Protein AF-A0A356M8L1-F1 (afdb_monomer)

Secondary structure (DSSP, 8-state):
--HHHHHHHHHHT--TTTTHHHHHHHHHHHHHTTT---HHHHHHHHHHHHHHHSPP---TT-SS-----SS-PPPHHHHHHHHHHHHHHHHH--SS-TTS--SSS----HHHHHHHHHHHHHHHHHHHHHT--TTSTTHHHHHHHHHHHHHHHHHHHHHHHHHHHHHHHHHHH---HHHHHHHHHHHHHHTTTTTS--SSHHHHHHHHHHHHHHHHHTT-----B-HHHHSHHHHHHHHHTTS--HHHHHHHHHHHHHHHHHHHTTS--EEEEESB-TTS-B---HHHHHHHHHHHHH--S-SEEEEEE-TTS-HHHHHHHHHHHHTT----EEEEHHHHHHHHHHTT--HHHHTSEEE-SSS-EEETTS-----S-S---TTHHHHHHHTTT---SSPPPP-S------GGG--SHHHHHHHHHHHHHHHHHHHHHHHHHHHHS--

Foldseek 3Di:
DDLLVVLLVVLVVDAPCQQLVLLLLLLVLCVVCVVPPDLLQSLLSSLLSCLQDADFDDDLSALAGFFGDRDDDDDPVSVVSSVVSVVVCVVVDPSDAPQPFPLFLAAAPLLVLQVFALQRVLVVLVVVLVPQDPVDPCSVVSNSNSNSSNSNSVSLLSNLVVLLVVLQVCLVVDPDPVSSVSSVVSSVLSVAPSRGHDQALSSSLNNLLSVCSSSLSSPRNHASFECLPSSVVRHVVCVVVVVDDLVVVLVSLSSVFSRQCRRCVQFAGDYEYWAAALVRDTRHDSVSQSNLVSCVVSVDRPHQYEYEDDPPDDPVSVVSQVVSVVVVRPDDHYDDQVVQLVVVVVVVDDSSQSNRWICRGDRDIDRHPPDRHRPCPPPDDLCQLVCLQVPVHDHDDDDDQDFPDRGGHPVVVCPDPVSVVVSSVVSSVRSVVRRVVVVCCSNPVSD

Mean predicted aligned error: 5.84 Å

Nearest PDB structures (foldseek):
  8iof-assembly1_B  TM=8.768E-01  e=5.893E-21  Clostridium sp. FS41
  2f3o-assembly1_A  TM=8.525E-01  e=5.374E-21  Archaeoglobus fulgidus
  8id1-assembly1_A  TM=8.855E-01  e=2.244E-19  Intestinibacter bartlettii
  5a0z-assembly1_B  TM=7.886E-01  e=7.098E-19  Klebsiella pneumoniae
  6xs4-assembly1_B  TM=7.836E-01  e=4.693E-18  Enterobacter cloacae subsp. cloacae ATCC 13047

pLDDT: mean 90.85, std 10.79, range [35.41, 98.88]

Solvent-accessible surface area (backbone atoms only — not comparable to full-atom values): 24332 Å² total; per-residue (Å²): 130,56,59,68,58,51,45,46,51,64,48,70,68,61,67,94,66,54,56,57,65,57,52,38,46,40,30,50,33,48,62,74,42,59,83,51,86,51,66,59,45,36,50,17,49,25,46,18,49,34,36,71,65,56,72,82,50,79,64,97,70,58,91,63,67,71,54,66,55,80,85,77,81,70,50,77,67,51,48,49,49,37,53,56,30,52,54,48,38,66,72,76,46,71,86,76,52,83,71,73,44,51,52,34,51,41,28,70,57,51,59,58,40,49,70,41,4,49,54,42,51,48,50,53,42,53,53,52,56,74,64,62,56,82,88,47,86,67,42,66,60,53,49,44,54,48,52,16,51,50,42,35,54,49,14,55,47,48,35,33,46,52,50,21,52,52,27,44,56,49,25,75,72,42,84,52,66,68,60,19,50,51,28,44,50,52,20,58,37,31,73,41,25,48,42,35,48,49,88,35,35,68,34,40,52,46,29,49,49,38,52,46,46,53,35,43,71,73,62,27,52,52,32,70,37,47,49,45,61,72,44,36,69,29,43,53,50,27,44,78,70,65,78,42,49,75,68,58,53,36,54,54,52,40,46,51,27,39,50,41,32,66,76,45,51,87,53,54,37,16,31,36,24,43,31,44,39,60,89,64,46,86,43,70,52,76,51,31,53,41,63,58,51,35,48,75,76,63,72,57,78,21,46,40,40,29,35,35,34,57,95,82,55,58,67,68,59,52,49,50,38,51,52,42,34,74,73,72,43,94,39,55,41,80,43,58,39,62,64,48,29,54,49,34,38,73,73,68,41,55,67,49,48,28,44,35,59,34,46,32,43,84,77,51,78,30,42,47,65,75,60,79,59,70,75,88,72,81,83,78,68,67,68,51,27,51,35,23,47,76,46,57,44,34,84,83,75,84,83,82,78,58,51,88,75,65,72,65,50,68,68,84,75,42,83,40,72,67,55,42,52,50,53,39,50,54,44,36,50,37,33,52,51,41,46,50,51,50,49,50,44,62,64,65,66,77,115

Structure (mmCIF, N/CA/C/O backbone):
data_AF-A0A356M8L1-F1
#
_entry.id   AF-A0A356M8L1-F1
#
loop_
_atom_site.group_PDB
_atom_site.id
_atom_site.type_symbol
_atom_site.label_atom_id
_atom_site.label_alt_id
_atom_site.label_comp_id
_atom_site.label_asym_id
_atom_site.label_entity_id
_atom_site.label_seq_id
_atom_site.pdbx_PDB_ins_code
_atom_site.Cartn_x
_atom_site.Cartn_y
_atom_site.Cartn_z
_atom_site.occupancy
_atom_site.B_iso_or_equiv
_atom_site.auth_seq_id
_atom_site.auth_comp_id
_atom_site.auth_asym_id
_atom_site.auth_atom_id
_atom_site.pdbx_PDB_model_num
ATOM 1 N N . MET A 1 1 ? -19.262 21.698 8.267 1.00 76.25 1 MET A N 1
ATOM 2 C CA . MET A 1 1 ? -18.165 20.946 7.629 1.00 76.25 1 MET A CA 1
ATOM 3 C C . MET A 1 1 ? -18.303 19.494 8.040 1.00 76.25 1 MET A C 1
ATOM 5 O O . MET A 1 1 ? -18.424 19.253 9.238 1.00 76.25 1 MET A O 1
ATOM 9 N N . THR A 1 2 ? -18.384 18.571 7.083 1.00 87.31 2 THR A N 1
ATOM 10 C CA . THR A 1 2 ? -18.491 17.127 7.364 1.00 87.31 2 THR A CA 1
ATOM 11 C C . THR A 1 2 ? -17.200 16.601 8.002 1.00 87.31 2 THR A C 1
ATOM 13 O O . THR A 1 2 ? -16.168 17.279 7.953 1.00 87.31 2 THR A O 1
ATOM 16 N N . ARG A 1 3 ? -17.237 15.402 8.602 1.00 90.88 3 ARG A N 1
ATOM 17 C CA . ARG A 1 3 ? -16.040 14.728 9.138 1.00 90.88 3 ARG A CA 1
ATOM 18 C C . ARG A 1 3 ? -14.956 14.602 8.068 1.00 90.88 3 ARG A C 1
ATOM 20 O O . ARG A 1 3 ? -13.837 15.058 8.289 1.00 90.88 3 ARG A O 1
ATOM 27 N N . THR A 1 4 ? -15.308 14.076 6.894 1.00 88.00 4 THR A N 1
ATOM 28 C CA . THR A 1 4 ? -14.385 13.938 5.761 1.00 88.00 4 THR A CA 1
ATOM 29 C C . THR A 1 4 ? -13.737 15.272 5.388 1.00 88.00 4 THR A C 1
ATOM 31 O O . THR A 1 4 ? -12.524 15.340 5.224 1.00 88.00 4 THR A O 1
ATOM 34 N N . GLN A 1 5 ? -14.504 16.367 5.323 1.00 90.25 5 GLN A N 1
ATOM 35 C CA . GLN A 1 5 ? -13.955 17.688 4.989 1.00 90.25 5 GLN A CA 1
ATOM 36 C C . GLN A 1 5 ? -12.929 18.188 6.018 1.00 90.25 5 GLN A C 1
ATOM 38 O O . GLN A 1 5 ? -11.934 18.793 5.625 1.00 90.25 5 GLN A O 1
ATOM 43 N N . LYS A 1 6 ? -13.140 17.917 7.315 1.00 91.88 6 LYS A N 1
ATOM 44 C CA . LYS A 1 6 ? -12.145 18.211 8.362 1.00 91.88 6 LYS A CA 1
ATOM 45 C C . LYS A 1 6 ? -10.863 17.416 8.138 1.00 91.88 6 LYS A C 1
ATOM 47 O O . LYS A 1 6 ? -9.788 18.004 8.105 1.00 91.88 6 LYS A O 1
ATOM 52 N N . LEU A 1 7 ? -10.980 16.113 7.890 1.00 89.25 7 LEU A N 1
ATOM 53 C CA .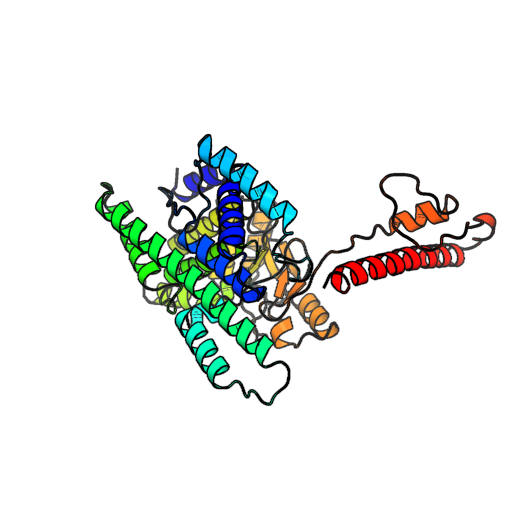 LEU A 1 7 ? -9.814 15.256 7.685 1.00 89.25 7 LEU A CA 1
ATOM 54 C C . LEU A 1 7 ? -9.034 15.611 6.407 1.00 89.25 7 LEU A C 1
ATOM 56 O O . LEU A 1 7 ? -7.805 15.560 6.403 1.00 89.25 7 LEU A O 1
ATOM 60 N N . ILE A 1 8 ? -9.720 16.019 5.335 1.00 90.19 8 ILE A N 1
ATOM 61 C CA . ILE A 1 8 ? -9.077 16.523 4.111 1.00 90.19 8 ILE A CA 1
ATOM 62 C C . ILE A 1 8 ? -8.257 17.780 4.417 1.00 90.19 8 ILE A C 1
ATOM 64 O O . ILE A 1 8 ? -7.115 17.878 3.974 1.00 90.19 8 ILE A O 1
ATOM 68 N N . GLN A 1 9 ? -8.802 18.725 5.191 1.00 87.69 9 GLN A N 1
ATOM 69 C CA . GLN A 1 9 ? -8.071 19.935 5.585 1.00 87.69 9 GLN A CA 1
ATOM 70 C C . GLN A 1 9 ? -6.849 19.612 6.451 1.00 87.69 9 GLN A C 1
ATOM 72 O O . GLN A 1 9 ? -5.768 20.127 6.179 1.00 87.69 9 GLN A O 1
ATOM 77 N N . GLU A 1 10 ? -6.996 18.719 7.434 1.00 85.69 10 GLU A N 1
ATOM 78 C CA . GLU A 1 10 ? -5.881 18.224 8.257 1.00 85.69 10 GLU A CA 1
ATOM 79 C C . GLU A 1 10 ? -4.794 17.560 7.392 1.00 85.69 10 GLU A C 1
ATOM 81 O O . GLU A 1 10 ? -3.597 17.765 7.591 1.00 85.69 10 GLU A O 1
ATOM 86 N N . THR A 1 11 ? -5.206 16.788 6.387 1.00 83.38 11 THR A N 1
ATOM 87 C CA . THR A 1 11 ? -4.298 16.098 5.465 1.00 83.38 11 THR A CA 1
ATOM 88 C C . THR A 1 11 ? -3.556 17.086 4.561 1.00 83.38 11 THR A C 1
ATOM 90 O O . THR A 1 11 ? -2.342 16.961 4.391 1.00 83.38 11 THR A O 1
ATOM 93 N N . ALA A 1 12 ? -4.263 18.085 4.025 1.00 79.31 12 ALA A N 1
ATOM 94 C CA . ALA A 1 12 ? -3.716 19.108 3.136 1.00 79.31 12 ALA A CA 1
ATOM 95 C C . ALA A 1 12 ? -2.782 20.100 3.845 1.00 79.31 12 ALA A C 1
ATOM 97 O O . ALA A 1 12 ? -1.897 20.657 3.199 1.00 79.31 12 ALA A O 1
ATOM 98 N N . ALA A 1 13 ? -2.952 20.307 5.156 1.00 72.25 13 ALA A N 1
ATOM 99 C CA . ALA A 1 13 ? -2.112 21.212 5.939 1.00 72.25 13 ALA A CA 1
ATOM 100 C C . ALA A 1 13 ? -0.631 20.790 5.981 1.00 72.25 13 ALA A C 1
ATOM 102 O O . ALA A 1 13 ? 0.208 21.662 6.158 1.00 72.25 13 ALA A O 1
ATOM 103 N N . GLY A 1 14 ? -0.331 19.502 5.736 1.00 62.19 14 GLY A N 1
ATOM 104 C CA . GLY A 1 14 ? 1.004 18.961 5.456 1.00 62.19 14 GLY A CA 1
ATOM 105 C C . GLY A 1 14 ? 2.043 19.168 6.564 1.00 62.19 14 GLY A C 1
ATOM 106 O O . GLY A 1 14 ? 2.489 20.281 6.799 1.00 62.19 14 GLY A O 1
ATOM 107 N N . ASN A 1 15 ? 2.546 18.089 7.179 1.00 55.22 15 ASN A N 1
ATOM 108 C CA . ASN A 1 15 ? 3.589 18.213 8.209 1.00 55.22 15 ASN A CA 1
ATOM 109 C C . ASN A 1 15 ? 4.899 17.553 7.762 1.00 55.22 15 ASN A C 1
ATOM 111 O O . ASN A 1 15 ? 4.950 16.354 7.495 1.00 55.22 15 ASN A O 1
ATOM 115 N N . SER A 1 16 ? 5.972 18.346 7.718 1.00 51.34 16 SER A N 1
ATOM 116 C CA . SER A 1 16 ? 7.333 17.937 7.338 1.00 51.34 16 SER A CA 1
ATOM 117 C C . SER A 1 16 ? 8.058 17.090 8.394 1.00 51.34 16 SER A C 1
ATOM 119 O O . SER A 1 16 ? 9.147 16.590 8.133 1.00 51.34 16 SER A O 1
ATOM 121 N N . TRP A 1 17 ? 7.480 16.929 9.587 1.00 53.12 17 TRP A N 1
ATOM 122 C CA . TRP A 1 17 ? 8.110 16.275 10.745 1.00 53.12 17 TRP A CA 1
ATOM 123 C C . TRP A 1 17 ? 7.887 14.758 10.818 1.00 53.12 17 TRP A C 1
ATOM 125 O O . TRP A 1 17 ? 8.519 14.075 11.620 1.00 53.12 17 TRP A O 1
ATOM 135 N N . ARG A 1 18 ? 7.024 14.220 9.949 1.00 62.22 18 ARG A N 1
ATOM 136 C CA . ARG A 1 18 ? 6.371 12.909 10.091 1.00 62.22 18 ARG A CA 1
ATOM 137 C C . ARG A 1 18 ? 7.285 11.670 10.071 1.00 62.22 18 ARG A C 1
ATOM 139 O O . ARG A 1 18 ? 6.789 10.582 10.326 1.00 62.22 18 ARG A O 1
ATOM 146 N N . GLN A 1 19 ? 8.581 11.793 9.765 1.00 69.81 19 GLN A N 1
ATOM 147 C CA . GLN A 1 19 ? 9.493 10.639 9.618 1.00 69.81 19 GLN A CA 1
ATOM 148 C C . GLN A 1 19 ? 10.692 10.626 10.583 1.00 69.81 19 GLN A C 1
ATOM 150 O O . GLN A 1 19 ? 11.425 9.637 10.622 1.00 69.81 19 GLN A O 1
ATOM 155 N N . ARG A 1 20 ? 10.903 11.683 11.382 1.00 81.94 20 ARG A N 1
ATOM 156 C CA . ARG A 1 20 ? 12.104 11.786 12.235 1.00 81.94 20 ARG A CA 1
ATOM 157 C C . ARG A 1 20 ? 12.111 10.771 13.375 1.00 81.94 20 ARG A C 1
ATOM 159 O O . ARG A 1 20 ? 13.150 10.183 13.651 1.00 81.94 20 ARG A O 1
ATOM 166 N N . GLU A 1 21 ? 10.966 10.547 14.019 1.00 86.31 21 GLU A N 1
ATOM 167 C CA . GLU A 1 21 ? 10.839 9.568 15.108 1.00 86.31 21 GLU A CA 1
ATOM 168 C C . GLU A 1 21 ? 11.122 8.146 14.615 1.00 86.31 21 GLU A C 1
ATOM 170 O O . GLU A 1 21 ? 11.878 7.406 15.238 1.00 86.31 21 GLU A O 1
ATOM 175 N N . THR A 1 22 ? 10.589 7.780 13.447 1.00 86.31 22 THR A N 1
ATOM 176 C CA . THR A 1 22 ? 10.859 6.482 12.823 1.00 86.31 22 THR A CA 1
ATOM 177 C C . THR A 1 22 ? 12.352 6.269 12.577 1.00 86.31 22 THR A C 1
ATOM 179 O O . THR A 1 22 ? 12.872 5.188 12.847 1.00 86.31 22 THR A O 1
ATOM 182 N N . GLU A 1 23 ? 13.056 7.293 12.091 1.00 85.06 23 GLU A N 1
ATOM 183 C CA . GLU A 1 23 ? 14.506 7.239 11.892 1.00 85.06 23 GLU A CA 1
ATOM 184 C C . GLU A 1 23 ? 15.271 7.160 13.223 1.00 85.06 23 GLU A C 1
ATOM 186 O O . GLU A 1 23 ? 16.171 6.328 13.353 1.00 85.06 23 GLU A O 1
ATOM 191 N N . LEU A 1 24 ? 14.882 7.952 14.228 1.00 87.81 24 LEU A N 1
ATOM 192 C CA . LEU A 1 24 ? 15.461 7.900 15.573 1.00 87.81 24 LEU A CA 1
ATOM 193 C C . LEU A 1 24 ? 15.357 6.490 16.170 1.00 87.81 24 LEU A C 1
ATOM 195 O O . LEU A 1 24 ? 16.374 5.899 16.532 1.00 87.81 24 LEU A O 1
ATOM 199 N N . LEU A 1 25 ? 14.142 5.939 16.231 1.00 90.50 25 LEU A N 1
ATOM 200 C CA . LEU A 1 25 ? 13.871 4.623 16.812 1.00 90.50 25 LEU A CA 1
ATOM 201 C C . LEU A 1 25 ? 14.598 3.511 16.054 1.00 90.50 25 LEU A C 1
ATOM 203 O O . LEU A 1 25 ? 15.165 2.612 16.673 1.00 90.50 25 LEU A O 1
ATOM 207 N N . ARG A 1 26 ? 14.646 3.589 14.719 1.00 88.81 26 ARG A N 1
ATOM 208 C CA . ARG A 1 26 ? 15.387 2.628 13.893 1.00 88.81 26 ARG A CA 1
ATOM 209 C C . ARG A 1 26 ? 16.881 2.646 14.212 1.00 88.81 26 ARG A C 1
ATOM 211 O O . ARG A 1 26 ? 17.486 1.583 14.341 1.00 88.81 26 ARG A O 1
ATOM 218 N N . ASN A 1 27 ? 17.475 3.829 14.355 1.00 88.38 27 ASN A N 1
ATOM 219 C CA . ASN A 1 27 ? 18.901 3.956 14.643 1.00 88.38 27 ASN A CA 1
ATOM 220 C C . ASN A 1 27 ? 19.235 3.516 16.083 1.00 88.38 27 ASN A C 1
ATOM 222 O O . ASN A 1 27 ? 20.224 2.811 16.289 1.00 88.38 27 ASN A O 1
ATOM 226 N N . GLN A 1 28 ? 18.375 3.830 17.060 1.00 91.44 28 GLN A N 1
ATOM 227 C CA . GLN A 1 28 ? 18.491 3.312 18.429 1.00 91.44 28 GLN A CA 1
ATOM 228 C C . GLN A 1 28 ? 18.438 1.780 18.461 1.00 91.44 28 GLN A C 1
ATOM 230 O O . GLN A 1 28 ? 19.297 1.138 19.067 1.00 91.44 28 GLN A O 1
ATOM 235 N N . ALA A 1 29 ? 17.469 1.183 17.764 1.00 92.06 29 ALA A N 1
ATOM 236 C CA . ALA A 1 29 ? 17.330 -0.265 17.679 1.00 92.06 29 ALA A CA 1
ATOM 237 C C . ALA A 1 29 ? 18.537 -0.917 16.989 1.00 92.06 29 ALA A C 1
ATOM 239 O O . ALA A 1 29 ? 19.024 -1.953 17.436 1.00 92.06 29 ALA A O 1
ATOM 240 N N . LEU A 1 30 ? 19.071 -0.299 15.931 1.00 89.25 30 LEU A N 1
ATOM 241 C CA . LEU A 1 30 ? 20.276 -0.782 15.255 1.00 89.25 30 LEU A CA 1
ATOM 242 C C . LEU A 1 30 ? 21.462 -0.888 16.218 1.00 89.25 30 LEU A C 1
ATOM 244 O O . LEU A 1 30 ? 22.200 -1.873 16.188 1.00 89.25 30 LEU A O 1
ATOM 248 N N . ARG A 1 31 ? 21.626 0.105 17.098 1.00 89.69 31 ARG A N 1
ATOM 249 C CA . ARG A 1 31 ? 22.643 0.071 18.151 1.00 89.69 31 ARG A CA 1
ATOM 250 C C . ARG A 1 31 ? 22.330 -0.991 19.205 1.00 89.69 31 ARG A C 1
ATOM 252 O O . ARG A 1 31 ? 23.229 -1.734 19.595 1.00 89.69 31 ARG A O 1
ATOM 259 N N . LEU A 1 32 ? 21.073 -1.086 19.641 1.00 94.00 32 LEU A N 1
ATOM 260 C CA . LEU A 1 32 ? 20.614 -2.064 20.633 1.00 94.00 32 LEU A CA 1
ATOM 261 C C . LEU A 1 32 ? 20.902 -3.507 20.192 1.00 94.00 32 LEU A C 1
ATOM 263 O O . LEU A 1 32 ? 21.412 -4.307 20.973 1.00 94.00 32 LEU A O 1
ATOM 267 N N . TYR A 1 33 ? 20.636 -3.817 18.923 1.00 92.88 33 TYR A N 1
ATOM 268 C CA . TYR A 1 33 ? 20.820 -5.143 18.330 1.00 92.88 33 TYR A CA 1
ATOM 269 C C . TYR A 1 33 ? 22.138 -5.280 17.553 1.00 92.88 33 TYR A C 1
ATOM 271 O O . TYR A 1 33 ? 22.291 -6.181 16.725 1.00 92.88 33 TYR A O 1
ATOM 279 N N . ALA A 1 34 ? 23.131 -4.423 17.818 1.00 90.69 34 ALA A N 1
ATOM 280 C CA . ALA A 1 34 ? 24.406 -4.440 17.098 1.00 90.69 34 ALA A CA 1
ATOM 281 C C . ALA A 1 34 ? 25.116 -5.805 17.170 1.00 90.69 34 ALA A C 1
ATOM 283 O O . ALA A 1 34 ? 25.754 -6.215 16.198 1.00 90.69 34 ALA A O 1
ATOM 284 N N . ALA A 1 35 ? 24.956 -6.514 18.293 1.00 93.12 35 ALA A N 1
ATOM 285 C CA . ALA A 1 35 ? 25.559 -7.818 18.552 1.00 93.12 35 ALA A CA 1
ATOM 286 C C . ALA A 1 35 ? 24.898 -8.993 17.807 1.00 93.12 35 ALA A C 1
ATOM 288 O O . ALA A 1 35 ? 25.494 -10.065 17.773 1.00 93.12 35 ALA A O 1
ATOM 289 N N . GLU A 1 36 ? 23.706 -8.826 17.219 1.00 93.94 36 GLU A N 1
ATOM 290 C CA . GLU A 1 36 ? 23.054 -9.876 16.425 1.00 93.94 36 GLU A CA 1
ATOM 291 C C . GLU A 1 36 ? 23.849 -10.100 15.123 1.00 93.94 36 GLU A C 1
ATOM 293 O O . GLU A 1 36 ? 23.956 -9.184 14.304 1.00 93.94 36 GLU A O 1
ATOM 298 N N . PRO A 1 37 ? 24.468 -11.269 14.894 1.00 89.50 37 PRO A N 1
ATOM 299 C CA . PRO A 1 37 ? 25.260 -11.480 13.687 1.00 89.50 37 PRO A CA 1
ATOM 300 C C . PRO A 1 37 ? 24.398 -11.731 12.441 1.00 89.50 37 PRO A C 1
ATOM 302 O O . PRO A 1 37 ? 24.879 -11.524 11.327 1.00 89.50 37 PRO A O 1
ATOM 305 N N . VAL A 1 38 ? 23.141 -12.167 12.592 1.00 90.75 38 VAL A N 1
ATOM 306 C CA . VAL A 1 38 ? 22.284 -12.542 11.462 1.00 90.75 38 VAL A CA 1
ATOM 307 C C . VAL A 1 38 ? 21.485 -11.339 10.968 1.00 90.75 38 VAL A C 1
ATOM 309 O O . VAL A 1 38 ? 20.564 -10.867 11.632 1.00 90.75 38 VAL A O 1
ATOM 312 N N . HIS A 1 39 ? 21.800 -10.879 9.755 1.00 86.88 39 HIS A N 1
ATOM 313 C CA . HIS A 1 39 ? 21.217 -9.677 9.151 1.00 86.88 39 HIS A CA 1
ATOM 314 C C . HIS A 1 39 ? 19.679 -9.633 9.208 1.00 86.88 39 HIS A C 1
ATOM 316 O O . HIS A 1 39 ? 19.119 -8.687 9.754 1.00 86.88 39 HIS A O 1
ATOM 322 N N . ASN A 1 40 ? 18.996 -10.677 8.721 1.00 88.31 40 ASN A N 1
ATOM 323 C CA . ASN A 1 40 ? 17.528 -10.710 8.676 1.00 88.31 40 ASN A CA 1
ATOM 324 C C . ASN A 1 40 ? 16.889 -10.718 10.074 1.00 88.31 40 ASN A C 1
ATOM 326 O O . ASN A 1 40 ? 15.824 -10.141 10.264 1.00 88.31 40 ASN A O 1
ATOM 330 N N . ILE A 1 41 ? 17.527 -11.361 11.061 1.00 93.69 41 ILE A N 1
ATOM 331 C CA . ILE A 1 41 ? 17.020 -11.381 12.441 1.00 93.69 41 ILE A CA 1
ATOM 332 C C . ILE A 1 41 ? 17.193 -10.000 13.071 1.00 93.69 41 ILE A C 1
ATOM 334 O O . ILE A 1 41 ? 16.243 -9.489 13.659 1.00 93.69 41 ILE A O 1
ATOM 338 N N . LYS A 1 42 ? 18.361 -9.369 12.892 1.00 92.25 42 LYS A N 1
ATOM 339 C CA . LYS A 1 42 ? 18.615 -7.994 13.344 1.00 92.25 42 LYS A CA 1
ATOM 340 C C . LYS A 1 42 ? 17.612 -7.021 12.744 1.00 92.25 42 LYS A C 1
ATOM 342 O O . LYS A 1 42 ? 17.067 -6.185 13.455 1.00 92.25 42 LYS A O 1
ATOM 347 N N . HIS A 1 43 ? 17.368 -7.133 11.441 1.00 89.69 43 HIS A N 1
ATOM 348 C CA . HIS A 1 43 ? 16.413 -6.288 10.735 1.00 89.69 43 HIS A CA 1
ATOM 349 C C . HIS A 1 43 ? 15.002 -6.456 11.306 1.00 89.69 43 HIS A C 1
ATOM 351 O O . HIS A 1 43 ? 14.423 -5.473 11.756 1.00 89.69 43 HIS A O 1
ATOM 357 N N . ALA A 1 44 ? 14.517 -7.690 11.461 1.00 94.12 44 ALA A N 1
ATOM 358 C CA . ALA A 1 44 ? 13.213 -7.942 12.071 1.00 94.12 44 ALA A CA 1
ATOM 359 C C . ALA A 1 44 ? 13.114 -7.470 13.537 1.00 94.12 44 ALA A C 1
ATOM 361 O O . ALA A 1 44 ? 12.069 -6.980 13.959 1.00 94.12 44 ALA A O 1
ATOM 362 N N . GLN A 1 45 ? 14.189 -7.580 14.329 1.00 95.81 45 GLN A N 1
ATOM 363 C CA . GLN A 1 45 ? 14.241 -7.032 15.693 1.00 95.81 45 GLN A CA 1
ATOM 364 C C . GLN A 1 45 ? 14.107 -5.506 15.695 1.00 95.81 45 GLN A C 1
ATOM 366 O O . GLN A 1 45 ? 13.368 -4.957 16.510 1.00 95.81 45 GLN A O 1
ATOM 371 N N . VAL A 1 46 ? 14.773 -4.824 14.760 1.00 93.12 46 VAL A N 1
ATOM 372 C CA . VAL A 1 46 ? 14.653 -3.372 14.571 1.00 93.12 46 VAL A CA 1
ATOM 373 C C . VAL A 1 46 ? 13.230 -2.979 14.166 1.00 93.12 46 VAL A C 1
ATOM 375 O O . VAL A 1 46 ? 12.687 -2.016 14.706 1.00 93.12 46 VAL A O 1
ATOM 378 N N . GLU A 1 47 ? 12.601 -3.729 13.260 1.00 93.00 47 GLU A N 1
ATOM 379 C CA . GLU A 1 47 ? 11.203 -3.519 12.868 1.00 93.00 47 GLU A CA 1
ATOM 380 C C . GLU A 1 47 ? 10.240 -3.718 14.045 1.00 93.00 47 GLU A C 1
ATOM 382 O O . GLU A 1 47 ? 9.370 -2.881 14.277 1.00 93.00 47 GLU A O 1
ATOM 387 N N . CYS A 1 48 ? 10.410 -4.788 14.827 1.00 96.75 48 CYS A N 1
ATOM 388 C CA . CYS A 1 48 ? 9.588 -5.054 16.009 1.00 96.75 48 CYS A CA 1
ATOM 389 C C . CYS A 1 48 ? 9.748 -3.954 17.064 1.00 96.75 48 CYS A C 1
ATOM 391 O O . CYS A 1 48 ? 8.749 -3.426 17.552 1.00 96.75 48 CYS A O 1
ATOM 393 N N . TYR A 1 49 ? 10.988 -3.534 17.339 1.00 96.81 49 TYR A N 1
ATOM 394 C CA . TYR A 1 49 ? 11.274 -2.426 18.250 1.00 96.81 49 TYR A CA 1
ATOM 395 C C . TYR A 1 49 ? 10.576 -1.140 17.804 1.00 96.81 49 TYR A C 1
ATOM 397 O O . TYR A 1 49 ? 9.991 -0.435 18.625 1.00 96.81 49 TYR A O 1
ATOM 405 N N . LEU A 1 50 ? 10.585 -0.836 16.503 1.00 93.81 50 LEU A N 1
ATOM 406 C CA . LEU A 1 50 ? 9.868 0.321 15.980 1.00 93.81 50 LEU A CA 1
ATOM 407 C C . LEU A 1 50 ? 8.366 0.235 16.290 1.00 93.81 50 LEU A C 1
ATOM 409 O O . LEU A 1 50 ? 7.799 1.209 16.772 1.00 93.81 50 LEU A O 1
ATOM 413 N N . MET A 1 51 ? 7.728 -0.916 16.073 1.00 96.12 51 MET A N 1
ATOM 414 C CA . MET A 1 51 ? 6.297 -1.105 16.364 1.00 96.12 51 MET A CA 1
ATOM 415 C C . MET A 1 51 ? 5.967 -1.009 17.861 1.00 96.12 51 MET A C 1
ATOM 417 O O . MET A 1 51 ? 4.898 -0.522 18.242 1.00 96.12 51 MET A O 1
ATOM 421 N N . GLU A 1 52 ? 6.890 -1.446 18.715 1.00 96.94 52 GLU A N 1
ATOM 422 C CA . GLU A 1 52 ? 6.788 -1.346 20.172 1.00 96.94 52 GLU A CA 1
ATOM 423 C C . GLU A 1 52 ? 6.872 0.104 20.670 1.00 96.94 52 GLU A C 1
ATOM 425 O O . GLU A 1 52 ? 6.170 0.459 21.617 1.00 96.94 52 GLU A O 1
ATOM 430 N N . HIS A 1 53 ? 7.689 0.944 20.025 1.00 94.81 53 HIS A N 1
ATOM 431 C CA . HIS A 1 53 ? 8.077 2.249 20.573 1.00 94.81 53 HIS A CA 1
ATOM 432 C C . HIS A 1 53 ? 7.522 3.455 19.813 1.00 94.81 53 HIS A C 1
ATOM 434 O O . HIS A 1 53 ? 7.438 4.528 20.402 1.00 94.81 53 HIS A O 1
ATOM 440 N N . ILE A 1 54 ? 7.110 3.308 18.548 1.00 92.19 54 ILE A N 1
ATOM 441 C CA . ILE A 1 54 ? 6.577 4.424 17.750 1.00 92.19 54 ILE A CA 1
ATOM 442 C C . ILE A 1 54 ? 5.374 5.058 18.445 1.00 92.19 54 ILE A C 1
ATOM 444 O O . ILE A 1 54 ? 4.492 4.344 18.928 1.00 92.19 54 ILE A O 1
ATOM 448 N N . THR A 1 55 ? 5.303 6.381 18.500 1.00 90.44 55 THR A N 1
ATOM 449 C CA . THR A 1 55 ? 4.167 7.079 19.102 1.00 90.44 55 THR A CA 1
ATOM 450 C C . THR A 1 55 ? 2.874 6.747 18.351 1.00 90.44 55 THR A C 1
ATOM 452 O O . THR A 1 55 ? 2.756 6.963 17.144 1.00 90.44 55 THR A O 1
ATOM 455 N N . ALA A 1 56 ? 1.892 6.195 19.068 1.00 90.38 56 ALA A N 1
ATOM 456 C CA . ALA A 1 56 ? 0.547 5.980 18.545 1.00 90.38 56 ALA A CA 1
ATOM 457 C C . ALA A 1 56 ? -0.272 7.266 18.718 1.00 90.38 56 ALA A C 1
ATOM 459 O O . ALA A 1 56 ? -0.294 7.853 19.798 1.00 90.38 56 ALA A O 1
ATOM 460 N N . GLU A 1 57 ? -0.954 7.702 17.659 1.00 90.81 57 GLU A N 1
ATOM 461 C CA . GLU A 1 57 ? -1.778 8.913 17.668 1.00 90.81 57 GLU A CA 1
ATOM 462 C C . GLU A 1 57 ? -3.143 8.624 17.032 1.00 90.81 57 GLU A C 1
ATOM 464 O O . GLU A 1 57 ? -3.229 7.937 16.014 1.00 90.81 57 GLU A O 1
ATOM 469 N N . ILE A 1 58 ? -4.221 9.156 17.615 1.00 93.44 58 ILE A N 1
ATOM 470 C CA . ILE A 1 58 ? -5.589 9.003 17.102 1.00 93.44 58 ILE A CA 1
ATOM 471 C C . ILE A 1 58 ? -6.181 10.393 16.904 1.00 93.44 58 ILE A C 1
ATOM 473 O O . ILE A 1 58 ? -6.329 11.160 17.856 1.00 93.44 58 ILE A O 1
ATOM 477 N N . GLY A 1 59 ? -6.533 10.719 15.662 1.00 91.12 59 GLY A N 1
ATOM 478 C CA . GLY A 1 59 ? -7.140 12.006 15.339 1.00 91.12 59 GLY A CA 1
ATOM 479 C C . GLY A 1 59 ? -8.601 12.115 15.813 1.00 91.12 59 GLY A C 1
ATOM 480 O O . GLY A 1 59 ? -9.314 11.110 15.915 1.00 91.12 59 GLY A O 1
ATOM 481 N N . PRO A 1 60 ? -9.109 13.339 16.049 1.00 91.50 60 PRO A N 1
ATOM 482 C CA . PRO A 1 60 ? -10.471 13.559 16.549 1.00 91.50 60 PRO A CA 1
ATOM 483 C C . PRO A 1 60 ? -11.561 13.144 15.550 1.00 91.50 60 PRO A C 1
ATOM 485 O O . PRO A 1 60 ? -12.673 12.816 15.951 1.00 91.50 60 PRO A O 1
ATOM 488 N N . ASN A 1 61 ? -11.243 13.144 14.253 1.00 92.31 61 ASN A N 1
ATOM 489 C CA . ASN A 1 61 ? -12.168 12.860 13.153 1.00 92.31 61 ASN A CA 1
ATOM 490 C C . ASN A 1 61 ? -11.893 11.503 12.478 1.00 92.31 61 ASN A C 1
ATOM 492 O O . ASN A 1 61 ? -12.385 11.262 11.375 1.00 92.31 61 ASN A O 1
ATOM 496 N N . GLU A 1 62 ? -11.070 10.648 13.089 1.00 94.81 62 GLU A N 1
ATOM 497 C CA . GLU A 1 62 ? -10.620 9.409 12.459 1.00 94.81 62 GLU A CA 1
ATOM 498 C C . GLU A 1 62 ? -11.568 8.241 12.725 1.00 94.81 62 GLU A C 1
ATOM 500 O O . GLU A 1 62 ? -11.947 7.974 13.871 1.00 94.81 62 GLU A O 1
ATOM 505 N N . LEU A 1 63 ? -11.902 7.544 11.640 1.00 97.25 63 LEU A N 1
ATOM 506 C CA . LEU A 1 63 ? -12.554 6.234 11.626 1.00 97.25 63 LEU A CA 1
ATOM 507 C C . LEU A 1 63 ? -11.581 5.128 11.203 1.00 97.25 63 LEU A C 1
ATOM 509 O O . LEU A 1 63 ? -11.947 3.973 11.154 1.00 97.25 63 LEU A O 1
ATOM 513 N N . LEU A 1 64 ? -10.334 5.449 10.872 1.00 97.56 64 LEU A N 1
ATOM 514 C CA . LEU A 1 64 ? -9.279 4.456 10.691 1.00 97.56 64 LEU A CA 1
ATOM 515 C C . LEU A 1 64 ? -8.075 4.903 11.510 1.00 97.56 64 LEU A C 1
ATOM 517 O O . LEU A 1 64 ? -7.689 6.071 11.450 1.00 97.56 64 LEU A O 1
ATOM 521 N N . VAL A 1 65 ? -7.469 3.996 12.268 1.00 96.19 65 VAL A N 1
ATOM 522 C CA . VAL A 1 65 ? -6.276 4.279 13.082 1.00 96.19 65 VAL A CA 1
ATOM 523 C C . VAL A 1 65 ? -5.007 3.760 12.419 1.00 96.19 65 VAL A C 1
ATOM 525 O O . VAL A 1 65 ? -5.063 2.923 11.520 1.00 96.19 65 VAL A O 1
ATOM 528 N N . GLY A 1 66 ? -3.861 4.291 12.840 1.00 93.88 66 GLY A N 1
ATOM 529 C CA . GLY A 1 66 ? -2.603 4.208 12.101 1.00 93.88 66 GLY A CA 1
ATOM 530 C C . GLY A 1 66 ? -2.377 5.516 11.355 1.00 93.88 66 GLY A C 1
ATOM 531 O O . GLY A 1 66 ? -2.962 5.741 10.298 1.00 93.88 66 GLY A O 1
ATOM 532 N N . ARG A 1 67 ? -1.610 6.426 11.949 1.00 88.81 67 ARG A N 1
ATOM 533 C CA . ARG A 1 67 ? -1.146 7.685 11.346 1.00 88.81 67 ARG A CA 1
ATOM 534 C C . ARG A 1 67 ? 0.250 7.983 11.864 1.00 88.81 67 ARG A C 1
ATOM 536 O O . ARG A 1 67 ? 0.629 7.504 12.929 1.00 88.81 67 ARG A O 1
ATOM 543 N N . LEU A 1 68 ? 0.980 8.805 11.123 1.00 83.31 68 LEU A N 1
ATOM 544 C CA . LEU A 1 68 ? 2.205 9.403 11.640 1.00 83.31 68 LEU A CA 1
ATOM 545 C C . LEU A 1 68 ? 1.844 10.512 12.635 1.00 83.31 68 LEU A C 1
ATOM 547 O O . LEU A 1 68 ? 0.870 11.231 12.380 1.00 83.31 68 LEU A O 1
ATOM 551 N N . PRO A 1 69 ? 2.618 10.682 13.718 1.00 78.06 69 PRO A N 1
ATOM 552 C CA . PRO A 1 69 ? 2.412 11.780 14.649 1.00 78.06 69 PRO A CA 1
ATOM 553 C C . PRO A 1 69 ? 2.481 13.140 13.949 1.00 78.06 69 PRO A C 1
ATOM 555 O O . PRO A 1 69 ? 3.324 13.363 13.071 1.00 78.06 69 PRO A O 1
ATOM 558 N N . VAL A 1 70 ? 1.564 14.042 14.299 1.00 70.50 70 VAL A N 1
ATOM 559 C CA . VAL A 1 70 ? 1.388 15.322 13.591 1.00 70.50 70 VAL A CA 1
ATOM 560 C C . VAL A 1 70 ? 2.175 16.454 14.250 1.00 70.50 70 VAL A C 1
ATOM 562 O O . VAL A 1 70 ? 2.791 17.223 13.515 1.00 70.50 70 VAL A O 1
ATOM 565 N N . ASP A 1 71 ? 2.290 16.490 15.580 1.00 65.19 71 ASP A N 1
ATOM 566 C CA . ASP A 1 71 ? 2.952 17.580 16.319 1.00 65.19 71 ASP A CA 1
ATOM 567 C C . ASP A 1 71 ? 3.879 17.060 17.431 1.00 65.19 71 ASP A C 1
ATOM 569 O O . ASP A 1 71 ? 3.607 17.206 18.622 1.00 65.19 71 ASP A O 1
ATOM 573 N N . CYS A 1 72 ? 5.008 16.461 17.043 1.00 65.56 72 CYS A N 1
ATOM 574 C CA . CYS A 1 72 ? 6.033 16.002 17.984 1.00 65.56 72 CYS A CA 1
ATOM 575 C C . CYS A 1 72 ? 7.412 16.593 17.628 1.00 65.56 72 CYS A C 1
ATOM 577 O O . CYS A 1 72 ? 8.245 15.913 17.022 1.00 65.56 72 CYS A O 1
ATOM 579 N N . PRO A 1 73 ? 7.663 17.892 17.904 1.00 74.62 73 PRO A N 1
ATOM 580 C CA . PRO A 1 73 ? 9.004 18.440 17.764 1.00 74.62 73 PRO A CA 1
ATOM 581 C C . PRO A 1 73 ? 9.922 17.777 18.791 1.00 74.62 73 PRO A C 1
ATOM 583 O O . PRO A 1 73 ? 9.579 17.691 19.969 1.00 74.62 73 PRO A O 1
ATOM 586 N N . PHE A 1 74 ? 11.102 17.353 18.348 1.00 81.62 74 PHE A N 1
ATOM 587 C CA . PHE A 1 74 ? 12.115 16.832 19.256 1.00 81.62 74 PHE A CA 1
ATOM 588 C C . PHE A 1 74 ? 12.507 17.895 20.284 1.00 81.62 74 PHE A C 1
ATOM 590 O O . PHE A 1 74 ? 12.815 19.042 19.945 1.00 81.62 74 PHE A O 1
ATOM 597 N N . SER A 1 75 ? 12.516 17.495 21.550 1.00 84.94 75 SER A N 1
ATOM 598 C CA . SER A 1 75 ? 13.210 18.206 22.614 1.00 84.94 75 SER A CA 1
ATOM 599 C C . SER A 1 75 ? 14.705 18.344 22.279 1.00 84.94 75 SER A C 1
ATOM 601 O O . SER A 1 75 ? 15.235 17.590 21.460 1.00 84.94 75 SER A O 1
ATOM 603 N N . PRO A 1 76 ? 15.438 19.279 22.912 1.00 88.50 76 PRO A N 1
ATOM 604 C CA . PRO A 1 76 ? 16.880 19.410 22.690 1.00 88.50 76 PRO A CA 1
ATOM 605 C C . PRO A 1 76 ? 17.667 18.107 22.915 1.00 88.50 76 PRO A C 1
ATOM 607 O O . PRO A 1 76 ? 18.649 17.854 22.216 1.00 88.50 76 PRO A O 1
ATOM 610 N N . ASP A 1 77 ? 17.219 17.270 23.854 1.00 87.62 77 ASP A N 1
ATOM 611 C CA . ASP A 1 77 ? 17.838 15.974 24.137 1.00 87.62 77 ASP A CA 1
ATOM 612 C C . ASP A 1 77 ? 17.534 14.945 23.039 1.00 87.62 77 ASP A C 1
ATOM 614 O O . ASP A 1 77 ? 18.439 14.234 22.601 1.00 87.62 77 ASP A O 1
ATOM 618 N N . GLU A 1 78 ? 16.298 14.902 22.534 1.00 85.69 78 GLU A N 1
ATOM 619 C CA . GLU A 1 78 ? 15.924 14.058 21.389 1.00 85.69 78 GLU A CA 1
ATOM 620 C C . GLU A 1 78 ? 16.620 14.503 20.100 1.00 85.69 78 GLU A C 1
ATOM 622 O O . GLU A 1 78 ? 17.026 13.665 19.300 1.00 85.69 78 GLU A O 1
ATOM 627 N N . GLU A 1 79 ? 16.828 15.807 19.912 1.00 88.62 79 GLU A N 1
ATOM 628 C CA . GLU A 1 79 ? 17.570 16.347 18.774 1.00 88.62 79 GLU A CA 1
ATOM 629 C C . GLU A 1 79 ? 19.032 15.893 18.808 1.00 88.62 79 GLU A C 1
ATOM 631 O O . GLU A 1 79 ? 19.578 15.441 17.799 1.00 88.62 79 GLU A O 1
ATOM 636 N N . LYS A 1 80 ? 19.660 15.951 19.986 1.00 89.31 80 LYS A N 1
ATOM 637 C CA . LYS A 1 80 ? 21.013 15.434 20.177 1.00 89.31 80 LYS A CA 1
ATOM 638 C C . LYS A 1 80 ? 21.067 13.921 19.954 1.00 89.31 80 LYS A C 1
ATOM 640 O O . LYS A 1 80 ? 21.935 13.453 19.222 1.00 89.31 80 LYS A O 1
ATOM 645 N N . ALA A 1 81 ? 20.132 13.167 20.533 1.00 87.00 81 ALA A N 1
ATOM 646 C CA . ALA A 1 81 ? 20.051 11.722 20.345 1.00 87.00 81 ALA A CA 1
ATOM 647 C C . ALA A 1 81 ? 19.880 11.360 18.862 1.00 87.00 81 ALA A C 1
ATOM 649 O O . ALA A 1 81 ? 20.574 10.485 18.357 1.00 87.00 81 ALA A O 1
ATOM 650 N N . PHE A 1 82 ? 19.025 12.078 18.134 1.00 88.25 82 PHE A N 1
ATOM 651 C CA . PHE A 1 82 ? 18.846 11.898 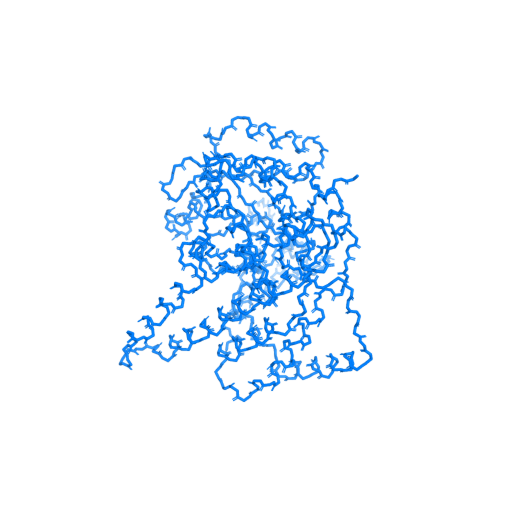16.696 1.00 88.25 82 PHE A CA 1
ATOM 652 C C . PHE A 1 82 ? 20.149 12.093 15.921 1.00 88.25 82 PHE A C 1
ATOM 654 O O . PHE A 1 82 ? 20.484 11.265 15.076 1.00 88.25 82 PHE A O 1
ATOM 661 N N . GLN A 1 83 ? 20.912 13.142 16.229 1.00 88.88 83 GLN A N 1
ATOM 662 C CA . GLN A 1 83 ? 22.201 13.399 15.583 1.00 88.88 83 GLN A CA 1
ATOM 663 C C . GLN A 1 83 ? 23.242 12.318 15.913 1.00 88.88 83 GLN A C 1
ATOM 665 O O . GLN A 1 83 ? 23.914 11.821 15.004 1.00 88.88 83 GLN A O 1
ATOM 670 N N . ASP A 1 84 ? 23.347 11.919 17.183 1.00 87.81 84 ASP A N 1
ATOM 671 C CA . ASP A 1 84 ? 24.281 10.887 17.647 1.00 87.81 84 ASP A CA 1
ATOM 672 C C . ASP A 1 84 ? 23.964 9.517 17.020 1.00 87.81 84 ASP A C 1
ATOM 674 O O . ASP A 1 84 ? 24.864 8.783 16.593 1.00 87.81 84 ASP A O 1
ATOM 678 N N . GLU A 1 85 ? 22.681 9.173 16.924 1.00 87.81 85 GLU A N 1
ATOM 679 C CA . GLU A 1 85 ? 22.229 7.917 16.332 1.00 87.81 85 GLU A CA 1
ATOM 680 C C . GLU A 1 85 ? 22.329 7.916 14.802 1.00 87.81 85 GLU A C 1
ATOM 682 O O . GLU A 1 85 ? 22.751 6.916 14.217 1.00 87.81 85 GLU A O 1
ATOM 687 N N . ALA A 1 86 ? 22.057 9.043 14.139 1.00 85.38 86 ALA A N 1
ATOM 688 C CA . ALA A 1 86 ? 22.292 9.193 12.703 1.00 85.38 86 ALA A CA 1
ATOM 689 C C . ALA A 1 86 ? 23.785 9.059 12.348 1.00 85.38 86 ALA A C 1
ATOM 691 O O . ALA A 1 86 ? 24.138 8.442 11.337 1.00 85.38 86 ALA A O 1
ATOM 692 N N . ALA A 1 87 ? 24.682 9.590 13.188 1.00 87.00 87 ALA A N 1
ATOM 693 C CA . ALA A 1 87 ? 26.124 9.438 13.009 1.00 87.00 87 ALA A CA 1
ATOM 694 C C . ALA A 1 87 ? 26.564 7.969 13.135 1.00 87.00 87 ALA A C 1
ATOM 696 O O . ALA A 1 87 ? 27.351 7.492 12.312 1.00 87.00 87 ALA A O 1
ATOM 697 N N . TYR A 1 88 ? 26.021 7.239 14.115 1.00 85.44 88 TYR A N 1
ATOM 698 C CA . TYR A 1 88 ? 26.269 5.806 14.272 1.00 85.44 88 TYR A CA 1
ATOM 699 C C . TYR A 1 88 ? 25.755 5.002 13.075 1.00 85.44 88 TYR A C 1
ATOM 701 O O . TYR A 1 88 ? 26.532 4.261 12.473 1.00 85.44 88 TYR A O 1
ATOM 709 N N . ALA A 1 89 ? 24.497 5.203 12.669 1.00 82.06 89 ALA A N 1
ATOM 710 C CA . ALA A 1 89 ? 23.892 4.524 11.523 1.00 82.06 89 ALA A CA 1
ATOM 711 C C . ALA A 1 89 ? 24.688 4.749 10.226 1.00 82.06 89 ALA A C 1
ATOM 713 O O . ALA A 1 89 ? 24.911 3.822 9.447 1.00 82.06 89 ALA A O 1
ATOM 714 N N . LYS A 1 90 ? 25.199 5.968 10.012 1.00 83.25 90 LYS A N 1
ATOM 715 C CA . LYS A 1 90 ? 26.084 6.276 8.880 1.00 83.25 90 LYS A CA 1
ATOM 716 C C . LYS A 1 90 ? 27.409 5.507 8.938 1.00 83.25 90 LYS A C 1
ATOM 718 O O . LYS A 1 90 ? 27.920 5.129 7.888 1.00 83.25 90 LYS A O 1
ATOM 723 N N . ALA A 1 91 ? 27.967 5.293 10.130 1.00 83.75 91 ALA A N 1
ATOM 724 C CA . ALA A 1 91 ? 29.228 4.577 10.314 1.00 83.75 91 ALA A CA 1
ATOM 725 C C . ALA A 1 91 ? 29.088 3.058 10.123 1.00 83.75 91 ALA A C 1
ATOM 727 O O . ALA A 1 91 ? 29.986 2.439 9.558 1.00 83.75 91 ALA A O 1
ATOM 728 N N . VAL A 1 92 ? 27.975 2.463 10.568 1.00 77.94 92 VAL A N 1
ATOM 729 C CA . VAL A 1 92 ? 27.728 1.013 10.436 1.00 77.94 92 VAL A CA 1
ATOM 730 C C . VAL A 1 92 ? 27.096 0.613 9.098 1.00 77.94 92 VAL A C 1
ATOM 732 O O . VAL A 1 92 ? 27.084 -0.568 8.761 1.00 77.94 92 VAL A O 1
ATOM 735 N N . GLY A 1 93 ? 26.615 1.586 8.320 1.00 69.06 93 GLY A N 1
ATOM 736 C CA . GLY A 1 93 ? 25.920 1.357 7.057 1.00 69.06 93 GLY A CA 1
ATOM 737 C C . GLY A 1 93 ? 24.414 1.154 7.242 1.00 69.06 93 GLY A C 1
ATOM 738 O O . GLY A 1 93 ? 23.922 0.846 8.327 1.00 69.06 93 GLY A O 1
ATOM 739 N N . ARG A 1 94 ? 23.648 1.359 6.164 1.00 61.88 94 ARG A N 1
ATOM 740 C CA . ARG A 1 94 ? 22.194 1.145 6.187 1.00 61.88 94 ARG A CA 1
ATOM 741 C C . ARG A 1 94 ? 21.895 -0.348 6.327 1.00 61.88 94 ARG A C 1
ATOM 743 O O . ARG A 1 94 ? 22.487 -1.150 5.615 1.00 61.88 94 ARG A O 1
ATOM 750 N N . ILE A 1 95 ? 20.943 -0.698 7.196 1.00 64.31 95 ILE A N 1
ATOM 751 C CA . ILE A 1 95 ? 20.453 -2.083 7.314 1.00 64.31 95 ILE A CA 1
ATOM 752 C C . ILE A 1 95 ? 19.709 -2.490 6.039 1.00 64.31 95 ILE A C 1
ATOM 754 O O . ILE A 1 95 ? 19.844 -3.613 5.583 1.00 64.31 95 ILE A O 1
ATOM 758 N N . ASN A 1 96 ? 18.968 -1.571 5.418 1.00 59.47 96 ASN A N 1
ATOM 759 C CA . ASN A 1 96 ? 18.357 -1.848 4.123 1.00 59.47 96 ASN A CA 1
ATOM 760 C C . ASN A 1 96 ? 19.464 -1.800 3.061 1.00 59.47 96 ASN A C 1
ATOM 762 O O . ASN A 1 96 ? 19.941 -0.717 2.703 1.00 59.47 96 ASN A O 1
ATOM 766 N N . GLY A 1 97 ? 19.898 -2.973 2.600 1.00 45.53 97 GLY A N 1
ATOM 767 C CA . GLY A 1 97 ? 20.749 -3.088 1.424 1.00 45.53 97 GLY A CA 1
ATOM 768 C C . GLY A 1 97 ? 20.028 -2.563 0.181 1.00 45.53 97 GLY A C 1
ATOM 769 O O . GLY A 1 97 ? 18.801 -2.547 0.116 1.00 45.53 97 GLY A O 1
ATOM 770 N N . ILE A 1 98 ? 20.793 -2.173 -0.839 1.00 40.44 98 ILE A N 1
ATOM 771 C CA . ILE A 1 98 ? 20.262 -1.976 -2.202 1.00 40.44 98 ILE A CA 1
ATOM 772 C C . ILE A 1 98 ? 19.628 -3.297 -2.723 1.00 40.44 98 ILE A C 1
ATOM 774 O O . ILE A 1 98 ? 18.744 -3.263 -3.575 1.00 40.44 98 ILE A O 1
ATOM 778 N N . ASP A 1 99 ? 20.018 -4.433 -2.128 1.00 40.84 99 ASP A N 1
ATOM 779 C CA . ASP A 1 99 ? 19.603 -5.814 -2.414 1.00 40.84 99 ASP A CA 1
ATOM 780 C C . ASP A 1 99 ? 18.213 -6.248 -1.920 1.00 40.84 99 ASP A C 1
ATOM 782 O O . ASP A 1 99 ? 17.752 -7.330 -2.282 1.00 40.84 99 ASP A O 1
ATOM 786 N N . SER A 1 100 ? 17.487 -5.454 -1.125 1.00 43.97 100 SER A N 1
ATOM 787 C CA . SER A 1 100 ? 16.163 -5.868 -0.616 1.00 43.97 100 SER A CA 1
ATOM 788 C C . SER A 1 100 ? 15.044 -5.891 -1.679 1.00 43.97 100 SER A C 1
ATOM 790 O O . SER A 1 100 ? 13.873 -6.074 -1.343 1.00 43.97 100 SER A O 1
ATOM 792 N N . GLY A 1 101 ? 15.368 -5.691 -2.961 1.00 49.31 101 GLY A N 1
ATOM 793 C CA . GLY A 1 101 ? 14.398 -5.319 -3.991 1.00 49.31 101 GLY A CA 1
ATOM 794 C C . GLY A 1 101 ? 13.862 -3.903 -3.759 1.00 49.31 101 GLY A C 1
ATOM 795 O O . GLY A 1 101 ? 14.093 -3.289 -2.715 1.00 49.31 101 GLY A O 1
ATOM 796 N N . ALA A 1 102 ? 13.153 -3.353 -4.745 1.00 55.56 102 ALA A N 1
ATOM 797 C CA . ALA A 1 102 ? 12.424 -2.107 -4.549 1.00 55.56 102 ALA A CA 1
ATOM 798 C C . ALA A 1 102 ? 11.449 -2.290 -3.370 1.00 55.56 102 ALA A C 1
ATOM 800 O O . ALA A 1 102 ? 10.480 -3.039 -3.469 1.00 55.56 102 ALA A O 1
ATOM 801 N N . THR A 1 103 ? 11.687 -1.613 -2.241 1.00 68.75 103 THR A N 1
ATOM 802 C CA . THR A 1 103 ? 10.741 -1.513 -1.110 1.00 68.75 103 THR A CA 1
ATOM 803 C C . THR A 1 103 ? 9.591 -0.558 -1.458 1.00 68.75 103 THR A C 1
ATOM 805 O O . THR A 1 103 ? 9.239 0.346 -0.706 1.00 68.75 103 THR A O 1
ATOM 808 N N . TYR A 1 104 ? 9.104 -0.672 -2.689 1.00 78.31 104 TYR A N 1
ATOM 809 C CA . TYR A 1 104 ? 8.156 0.187 -3.380 1.00 78.31 104 TYR A CA 1
ATOM 810 C C . TYR A 1 104 ? 7.720 -0.545 -4.668 1.00 78.31 104 TYR A C 1
ATOM 812 O O . TYR A 1 104 ? 8.269 -1.587 -5.016 1.00 78.31 104 TYR A O 1
ATOM 820 N N . HIS A 1 105 ? 6.704 -0.042 -5.370 1.00 87.25 105 HIS A N 1
ATOM 821 C CA . HIS A 1 105 ? 6.131 -0.679 -6.569 1.00 87.25 105 HIS A CA 1
ATOM 822 C C . HIS A 1 105 ? 5.542 -2.094 -6.389 1.00 87.25 105 HIS A C 1
ATOM 824 O O . HIS A 1 105 ? 5.435 -2.843 -7.363 1.00 87.25 105 HIS A O 1
ATOM 830 N N . ARG A 1 106 ? 5.111 -2.464 -5.178 1.00 88.12 106 ARG A N 1
ATOM 831 C CA . ARG A 1 106 ? 4.555 -3.794 -4.880 1.00 88.12 106 ARG A CA 1
ATOM 832 C C . ARG A 1 106 ? 3.298 -3.734 -4.017 1.00 88.12 106 ARG A C 1
ATOM 834 O O . ARG A 1 106 ? 2.965 -2.695 -3.455 1.00 88.12 106 ARG A O 1
ATOM 841 N N . VAL A 1 107 ? 2.609 -4.865 -3.916 1.00 91.88 107 VAL A N 1
ATOM 842 C CA . VAL A 1 107 ? 1.387 -5.038 -3.117 1.00 91.88 107 VAL A CA 1
ATOM 843 C C . VAL A 1 107 ? 1.572 -6.252 -2.228 1.00 91.88 107 VAL A C 1
ATOM 845 O O . VAL A 1 107 ? 1.927 -7.326 -2.722 1.00 91.88 107 VAL A O 1
ATOM 848 N N . LEU A 1 108 ? 1.325 -6.078 -0.932 1.00 92.38 108 LEU A N 1
ATOM 849 C CA . LEU A 1 108 ? 1.295 -7.188 0.013 1.00 92.38 108 LEU A CA 1
ATOM 850 C C . LEU A 1 108 ? 0.103 -8.099 -0.281 1.00 92.38 108 LEU A C 1
ATOM 852 O O . LEU A 1 108 ? -0.933 -7.658 -0.773 1.00 92.38 108 LEU A O 1
ATOM 856 N N . ASP A 1 109 ? 0.217 -9.372 0.081 1.00 94.12 109 ASP A N 1
ATOM 857 C CA . ASP A 1 109 ? -0.908 -10.305 0.018 1.00 94.12 109 ASP A CA 1
ATOM 858 C C . ASP A 1 109 ? -1.911 -10.022 1.153 1.00 94.12 109 ASP A C 1
ATOM 860 O O . ASP A 1 109 ? -1.985 -10.740 2.156 1.00 94.12 109 ASP A O 1
ATOM 864 N N . TYR A 1 110 ? -2.660 -8.921 1.026 1.00 97.31 110 TYR A N 1
ATOM 865 C CA . TYR A 1 110 ? -3.690 -8.550 1.994 1.00 97.31 110 TYR A CA 1
ATOM 866 C C . TYR A 1 110 ? -4.751 -9.640 2.098 1.00 97.31 110 TYR A C 1
ATOM 868 O O . TYR A 1 110 ? -5.211 -9.925 3.197 1.00 97.31 110 TYR A O 1
ATOM 876 N N . GLU A 1 111 ? -5.097 -10.302 0.992 1.00 96.2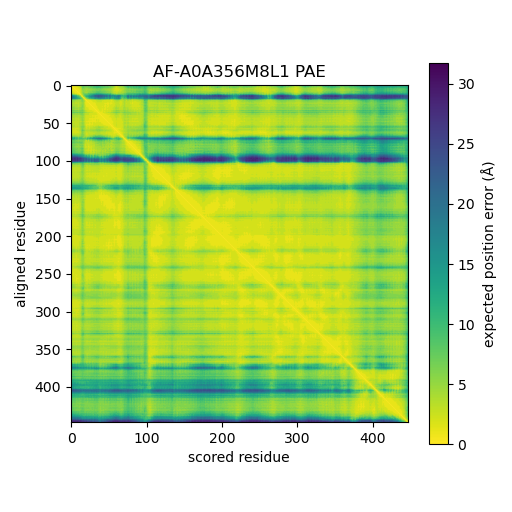5 111 GLU A N 1
ATOM 877 C CA . GLU A 1 111 ? -6.086 -11.377 0.991 1.00 96.25 111 GLU A CA 1
ATOM 878 C C . GLU A 1 111 ? -5.670 -12.522 1.924 1.00 96.25 111 GLU A C 1
ATOM 880 O O . GLU A 1 111 ? -6.497 -13.016 2.693 1.00 96.25 111 GLU A O 1
ATOM 885 N N . LYS A 1 112 ? -4.386 -12.900 1.945 1.00 97.31 112 LYS A N 1
ATOM 886 C CA . LYS A 1 112 ? -3.873 -13.865 2.923 1.00 97.31 112 LYS A CA 1
ATOM 887 C C . LYS A 1 112 ? -4.051 -13.379 4.359 1.00 97.31 112 LYS A C 1
ATOM 889 O O . LYS A 1 112 ? -4.543 -14.144 5.189 1.00 97.31 112 LYS A O 1
ATOM 894 N N . VAL A 1 113 ? -3.711 -12.124 4.660 1.00 98.06 113 VAL A N 1
ATOM 895 C CA . VAL A 1 113 ? -3.908 -11.567 6.011 1.00 98.06 113 VAL A CA 1
ATOM 896 C C . VAL A 1 113 ? -5.388 -11.587 6.401 1.00 98.06 113 VAL A C 1
ATOM 898 O O . VAL A 1 113 ? -5.717 -12.014 7.503 1.00 98.06 113 VAL A O 1
ATOM 901 N N . LEU A 1 114 ? -6.299 -11.209 5.503 1.00 98.69 114 LEU A N 1
ATOM 902 C CA . LEU A 1 114 ? -7.737 -11.200 5.788 1.00 98.69 114 LEU A CA 1
ATOM 903 C C . LEU A 1 114 ? -8.321 -12.623 5.911 1.00 98.69 114 LEU A C 1
ATOM 905 O O . LEU A 1 114 ? -9.259 -12.843 6.672 1.00 98.69 114 LEU A O 1
ATOM 909 N N . LYS A 1 115 ? -7.764 -13.620 5.214 1.00 98.44 115 LYS A N 1
ATOM 910 C CA . LYS A 1 115 ? -8.240 -15.013 5.290 1.00 98.44 115 LYS A CA 1
ATOM 911 C C . LYS A 1 115 ? -7.838 -15.723 6.578 1.00 98.44 115 LYS A C 1
ATOM 913 O O . LYS A 1 115 ? -8.656 -16.450 7.137 1.00 98.44 115 LYS A O 1
ATOM 918 N N . ILE A 1 116 ? -6.587 -15.570 7.019 1.00 98.62 116 ILE A N 1
ATOM 919 C CA . ILE A 1 116 ? -6.039 -16.375 8.128 1.00 98.62 116 ILE A CA 1
ATOM 920 C C . ILE A 1 116 ? -5.523 -15.552 9.317 1.00 98.62 116 ILE A C 1
ATOM 922 O O . ILE A 1 116 ? -5.212 -16.133 10.355 1.00 98.62 116 ILE A O 1
ATOM 926 N N . GLY A 1 117 ? -5.480 -14.222 9.212 1.00 98.62 117 GLY A N 1
ATOM 927 C CA . GLY A 1 117 ? -4.904 -13.340 10.228 1.00 98.62 117 GLY A CA 1
ATOM 928 C C . GLY A 1 117 ? -3.390 -13.515 10.373 1.00 98.62 117 GLY A C 1
ATOM 929 O O . GLY A 1 117 ? -2.796 -14.469 9.858 1.00 98.62 117 GLY A O 1
ATOM 930 N N . ILE A 1 118 ? -2.742 -12.618 11.118 1.00 98.62 118 ILE A N 1
ATOM 931 C CA . ILE A 1 118 ? -1.327 -12.799 11.475 1.00 98.62 118 ILE A CA 1
ATOM 932 C C . ILE A 1 118 ? -1.132 -14.100 12.265 1.00 98.62 118 ILE A C 1
ATOM 934 O O . ILE A 1 118 ? -0.186 -14.836 11.987 1.00 98.62 118 ILE A O 1
ATOM 938 N N . SER A 1 119 ? -2.044 -14.443 13.179 1.00 98.56 119 SER A N 1
ATOM 939 C CA . SER A 1 119 ? -1.989 -15.701 13.929 1.00 98.56 119 SER A CA 1
ATOM 940 C C . SER A 1 119 ? -1.955 -16.931 13.019 1.00 98.56 119 SER A C 1
ATOM 942 O O . SER A 1 119 ? -1.170 -17.850 13.258 1.00 98.56 119 SER A O 1
ATOM 944 N N . GLY A 1 120 ? -2.750 -16.959 11.947 1.00 98.69 120 GLY A N 1
ATOM 945 C CA . GLY A 1 120 ? -2.708 -18.054 10.978 1.00 98.69 120 GLY A CA 1
ATOM 946 C C . GLY A 1 120 ? -1.393 -18.099 10.200 1.00 98.69 120 GLY A C 1
ATOM 947 O O . GLY A 1 120 ? -0.829 -19.177 10.007 1.00 98.69 120 GLY A O 1
ATOM 948 N N . ILE A 1 121 ? -0.844 -16.940 9.818 1.00 98.62 121 ILE A N 1
ATOM 949 C CA . ILE A 1 121 ? 0.474 -16.861 9.166 1.00 98.62 121 ILE A CA 1
ATOM 950 C C . ILE A 1 121 ? 1.572 -17.382 10.108 1.00 98.62 121 ILE A C 1
ATOM 952 O O . ILE A 1 121 ? 2.421 -18.169 9.689 1.00 98.62 121 ILE A O 1
ATOM 956 N N . LEU A 1 122 ? 1.535 -17.014 11.391 1.00 98.62 122 LEU A N 1
ATOM 957 C CA . LEU A 1 122 ? 2.469 -17.506 12.408 1.00 98.62 122 LEU A CA 1
ATOM 958 C C . LEU A 1 122 ? 2.371 -19.029 12.590 1.00 98.62 122 LEU A C 1
ATOM 960 O O . LEU A 1 122 ? 3.397 -19.698 12.722 1.00 98.62 122 LEU A O 1
ATOM 964 N N . GLN A 1 123 ? 1.166 -19.603 12.528 1.00 98.50 123 GLN A N 1
ATOM 965 C CA . GLN A 1 123 ? 0.974 -21.058 12.549 1.00 98.50 123 GLN A CA 1
ATOM 966 C C . GLN A 1 123 ? 1.569 -21.739 11.307 1.00 98.50 123 GLN A C 1
ATOM 968 O O . GLN A 1 123 ? 2.225 -22.778 11.430 1.00 98.50 123 GLN A O 1
ATOM 973 N N . GLU A 1 124 ? 1.398 -21.160 10.112 1.00 98.06 124 GLU A N 1
ATOM 974 C CA . GLU A 1 124 ? 2.049 -21.660 8.894 1.00 98.06 124 GLU A CA 1
ATOM 975 C C . GLU A 1 124 ? 3.576 -21.616 9.007 1.00 98.06 124 GLU A C 1
ATOM 977 O O . GLU A 1 124 ? 4.247 -22.586 8.643 1.00 98.06 124 GLU A O 1
ATOM 982 N N . ILE A 1 125 ? 4.124 -20.515 9.528 1.00 97.62 125 ILE A N 1
ATOM 983 C CA . ILE A 1 125 ? 5.560 -20.348 9.773 1.00 97.62 125 ILE A CA 1
ATOM 984 C C . ILE A 1 125 ? 6.051 -21.424 10.744 1.00 97.62 125 ILE A C 1
ATOM 986 O O . ILE A 1 125 ? 7.002 -22.136 10.424 1.00 97.62 125 ILE A O 1
ATOM 990 N N . ALA A 1 126 ? 5.382 -21.615 11.884 1.00 97.06 126 ALA A N 1
ATOM 991 C CA . ALA A 1 126 ? 5.751 -22.629 12.871 1.00 97.06 126 ALA A CA 1
ATOM 992 C C . ALA A 1 126 ? 5.747 -24.045 12.271 1.00 97.06 126 ALA A C 1
ATOM 994 O O . ALA A 1 126 ? 6.707 -24.800 12.445 1.00 97.06 126 ALA A O 1
ATOM 995 N N . LYS A 1 127 ? 4.716 -24.387 11.485 1.00 97.19 127 LYS A N 1
ATOM 996 C CA . LYS A 1 127 ? 4.635 -25.672 10.774 1.00 97.19 127 LYS A CA 1
ATOM 997 C C . LYS A 1 127 ? 5.783 -25.845 9.777 1.00 97.19 127 LYS A C 1
ATOM 999 O O . LYS A 1 127 ? 6.375 -26.920 9.709 1.00 97.19 127 LYS A O 1
ATOM 1004 N N . ARG A 1 128 ? 6.112 -24.804 9.005 1.00 95.00 128 ARG A N 1
ATOM 1005 C CA . ARG A 1 128 ? 7.211 -24.839 8.025 1.00 95.00 128 ARG A CA 1
ATOM 1006 C C . ARG A 1 128 ? 8.576 -24.945 8.696 1.00 95.00 128 ARG A C 1
ATOM 1008 O O . ARG A 1 128 ? 9.404 -25.698 8.197 1.00 95.00 128 ARG A O 1
ATOM 1015 N N . ARG A 1 129 ? 8.790 -24.261 9.826 1.00 93.69 129 ARG A N 1
ATOM 1016 C CA . ARG A 1 129 ? 10.008 -24.375 10.647 1.00 93.69 129 ARG A CA 1
ATOM 1017 C C . ARG A 1 129 ? 10.185 -25.785 11.202 1.00 93.69 129 ARG A C 1
ATOM 1019 O O . ARG A 1 129 ? 11.273 -26.334 11.101 1.00 93.69 129 ARG A O 1
ATOM 1026 N N . ALA A 1 130 ? 9.121 -26.386 11.735 1.00 93.81 130 ALA A N 1
ATOM 1027 C CA . ALA A 1 130 ? 9.162 -27.750 12.266 1.00 93.81 130 ALA A CA 1
ATOM 1028 C C . ALA A 1 130 ? 9.443 -28.813 11.187 1.00 93.81 130 ALA A C 1
ATOM 1030 O O . ALA A 1 130 ? 9.949 -29.886 11.499 1.00 93.81 130 ALA A O 1
ATOM 1031 N N . ALA A 1 131 ? 9.126 -28.516 9.923 1.00 93.62 131 ALA A N 1
ATOM 1032 C CA . ALA A 1 131 ? 9.365 -29.392 8.778 1.00 93.62 131 ALA A CA 1
ATOM 1033 C C . ALA A 1 131 ? 10.731 -29.172 8.098 1.00 93.62 131 ALA A C 1
ATOM 1035 O O . ALA A 1 131 ? 10.967 -29.723 7.022 1.00 93.62 131 ALA A O 1
ATOM 1036 N N . ILE A 1 132 ? 11.613 -28.341 8.665 1.00 93.19 132 ILE A N 1
ATOM 1037 C CA . ILE A 1 132 ? 12.955 -28.133 8.119 1.00 93.19 132 ILE A CA 1
ATOM 1038 C C . ILE A 1 132 ? 13.789 -29.402 8.325 1.00 93.19 132 ILE A C 1
ATOM 1040 O O . ILE A 1 132 ? 14.109 -29.784 9.448 1.00 93.19 132 ILE A O 1
ATOM 1044 N N . ASP A 1 133 ? 14.160 -30.032 7.214 1.00 89.31 133 ASP A N 1
ATOM 1045 C CA . ASP A 1 133 ? 15.119 -31.129 7.176 1.00 89.31 133 ASP A CA 1
ATOM 1046 C C . ASP A 1 133 ? 16.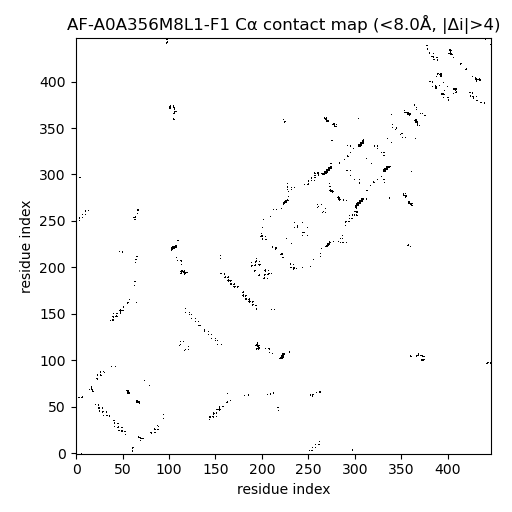539 -30.561 7.093 1.00 89.31 133 ASP A C 1
ATOM 1048 O O . ASP A 1 133 ? 16.959 -30.068 6.049 1.00 89.31 133 ASP A O 1
ATOM 1052 N N . VAL A 1 134 ? 17.277 -30.660 8.200 1.00 86.81 134 VAL A N 1
ATOM 1053 C CA . VAL A 1 134 ? 18.650 -30.144 8.345 1.00 86.81 134 VAL A CA 1
ATOM 1054 C C . VAL A 1 134 ? 19.673 -30.788 7.411 1.00 86.81 134 VAL A C 1
ATOM 1056 O O . VAL A 1 134 ? 20.808 -30.324 7.347 1.00 86.81 134 VAL A O 1
ATOM 1059 N N . THR A 1 135 ? 19.294 -31.849 6.696 1.00 89.12 135 THR A N 1
ATOM 1060 C CA . THR A 1 135 ? 20.147 -32.493 5.693 1.00 89.12 135 THR A CA 1
ATOM 1061 C C . THR A 1 135 ? 20.046 -31.852 4.305 1.00 89.12 135 THR A C 1
ATOM 1063 O O . THR A 1 135 ? 20.881 -32.140 3.448 1.00 89.12 135 THR A O 1
ATOM 1066 N N . GLN A 1 136 ? 19.064 -30.971 4.074 1.00 88.62 136 GLN A N 1
ATOM 1067 C CA . GLN A 1 136 ? 18.885 -30.268 2.802 1.00 88.62 136 GLN A CA 1
ATOM 1068 C C . GLN A 1 136 ? 19.745 -28.994 2.723 1.00 88.62 136 GLN A C 1
ATOM 1070 O O . GLN A 1 136 ? 19.989 -28.351 3.753 1.00 88.62 136 GLN A O 1
ATOM 1075 N N . PRO A 1 137 ? 20.162 -28.578 1.511 1.00 83.31 137 PRO A N 1
ATOM 1076 C CA . PRO A 1 137 ? 20.765 -27.263 1.311 1.00 83.31 137 PRO A CA 1
ATOM 1077 C C . PRO A 1 137 ? 19.799 -26.136 1.726 1.00 83.31 137 PRO A C 1
ATOM 1079 O O . PRO A 1 137 ? 18.582 -26.324 1.790 1.00 83.31 137 PRO A O 1
ATOM 1082 N N . ASP A 1 138 ? 20.359 -24.967 2.038 1.00 85.62 138 ASP A N 1
ATOM 1083 C CA . ASP A 1 138 ? 19.650 -23.720 2.378 1.00 85.62 138 ASP A CA 1
ATOM 1084 C C . ASP A 1 138 ? 18.797 -23.759 3.665 1.00 85.62 138 ASP A C 1
ATOM 1086 O O . ASP A 1 138 ? 17.929 -22.916 3.917 1.00 85.62 138 ASP A O 1
ATOM 1090 N N . THR A 1 139 ? 19.003 -24.777 4.503 1.00 89.31 139 THR A N 1
ATOM 1091 C CA . THR A 1 139 ? 18.251 -24.991 5.749 1.00 89.31 139 THR A CA 1
ATOM 1092 C C . THR A 1 139 ? 18.386 -23.812 6.715 1.00 89.31 139 THR A C 1
ATOM 1094 O O . THR A 1 139 ? 17.391 -23.389 7.314 1.00 89.31 139 THR A O 1
ATOM 1097 N N . ILE A 1 140 ? 19.600 -23.279 6.877 1.00 87.44 140 ILE A N 1
ATOM 1098 C CA . ILE A 1 140 ? 19.885 -22.192 7.821 1.00 87.44 140 ILE A CA 1
ATOM 1099 C C . ILE A 1 140 ? 19.180 -20.917 7.354 1.00 87.44 140 ILE A C 1
ATOM 1101 O O . ILE A 1 140 ? 18.470 -20.282 8.129 1.00 87.44 140 ILE A O 1
ATOM 1105 N N . GLU A 1 141 ? 19.301 -20.594 6.072 1.00 89.12 141 GLU A N 1
ATOM 1106 C CA . GLU A 1 141 ? 18.698 -19.440 5.416 1.00 89.12 141 GLU A CA 1
ATOM 1107 C C . GLU A 1 141 ? 17.173 -19.478 5.558 1.00 89.12 141 GLU A C 1
ATOM 1109 O O . GLU A 1 141 ? 16.552 -18.496 5.972 1.00 89.12 141 GLU A O 1
ATOM 1114 N N . ARG A 1 142 ? 16.555 -20.640 5.314 1.00 90.75 142 ARG A N 1
ATOM 1115 C CA . ARG A 1 142 ? 15.110 -20.836 5.504 1.00 90.75 142 ARG A CA 1
ATOM 1116 C C . ARG A 1 142 ? 14.688 -20.646 6.957 1.00 90.75 142 ARG A C 1
ATOM 1118 O O . ARG A 1 142 ? 13.682 -19.984 7.217 1.00 90.75 142 ARG A O 1
ATOM 1125 N N . ALA A 1 143 ? 15.432 -21.215 7.906 1.00 92.19 143 ALA A N 1
ATOM 1126 C CA . ALA A 1 143 ? 15.143 -21.065 9.330 1.00 92.19 143 ALA A CA 1
ATOM 1127 C C . ALA A 1 143 ? 15.224 -19.594 9.770 1.00 92.19 143 ALA A C 1
ATOM 1129 O O . ALA A 1 143 ? 14.343 -19.124 10.492 1.00 92.19 143 ALA A O 1
ATOM 1130 N N . VAL A 1 144 ? 16.232 -18.869 9.279 1.00 93.69 144 VAL A N 1
ATOM 1131 C CA . VAL A 1 144 ? 16.440 -17.438 9.520 1.00 93.69 144 VAL A CA 1
ATOM 1132 C C . VAL A 1 144 ? 15.293 -16.604 8.953 1.00 93.69 144 VAL A C 1
ATOM 1134 O O . VAL A 1 144 ? 14.756 -15.766 9.674 1.00 93.69 144 VAL A O 1
ATOM 1137 N N . VAL A 1 145 ? 14.862 -16.848 7.710 1.00 93.19 145 VAL A N 1
ATOM 1138 C CA . VAL A 1 145 ? 13.730 -16.125 7.098 1.00 93.19 145 VAL A CA 1
ATOM 1139 C C . VAL A 1 145 ? 12.449 -16.325 7.903 1.00 93.19 145 VAL A C 1
ATOM 1141 O O . VAL A 1 145 ? 11.741 -15.362 8.186 1.00 93.19 145 VAL A O 1
ATOM 1144 N N . TYR A 1 146 ? 12.154 -17.557 8.321 1.00 95.94 146 TYR A N 1
ATOM 1145 C CA . TYR A 1 146 ? 10.970 -17.826 9.133 1.00 95.94 146 TYR A CA 1
ATOM 1146 C C . TYR A 1 146 ? 11.034 -17.181 10.520 1.00 95.94 146 TYR A C 1
ATOM 1148 O O . TYR A 1 146 ? 10.023 -16.670 10.996 1.00 95.94 146 TYR A O 1
ATOM 1156 N N . GLN A 1 147 ? 12.201 -17.193 11.166 1.00 96.50 147 GLN A N 1
ATOM 1157 C CA . GLN A 1 147 ? 12.389 -16.533 12.456 1.00 96.50 147 GLN A CA 1
ATOM 1158 C C . GLN A 1 147 ? 12.255 -15.009 12.339 1.00 96.50 147 GLN A C 1
ATOM 1160 O O . GLN A 1 147 ? 11.585 -14.398 13.167 1.00 96.50 147 GLN A O 1
ATOM 1165 N N . ALA A 1 148 ? 12.850 -14.404 11.311 1.00 95.75 148 ALA A N 1
ATOM 1166 C CA . ALA A 1 148 ? 12.725 -12.976 11.040 1.00 95.75 148 ALA A CA 1
ATOM 1167 C C . ALA A 1 148 ? 11.260 -12.586 10.779 1.00 95.75 148 ALA A C 1
ATOM 1169 O O . ALA A 1 148 ? 10.737 -11.685 11.429 1.00 95.75 148 ALA A O 1
ATOM 1170 N N . ALA A 1 149 ? 10.557 -13.332 9.918 1.00 96.06 149 ALA A N 1
ATOM 1171 C CA . ALA A 1 149 ? 9.140 -13.100 9.640 1.00 96.06 149 ALA A CA 1
ATOM 1172 C C . ALA A 1 149 ? 8.266 -13.208 10.903 1.00 96.06 149 ALA A C 1
ATOM 1174 O O . ALA A 1 149 ? 7.363 -12.399 11.096 1.00 96.06 149 ALA A O 1
ATOM 1175 N N . GLU A 1 150 ? 8.541 -14.173 11.787 1.00 98.12 150 GLU A N 1
ATOM 1176 C CA . GLU A 1 150 ? 7.838 -14.305 13.068 1.00 98.12 150 GLU A CA 1
ATOM 1177 C C . GLU A 1 150 ? 8.026 -13.073 13.968 1.00 98.12 150 GLU A C 1
ATOM 1179 O O . GLU A 1 150 ? 7.058 -12.610 14.571 1.00 98.12 150 GLU A O 1
ATOM 1184 N N . ILE A 1 151 ? 9.247 -12.537 14.060 1.00 98.19 151 ILE A N 1
ATOM 1185 C CA . ILE A 1 151 ? 9.546 -11.343 14.865 1.00 98.19 151 ILE A CA 1
ATOM 1186 C C . ILE A 1 151 ? 8.823 -10.115 14.287 1.00 98.19 151 ILE A C 1
ATOM 1188 O O . ILE A 1 151 ? 8.115 -9.427 15.021 1.00 98.19 151 ILE A O 1
ATOM 1192 N N . ALA A 1 152 ? 8.923 -9.882 12.976 1.00 96.12 152 ALA A N 1
ATOM 1193 C CA . ALA A 1 152 ? 8.282 -8.745 12.312 1.00 96.12 152 ALA A CA 1
ATOM 1194 C C . ALA A 1 152 ? 6.746 -8.770 12.452 1.00 96.12 152 ALA A C 1
ATOM 1196 O O . ALA A 1 152 ? 6.120 -7.765 12.797 1.00 96.12 152 ALA A O 1
ATOM 1197 N N . LEU A 1 153 ? 6.126 -9.941 12.259 1.00 98.00 153 LEU A N 1
ATOM 1198 C CA . LEU A 1 153 ? 4.678 -10.120 12.402 1.00 98.00 153 LEU A CA 1
ATOM 1199 C C . LEU A 1 153 ? 4.192 -9.878 13.838 1.00 98.00 153 LEU A C 1
ATOM 1201 O O . LEU A 1 153 ? 3.123 -9.296 14.028 1.00 98.00 153 LEU A O 1
ATOM 1205 N N . LYS A 1 154 ? 4.974 -10.274 14.852 1.00 98.19 154 LYS A N 1
ATOM 1206 C CA . LYS A 1 154 ? 4.668 -9.952 16.256 1.00 98.19 154 LYS A CA 1
ATOM 1207 C C . LYS A 1 154 ? 4.683 -8.446 16.503 1.00 98.19 154 LYS A C 1
ATOM 1209 O O . LYS A 1 154 ? 3.785 -7.957 17.181 1.00 98.19 154 LYS A O 1
ATOM 1214 N N . GLY A 1 155 ? 5.620 -7.717 15.895 1.00 98.06 155 GLY A N 1
ATOM 1215 C CA . GLY A 1 155 ? 5.644 -6.254 15.934 1.00 98.06 155 GLY A CA 1
ATOM 1216 C C . GLY A 1 155 ? 4.321 -5.637 15.466 1.00 98.06 155 GLY A C 1
ATOM 1217 O O . GLY A 1 155 ? 3.738 -4.813 16.168 1.00 98.06 155 GLY A O 1
ATOM 1218 N N . ALA A 1 156 ? 3.782 -6.087 14.329 1.00 97.81 156 ALA A N 1
ATOM 1219 C CA . ALA A 1 156 ? 2.501 -5.584 13.822 1.00 97.81 156 ALA A CA 1
ATOM 1220 C C . ALA A 1 156 ? 1.320 -5.848 14.783 1.00 97.81 156 ALA A C 1
ATOM 1222 O O . ALA A 1 156 ? 0.458 -4.982 14.946 1.00 97.81 156 ALA A O 1
ATOM 1223 N N . VAL A 1 157 ? 1.291 -7.008 15.453 1.00 98.56 157 VAL A N 1
ATOM 1224 C CA . VAL A 1 157 ? 0.279 -7.324 16.482 1.00 98.56 157 VAL A CA 1
ATOM 1225 C C . VAL A 1 157 ? 0.437 -6.428 17.713 1.00 98.56 157 VAL A C 1
ATOM 1227 O O . VAL A 1 157 ? -0.559 -5.936 18.241 1.00 98.56 157 VAL A O 1
ATOM 1230 N N . ILE A 1 158 ? 1.673 -6.163 18.146 1.00 98.50 158 ILE A N 1
ATOM 1231 C CA . ILE A 1 158 ? 1.952 -5.260 19.270 1.00 98.50 158 ILE A CA 1
ATOM 1232 C C . ILE A 1 158 ? 1.432 -3.851 18.971 1.00 98.50 158 ILE A C 1
ATOM 1234 O O . ILE A 1 158 ? 0.752 -3.264 19.811 1.00 98.50 158 ILE A O 1
ATOM 1238 N N . LEU A 1 159 ? 1.691 -3.313 17.774 1.00 98.19 159 LEU A N 1
ATOM 1239 C CA . LEU A 1 159 ? 1.193 -1.986 17.410 1.00 98.19 159 LEU A CA 1
ATOM 1240 C C . LEU A 1 159 ? -0.343 -1.932 17.412 1.00 98.19 159 LEU A C 1
ATOM 1242 O O . LEU A 1 159 ? -0.919 -0.967 17.915 1.00 98.19 159 LEU A O 1
ATOM 1246 N N . ALA A 1 160 ? -1.009 -2.970 16.896 1.00 98.38 160 ALA A N 1
ATOM 1247 C CA . ALA A 1 160 ? -2.468 -3.072 16.933 1.00 98.38 160 ALA A CA 1
ATOM 1248 C C . ALA A 1 160 ? -3.010 -3.034 18.372 1.00 98.38 160 ALA A C 1
ATOM 1250 O O . ALA A 1 160 ? -3.932 -2.274 18.670 1.00 98.38 160 ALA A O 1
ATOM 1251 N N . GLU A 1 161 ? -2.395 -3.790 19.283 1.00 98.38 161 GLU A N 1
ATOM 1252 C CA . GLU A 1 161 ? -2.778 -3.816 20.696 1.00 98.38 161 GLU A CA 1
ATOM 1253 C C . GLU A 1 161 ? -2.559 -2.459 21.384 1.00 98.38 161 GLU A C 1
ATOM 1255 O O . GLU A 1 161 ? -3.405 -2.014 22.161 1.00 98.38 161 GLU A O 1
ATOM 1260 N N . ARG A 1 162 ? -1.474 -1.747 21.057 1.00 98.19 162 ARG A N 1
ATOM 1261 C CA . ARG A 1 162 ? -1.214 -0.394 21.580 1.00 98.19 162 ARG A CA 1
ATOM 1262 C C . ARG A 1 162 ? -2.294 0.599 21.148 1.00 98.19 162 ARG A C 1
ATOM 1264 O O . ARG A 1 162 ? -2.818 1.335 21.983 1.00 98.19 162 ARG A O 1
ATOM 1271 N N . TYR A 1 163 ? -2.689 0.580 19.872 1.00 98.50 163 TYR A N 1
ATOM 1272 C CA . TYR A 1 163 ? -3.820 1.385 19.400 1.00 98.50 163 TYR A CA 1
ATOM 1273 C C . TYR A 1 163 ? -5.130 0.989 20.089 1.00 98.50 163 TYR A C 1
ATOM 1275 O O . TYR A 1 163 ? -5.907 1.866 20.464 1.00 98.50 163 TYR A O 1
ATOM 1283 N N . ARG A 1 164 ? -5.377 -0.311 20.297 1.00 98.38 164 ARG A N 1
ATOM 1284 C CA . ARG A 1 164 ? -6.570 -0.808 20.997 1.00 98.38 164 ARG A CA 1
ATOM 1285 C C . ARG A 1 164 ? -6.679 -0.253 22.418 1.00 98.38 164 ARG A C 1
ATOM 1287 O O . ARG A 1 164 ? -7.757 0.188 22.813 1.00 98.38 164 ARG A O 1
ATOM 1294 N N . GLN A 1 165 ? -5.581 -0.282 23.175 1.00 98.06 165 GLN A N 1
ATOM 1295 C CA . GLN A 1 165 ? -5.524 0.243 24.543 1.00 98.06 165 GLN A CA 1
ATOM 1296 C C . GLN A 1 165 ? -5.792 1.750 24.563 1.00 98.06 165 GLN A C 1
ATOM 1298 O O . GLN A 1 165 ? -6.693 2.198 25.269 1.00 98.06 165 GLN A O 1
ATOM 1303 N N . MET A 1 166 ? -5.112 2.507 23.699 1.00 97.69 166 MET A N 1
ATOM 1304 C CA . MET A 1 166 ? -5.307 3.954 23.581 1.00 97.69 166 MET A CA 1
ATOM 1305 C C . MET A 1 166 ? -6.750 4.320 23.195 1.00 97.69 166 MET A C 1
ATOM 1307 O O . MET A 1 166 ? -7.322 5.256 23.747 1.00 97.69 166 MET A O 1
ATOM 1311 N N . LEU A 1 167 ? -7.372 3.574 22.275 1.00 98.44 167 LEU A N 1
ATOM 1312 C CA . LEU A 1 167 ? -8.774 3.770 21.893 1.00 98.44 167 LEU A CA 1
ATOM 1313 C C . LEU A 1 167 ? -9.733 3.543 23.065 1.00 98.44 167 LEU A C 1
ATOM 1315 O O . LEU A 1 167 ? -10.691 4.301 23.211 1.00 98.44 167 LEU A O 1
ATOM 1319 N N . ALA A 1 168 ? -9.490 2.518 23.886 1.00 97.75 168 ALA A N 1
ATOM 1320 C CA . ALA A 1 168 ? -10.308 2.236 25.062 1.00 97.75 168 ALA A CA 1
ATOM 1321 C C . ALA A 1 168 ? -10.197 3.361 26.106 1.00 97.75 168 ALA A C 1
ATOM 1323 O O . ALA A 1 168 ? -11.216 3.874 26.562 1.00 97.75 168 ALA A O 1
ATOM 1324 N N . GLU A 1 169 ? -8.978 3.813 26.407 1.00 97.44 169 GLU A N 1
ATOM 1325 C CA . GLU A 1 169 ? -8.733 4.933 27.327 1.00 97.44 169 GLU A CA 1
ATOM 1326 C C . GLU A 1 169 ? -9.368 6.240 26.830 1.00 97.44 169 GLU A C 1
ATOM 1328 O O . GLU A 1 169 ? -10.003 6.981 27.589 1.00 97.44 169 GLU A O 1
ATOM 1333 N N . LEU A 1 170 ? -9.242 6.517 25.530 1.00 97.38 170 LEU A N 1
ATOM 1334 C CA . LEU A 1 170 ? -9.824 7.708 24.925 1.00 97.38 170 LEU A CA 1
ATOM 1335 C C . LEU A 1 170 ? -11.356 7.639 24.927 1.00 97.38 170 LEU A C 1
ATOM 1337 O O . LEU A 1 170 ? -12.018 8.648 25.162 1.00 97.38 170 LEU A O 1
ATOM 1341 N N . ALA A 1 171 ? -11.940 6.457 24.717 1.00 97.75 171 ALA A N 1
ATOM 1342 C CA . ALA A 1 171 ? -13.385 6.262 24.784 1.00 97.75 171 ALA A CA 1
ATOM 1343 C C . ALA A 1 171 ? -13.964 6.520 26.183 1.00 97.75 171 ALA A C 1
ATOM 1345 O O . ALA A 1 171 ? -15.081 7.029 26.290 1.00 97.75 171 ALA A O 1
ATOM 1346 N N . ASP A 1 172 ? -13.226 6.178 27.240 1.00 97.19 172 ASP A N 1
ATOM 1347 C CA . ASP A 1 172 ? -13.663 6.361 28.630 1.00 97.19 172 ASP A CA 1
ATOM 1348 C C . ASP A 1 172 ? -13.571 7.820 29.094 1.00 97.19 172 ASP A C 1
ATOM 1350 O O . ASP A 1 172 ? -14.320 8.248 29.973 1.00 97.19 172 ASP A O 1
ATOM 1354 N N . THR A 1 173 ? -12.679 8.601 28.483 1.00 96.94 173 THR A N 1
ATOM 1355 C CA . THR A 1 173 ? -12.443 10.013 28.822 1.00 96.94 173 THR A CA 1
ATOM 1356 C C . THR A 1 173 ? -13.150 10.998 27.887 1.00 96.94 173 THR A C 1
ATOM 1358 O O . THR A 1 173 ? -13.226 12.190 28.189 1.00 96.94 173 THR A O 1
ATOM 1361 N N . THR A 1 174 ? -13.704 10.527 26.765 1.00 97.75 174 THR A N 1
ATOM 1362 C CA . THR A 1 174 ? -14.425 11.364 25.797 1.00 97.75 174 THR A CA 1
ATOM 1363 C C . THR A 1 174 ? -15.846 11.670 26.275 1.00 97.75 174 THR A C 1
ATOM 1365 O O . THR A 1 174 ? -16.674 10.774 26.421 1.00 97.75 174 THR A O 1
ATOM 1368 N N . SER A 1 175 ? -16.155 12.957 26.454 1.00 97.12 175 SER A N 1
ATOM 1369 C CA . SER A 1 175 ? -17.484 13.416 26.891 1.00 97.12 175 SER A CA 1
ATOM 1370 C C . SER A 1 175 ? -18.580 13.282 25.826 1.00 97.12 175 SER A C 1
ATOM 1372 O O . SER A 1 175 ? -19.754 13.167 26.169 1.00 97.12 175 SER A O 1
ATOM 1374 N N . ASP A 1 176 ? -18.220 13.346 24.542 1.00 97.50 176 ASP A N 1
ATOM 1375 C CA . ASP A 1 176 ? -19.153 13.170 23.424 1.00 97.50 176 ASP A CA 1
ATOM 1376 C C . ASP A 1 176 ? -19.512 11.682 23.276 1.00 97.50 176 ASP A C 1
ATOM 1378 O O . ASP A 1 176 ? -18.653 10.852 22.972 1.00 97.50 176 ASP A O 1
ATOM 1382 N N . ALA A 1 177 ? -20.783 11.343 23.504 1.00 97.56 177 ALA A N 1
ATOM 1383 C CA . ALA A 1 177 ? -21.256 9.963 23.510 1.00 97.56 177 ALA A CA 1
ATOM 1384 C C . ALA A 1 177 ? -21.121 9.268 22.145 1.00 97.56 177 ALA A C 1
ATOM 1386 O O . ALA A 1 177 ? -20.783 8.081 22.110 1.00 97.56 177 ALA A O 1
ATOM 1387 N N . ASP A 1 178 ? -21.333 9.994 21.044 1.00 96.75 178 ASP A N 1
ATOM 1388 C CA . ASP A 1 178 ? -21.240 9.440 19.692 1.00 96.75 178 ASP A CA 1
ATOM 1389 C C . ASP A 1 178 ? -19.778 9.129 19.374 1.00 96.75 178 ASP A C 1
ATOM 1391 O O . ASP A 1 178 ? -19.434 8.007 18.988 1.00 96.75 178 ASP A O 1
ATOM 1395 N N . ARG A 1 179 ? -18.877 10.079 19.662 1.00 97.31 179 ARG A N 1
ATOM 1396 C CA . ARG A 1 179 ? -17.439 9.854 19.480 1.00 97.31 179 ARG A CA 1
ATOM 1397 C C . ARG A 1 179 ? -16.913 8.743 20.388 1.00 97.31 179 ARG A C 1
ATOM 1399 O O . ARG A 1 179 ? -16.125 7.913 19.940 1.00 97.31 179 ARG A O 1
ATOM 1406 N N . ALA A 1 180 ? -17.357 8.678 21.641 1.00 98.06 180 ALA A N 1
ATOM 1407 C CA . ALA A 1 180 ? -16.998 7.585 22.539 1.00 98.06 180 ALA A CA 1
ATOM 1408 C C . ALA A 1 180 ? -17.477 6.225 21.993 1.00 98.06 180 ALA A C 1
ATOM 1410 O O . ALA A 1 180 ? -16.757 5.233 22.094 1.00 98.06 180 ALA A O 1
ATOM 1411 N N . GLY A 1 181 ? -18.664 6.161 21.379 1.00 98.38 181 GLY A N 1
ATOM 1412 C CA . GLY A 1 181 ? -19.163 4.968 20.686 1.00 98.38 181 GLY A CA 1
ATOM 1413 C C . GLY A 1 181 ? -18.269 4.529 19.519 1.00 98.38 181 GLY A C 1
ATOM 1414 O O . GLY A 1 181 ? -17.950 3.344 19.391 1.00 98.38 181 GLY A O 1
ATOM 1415 N N . GLU A 1 182 ? -17.795 5.477 18.712 1.00 98.00 182 GLU A N 1
ATOM 1416 C CA . GLU A 1 182 ? -16.857 5.214 17.611 1.00 98.00 182 GLU A CA 1
ATOM 1417 C C . GLU A 1 182 ? -15.512 4.682 18.106 1.00 98.00 182 GLU A C 1
ATOM 1419 O O . GLU A 1 182 ? -14.998 3.701 17.570 1.00 98.00 182 GLU A O 1
ATOM 1424 N N . LEU A 1 183 ? -14.961 5.286 19.161 1.00 98.69 183 LEU A N 1
ATOM 1425 C CA . LEU A 1 183 ? -13.700 4.853 19.764 1.00 98.69 183 LEU A CA 1
ATOM 1426 C C . LEU A 1 183 ? -13.810 3.432 20.336 1.00 98.69 183 LEU A C 1
ATOM 1428 O O . LEU A 1 183 ? -12.924 2.609 20.103 1.00 98.69 183 LEU A O 1
ATOM 1432 N N . ARG A 1 184 ? -14.930 3.093 20.996 1.00 98.69 184 ARG A N 1
ATOM 1433 C CA . ARG A 1 184 ? -15.201 1.711 21.444 1.00 98.69 184 ARG A CA 1
ATOM 1434 C C . ARG A 1 184 ? -15.335 0.744 20.276 1.00 98.69 184 ARG A C 1
ATOM 1436 O O . ARG A 1 184 ? -14.850 -0.380 20.367 1.00 98.69 184 ARG A O 1
ATOM 1443 N N . THR A 1 185 ? -15.963 1.173 19.184 1.00 98.50 185 THR A N 1
ATOM 1444 C CA . THR A 1 185 ? -16.085 0.363 17.964 1.00 98.50 185 THR A CA 1
ATOM 1445 C C . THR A 1 185 ? -14.706 0.043 17.393 1.00 98.50 185 THR A C 1
ATOM 1447 O O . THR A 1 185 ? -14.398 -1.121 17.154 1.00 98.50 185 THR A O 1
ATOM 1450 N N . LEU A 1 186 ? -13.836 1.046 17.262 1.00 98.56 186 LEU A N 1
ATOM 1451 C CA . LEU A 1 186 ? -12.454 0.869 16.811 1.00 98.56 186 LEU A CA 1
ATOM 1452 C C . LEU A 1 186 ? -11.633 -0.015 17.759 1.00 98.56 186 LEU A C 1
ATOM 1454 O O . LEU A 1 186 ? -10.891 -0.882 17.296 1.00 98.56 186 LEU A O 1
ATOM 1458 N N . ALA A 1 187 ? -11.788 0.147 19.077 1.00 98.69 187 ALA A N 1
ATOM 1459 C CA . ALA A 1 187 ? -11.154 -0.738 20.053 1.00 98.69 187 ALA A CA 1
ATOM 1460 C C . ALA A 1 187 ? -11.645 -2.189 19.894 1.00 98.69 187 ALA A C 1
ATOM 1462 O O . ALA A 1 187 ? -10.855 -3.125 19.977 1.00 98.69 187 ALA A O 1
ATOM 1463 N N . GLY A 1 188 ? -12.936 -2.393 19.619 1.00 98.69 188 GLY A N 1
ATOM 1464 C CA . GLY A 1 188 ? -13.506 -3.707 19.317 1.00 98.69 188 GLY A CA 1
ATOM 1465 C C . GLY A 1 188 ? -12.947 -4.319 18.029 1.00 98.69 188 GLY A C 1
ATOM 1466 O O . GLY A 1 188 ? -12.652 -5.513 17.999 1.00 98.69 188 GLY A O 1
ATOM 1467 N N . ILE A 1 189 ? -12.736 -3.500 16.996 1.00 98.81 189 ILE A N 1
ATOM 1468 C CA . ILE A 1 189 ? -12.096 -3.907 15.739 1.00 98.81 189 ILE A CA 1
ATOM 1469 C C . ILE A 1 189 ? -10.656 -4.368 16.002 1.00 98.81 189 ILE A C 1
ATOM 1471 O O . ILE A 1 189 ? -10.293 -5.483 15.630 1.00 98.81 189 ILE A O 1
ATOM 1475 N N . LEU A 1 190 ? -9.843 -3.563 16.694 1.00 98.69 190 LEU A N 1
ATOM 1476 C CA . LEU A 1 190 ? -8.443 -3.907 16.985 1.00 98.69 190 LEU A CA 1
ATOM 1477 C C . LEU A 1 190 ? -8.264 -4.990 18.057 1.00 98.69 190 LEU A C 1
ATOM 1479 O O . LEU A 1 190 ? -7.187 -5.563 18.171 1.00 98.69 190 LEU A O 1
ATOM 1483 N N . ALA A 1 191 ? -9.317 -5.341 18.800 1.00 98.44 191 ALA A N 1
ATOM 1484 C CA . ALA A 1 191 ? -9.335 -6.567 19.601 1.00 98.44 191 ALA A CA 1
ATOM 1485 C C . ALA A 1 191 ? -9.331 -7.840 18.734 1.00 98.44 191 ALA A C 1
ATOM 1487 O O . ALA A 1 191 ? -9.105 -8.937 19.246 1.00 98.44 191 ALA A O 1
ATOM 1488 N N . ARG A 1 192 ? -9.627 -7.707 17.435 1.00 98.56 192 ARG A N 1
ATOM 1489 C CA . ARG A 1 192 ? -9.700 -8.802 16.468 1.00 98.56 192 ARG A CA 1
ATOM 1490 C C . ARG A 1 192 ? -8.577 -8.725 15.439 1.00 98.56 192 ARG A C 1
ATOM 1492 O O . ARG A 1 192 ? -7.826 -9.686 15.296 1.00 98.56 192 ARG A O 1
ATOM 1499 N N . VAL A 1 193 ? -8.496 -7.626 14.693 1.00 98.75 193 VAL A N 1
ATOM 1500 C CA . VAL A 1 193 ? -7.586 -7.482 13.549 1.00 98.75 193 VAL A CA 1
ATOM 1501 C C . VAL A 1 193 ? -6.327 -6.697 13.926 1.00 98.75 193 VAL A C 1
ATOM 1503 O O . VAL A 1 193 ? -6.402 -5.813 14.776 1.00 98.75 193 VAL A O 1
ATOM 1506 N N . PRO A 1 194 ? -5.167 -6.977 13.302 1.00 98.38 194 PRO A N 1
ATOM 1507 C CA . PRO A 1 194 ? -4.926 -7.919 12.205 1.00 98.38 194 PRO A CA 1
ATOM 1508 C C . PRO A 1 194 ? -4.535 -9.328 12.680 1.00 98.38 194 PRO A C 1
ATOM 1510 O O . PRO A 1 194 ? -4.216 -10.187 11.858 1.00 98.38 194 PRO A O 1
ATOM 1513 N N . ASP A 1 195 ? -4.529 -9.581 13.994 1.00 98.69 195 ASP A N 1
ATOM 1514 C CA . ASP A 1 195 ? -4.135 -10.882 14.541 1.00 98.69 195 ASP A CA 1
ATOM 1515 C C . ASP A 1 195 ? -5.035 -12.018 14.035 1.00 98.69 195 ASP A C 1
ATOM 1517 O O . ASP A 1 195 ? -4.548 -13.062 13.601 1.00 98.69 195 ASP A O 1
ATOM 1521 N N . GLN A 1 196 ? -6.345 -11.787 14.011 1.00 98.81 196 GLN A N 1
ATOM 1522 C CA . GLN A 1 196 ? -7.348 -12.742 13.556 1.00 98.81 196 GLN A CA 1
ATOM 1523 C C . GLN A 1 196 ? -8.070 -12.251 12.289 1.00 98.81 196 GLN A C 1
ATOM 1525 O O . GLN A 1 196 ? -8.133 -11.044 12.051 1.00 98.81 196 GLN A O 1
ATOM 1530 N N . PRO A 1 197 ? -8.696 -13.155 11.507 1.00 98.75 197 PRO A N 1
ATOM 1531 C CA . PRO A 1 197 ? -9.498 -12.772 10.346 1.00 98.75 197 PRO A CA 1
ATOM 1532 C C . PRO A 1 197 ? -10.633 -11.788 10.698 1.00 98.75 197 PRO A C 1
ATOM 1534 O O . PRO A 1 197 ? -11.350 -12.047 11.682 1.00 98.75 197 PRO A O 1
ATOM 1537 N N . PRO A 1 198 ? -10.840 -10.715 9.907 1.00 98.62 198 PRO A N 1
ATOM 1538 C CA . PRO A 1 198 ? -11.990 -9.821 10.028 1.00 98.62 198 PRO A CA 1
ATOM 1539 C C . PRO A 1 198 ? -13.312 -10.547 9.776 1.00 98.62 198 PRO A C 1
ATOM 1541 O O . PRO A 1 198 ? -13.368 -11.586 9.115 1.00 98.62 198 PRO A O 1
ATOM 1544 N N . ARG A 1 199 ? -14.392 -9.962 10.286 1.00 98.19 199 ARG A N 1
ATOM 1545 C CA . ARG A 1 199 ? -15.772 -10.452 10.152 1.00 98.19 199 ARG A CA 1
ATOM 1546 C C . ARG A 1 199 ? -16.691 -9.467 9.437 1.00 98.19 199 ARG A C 1
ATOM 1548 O O . ARG A 1 199 ? -17.776 -9.860 9.033 1.00 98.19 199 ARG A O 1
ATOM 1555 N N . SER A 1 200 ? -16.255 -8.219 9.300 1.00 98.69 200 SER A N 1
ATOM 1556 C CA . SER A 1 200 ? -17.000 -7.114 8.700 1.00 98.69 200 SER A CA 1
ATOM 1557 C C . SER A 1 200 ? -16.101 -6.322 7.753 1.00 98.69 200 SER A C 1
ATOM 1559 O O . SER A 1 200 ? -14.871 -6.431 7.802 1.00 98.69 200 SER A O 1
ATOM 1561 N N . PHE A 1 201 ? -16.700 -5.501 6.896 1.00 98.88 201 PHE A N 1
ATOM 1562 C CA . PHE A 1 201 ? -15.989 -4.602 5.990 1.00 98.88 201 PHE A CA 1
ATOM 1563 C C . PHE A 1 201 ? -15.101 -3.633 6.761 1.00 98.88 201 PHE A C 1
ATOM 1565 O O . PHE A 1 201 ? -13.961 -3.387 6.372 1.00 98.88 201 PHE A O 1
ATOM 1572 N N . TYR A 1 202 ? -15.602 -3.123 7.886 1.00 98.75 202 TYR A N 1
ATOM 1573 C CA . TYR A 1 202 ? -14.866 -2.174 8.708 1.00 98.75 202 TYR A CA 1
ATOM 1574 C C . TYR A 1 202 ? -13.631 -2.828 9.353 1.00 98.75 202 TYR A C 1
ATOM 1576 O O . TYR A 1 202 ? -12.530 -2.278 9.280 1.00 98.75 202 TYR A O 1
ATOM 1584 N N . GLU A 1 203 ? -13.771 -4.048 9.892 1.00 98.88 203 GLU A N 1
ATOM 1585 C CA . GLU A 1 203 ? -12.624 -4.824 10.380 1.00 98.88 203 GLU A CA 1
ATOM 1586 C C . GLU A 1 203 ? -11.621 -5.105 9.245 1.00 98.88 203 GLU A C 1
ATOM 1588 O O . GLU A 1 203 ? -10.415 -4.936 9.428 1.00 98.88 203 GLU A O 1
ATOM 1593 N N . ALA A 1 204 ? -12.097 -5.486 8.055 1.00 98.88 204 ALA A N 1
ATOM 1594 C CA . ALA A 1 204 ? -11.235 -5.815 6.922 1.00 98.88 204 ALA A CA 1
ATOM 1595 C C . ALA A 1 204 ? -10.450 -4.600 6.400 1.00 98.88 204 ALA A C 1
ATOM 1597 O O . ALA A 1 204 ? -9.242 -4.694 6.169 1.00 98.88 204 ALA A O 1
ATOM 1598 N N . LEU A 1 205 ? -11.108 -3.445 6.275 1.00 98.88 205 LEU A N 1
ATOM 1599 C CA . LEU A 1 205 ? -10.483 -2.198 5.840 1.00 98.88 205 LEU A CA 1
ATOM 1600 C C . LEU A 1 205 ? -9.435 -1.709 6.850 1.00 98.88 205 LEU A C 1
ATOM 1602 O O . LEU A 1 205 ? -8.328 -1.353 6.449 1.00 98.88 205 LEU A O 1
ATOM 1606 N N . GLN A 1 206 ? -9.747 -1.743 8.152 1.00 98.88 206 GLN A N 1
ATOM 1607 C CA . GLN A 1 206 ? -8.796 -1.380 9.207 1.00 98.88 206 GLN A CA 1
ATOM 1608 C C . GLN A 1 206 ? -7.610 -2.351 9.264 1.00 98.88 206 GLN A C 1
ATOM 1610 O O . GLN A 1 206 ? -6.478 -1.907 9.456 1.00 98.88 206 GLN A O 1
ATOM 1615 N N . SER A 1 207 ? -7.843 -3.655 9.075 1.00 98.81 207 SER A N 1
ATOM 1616 C CA . SER A 1 207 ? -6.778 -4.662 9.017 1.00 98.81 207 SER A CA 1
ATOM 1617 C C . SER A 1 207 ? -5.826 -4.395 7.854 1.00 98.81 207 SER A C 1
ATOM 1619 O O . SER A 1 207 ? -4.614 -4.383 8.045 1.00 98.81 207 SER A O 1
ATOM 1621 N N . MET A 1 208 ? -6.365 -4.171 6.653 1.00 98.56 208 MET A N 1
ATOM 1622 C CA . MET A 1 208 ? -5.566 -3.868 5.466 1.00 98.56 208 MET A CA 1
ATOM 1623 C C . MET A 1 208 ? -4.757 -2.583 5.664 1.00 98.56 208 MET A C 1
ATOM 1625 O O . MET A 1 208 ? -3.535 -2.598 5.505 1.00 98.56 208 MET A O 1
ATOM 1629 N N . TRP A 1 209 ? -5.420 -1.504 6.097 1.00 98.50 209 TRP A N 1
ATOM 1630 C CA . TRP A 1 209 ? -4.768 -0.217 6.324 1.00 98.50 209 TRP A CA 1
ATOM 1631 C C . TRP A 1 209 ? -3.657 -0.316 7.373 1.00 98.50 209 TRP A C 1
ATOM 1633 O O . TRP A 1 209 ? -2.562 0.190 7.148 1.00 98.50 209 TRP A O 1
ATOM 1643 N N . LEU A 1 210 ? -3.895 -0.999 8.497 1.00 98.38 210 LEU A N 1
ATOM 1644 C CA . LEU A 1 210 ? -2.891 -1.115 9.551 1.00 98.38 210 LEU A CA 1
ATOM 1645 C C . LEU A 1 210 ? -1.653 -1.887 9.080 1.00 98.38 210 LEU A C 1
ATOM 1647 O O . LEU A 1 210 ? -0.538 -1.501 9.408 1.00 98.38 210 LEU A O 1
ATOM 1651 N N . ILE A 1 211 ? -1.824 -2.927 8.261 1.00 98.00 211 ILE A N 1
ATOM 1652 C CA . ILE A 1 211 ? -0.699 -3.669 7.675 1.00 98.00 211 ILE A CA 1
ATOM 1653 C C . ILE A 1 211 ? 0.075 -2.804 6.678 1.00 98.00 211 ILE A C 1
ATOM 1655 O O . ILE A 1 211 ? 1.305 -2.798 6.701 1.00 98.00 211 ILE A O 1
ATOM 1659 N N . GLN A 1 212 ? -0.624 -2.033 5.842 1.00 96.88 212 GLN A N 1
ATOM 1660 C CA . GLN A 1 212 ? 0.002 -1.063 4.941 1.00 96.88 212 GLN A CA 1
ATOM 1661 C C . GLN A 1 212 ? 0.760 0.028 5.717 1.00 96.88 212 GLN A C 1
ATOM 1663 O O . GLN A 1 212 ? 1.866 0.406 5.337 1.00 96.88 212 GLN A O 1
ATOM 1668 N N . PHE A 1 213 ? 0.210 0.489 6.841 1.00 96.44 213 PHE A N 1
ATOM 1669 C CA . PHE A 1 213 ? 0.863 1.445 7.728 1.00 96.44 213 PHE A CA 1
ATOM 1670 C C . PHE A 1 213 ? 2.112 0.851 8.397 1.00 96.44 213 PHE A C 1
ATOM 1672 O O . PHE A 1 213 ? 3.159 1.496 8.401 1.00 96.44 213 PHE A O 1
ATOM 1679 N N . CYS A 1 214 ? 2.051 -0.392 8.887 1.00 95.81 214 CYS A N 1
ATOM 1680 C CA . CYS A 1 214 ? 3.224 -1.103 9.400 1.00 95.81 214 CYS A CA 1
ATOM 1681 C C . CYS A 1 214 ? 4.324 -1.216 8.334 1.00 95.81 214 CYS A C 1
ATOM 1683 O O . CYS A 1 214 ? 5.483 -0.932 8.628 1.00 95.81 214 CYS A O 1
ATOM 1685 N N . ALA A 1 215 ? 3.967 -1.569 7.094 1.00 92.75 215 ALA A N 1
ATOM 1686 C CA . ALA A 1 215 ? 4.908 -1.624 5.974 1.00 92.75 215 ALA A CA 1
ATOM 1687 C C . ALA A 1 215 ? 5.574 -0.258 5.730 1.00 92.75 215 ALA A C 1
ATOM 1689 O O . ALA A 1 215 ? 6.798 -0.156 5.645 1.00 92.75 215 ALA A O 1
ATOM 1690 N N . PHE A 1 216 ? 4.786 0.817 5.732 1.00 91.88 216 PHE A N 1
ATOM 1691 C CA . PHE A 1 216 ? 5.316 2.167 5.581 1.00 91.88 216 PHE A CA 1
ATOM 1692 C C . PHE A 1 216 ? 6.327 2.530 6.681 1.00 91.88 216 PHE A C 1
ATOM 1694 O O . PHE A 1 216 ? 7.404 3.050 6.383 1.00 91.88 216 PHE A O 1
ATOM 1701 N N . LEU A 1 217 ? 6.022 2.222 7.947 1.00 90.25 217 LEU A N 1
ATOM 1702 C CA . LEU A 1 217 ? 6.910 2.504 9.082 1.00 90.25 217 LEU A CA 1
ATOM 1703 C C . LEU A 1 217 ? 8.281 1.819 8.935 1.00 90.25 217 LEU A C 1
ATOM 1705 O O . LEU A 1 217 ? 9.310 2.397 9.292 1.00 90.25 217 LEU A O 1
ATOM 1709 N N . ILE A 1 218 ? 8.334 0.620 8.352 1.00 87.94 218 ILE A N 1
ATOM 1710 C CA . ILE A 1 218 ? 9.595 -0.103 8.102 1.00 87.94 218 ILE A CA 1
ATOM 1711 C C . ILE A 1 218 ? 10.293 0.321 6.794 1.00 87.94 218 ILE A C 1
ATOM 1713 O O . ILE A 1 218 ? 11.389 -0.148 6.494 1.00 87.94 218 ILE A O 1
ATOM 1717 N N . GLY A 1 219 ? 9.730 1.285 6.057 1.00 83.50 219 GLY A N 1
ATOM 1718 C CA . GLY A 1 219 ? 10.288 1.805 4.805 1.00 83.50 219 GLY A CA 1
ATOM 1719 C C . GLY A 1 219 ? 9.869 1.033 3.549 1.00 83.50 219 GLY A C 1
ATOM 1720 O O . GLY A 1 219 ? 10.524 1.168 2.514 1.00 83.50 219 GLY A O 1
ATOM 1721 N N . ASP A 1 220 ? 8.799 0.240 3.636 1.00 86.69 220 ASP A N 1
ATOM 1722 C CA . ASP A 1 220 ? 8.147 -0.431 2.512 1.00 86.69 220 ASP A CA 1
ATOM 1723 C C . ASP A 1 220 ? 6.906 0.357 2.060 1.00 86.69 220 ASP A C 1
ATOM 1725 O O . ASP A 1 220 ? 5.876 0.410 2.733 1.00 86.69 220 ASP A O 1
ATOM 1729 N N . PHE A 1 221 ? 6.995 0.959 0.877 1.00 87.00 221 PHE A N 1
ATOM 1730 C CA . PHE A 1 221 ? 5.918 1.696 0.220 1.00 87.00 221 PHE A CA 1
ATOM 1731 C C . PHE A 1 221 ? 5.003 0.751 -0.571 1.00 87.00 221 PHE A C 1
ATOM 1733 O O . PHE A 1 221 ? 4.770 0.927 -1.771 1.00 87.00 221 PHE A O 1
ATOM 1740 N N . SER A 1 222 ? 4.490 -0.272 0.109 1.00 90.69 222 SER A N 1
ATOM 1741 C CA . SER A 1 222 ? 3.499 -1.194 -0.444 1.00 90.69 222 SER A CA 1
ATOM 1742 C C . SER A 1 222 ? 2.180 -0.481 -0.723 1.00 90.69 222 SER A C 1
ATOM 1744 O O . SER A 1 222 ? 1.809 0.441 -0.009 1.00 90.69 222 SER A O 1
ATOM 1746 N N . LEU A 1 223 ? 1.480 -0.888 -1.774 1.00 93.50 223 LEU A N 1
ATOM 1747 C CA . LEU A 1 223 ? 0.330 -0.178 -2.342 1.00 93.50 223 LEU A CA 1
ATOM 1748 C C . LEU A 1 223 ? -0.973 -0.911 -2.027 1.00 93.50 223 LEU A C 1
ATOM 1750 O O . LEU A 1 223 ? -0.946 -2.103 -1.748 1.00 93.50 223 LEU A O 1
ATOM 1754 N N . THR A 1 224 ? -2.118 -0.240 -2.169 1.00 95.81 224 THR A N 1
ATOM 1755 C CA . THR A 1 224 ? -3.431 -0.777 -1.753 1.00 95.81 224 THR A CA 1
ATOM 1756 C C . THR A 1 224 ? -3.890 -1.993 -2.577 1.00 95.81 224 THR A C 1
ATOM 1758 O O . THR A 1 224 ? -4.686 -2.811 -2.113 1.00 95.81 224 THR A O 1
ATOM 1761 N N . GLY A 1 225 ? -3.409 -2.146 -3.814 1.00 95.94 225 GLY A N 1
ATOM 1762 C CA . GLY A 1 225 ? -3.809 -3.257 -4.679 1.00 95.94 225 GLY A CA 1
ATOM 1763 C C . GLY A 1 225 ? -5.191 -3.056 -5.308 1.00 95.94 225 GLY A C 1
ATOM 1764 O O . GLY A 1 225 ? -5.486 -1.976 -5.822 1.00 95.94 225 GLY A O 1
ATOM 1765 N N . ARG A 1 226 ? -6.025 -4.106 -5.256 1.00 97.50 226 ARG A N 1
ATOM 1766 C CA . ARG A 1 226 ? -7.410 -4.138 -5.769 1.00 97.50 226 ARG A CA 1
ATOM 1767 C C . ARG A 1 226 ? -8.435 -4.353 -4.648 1.00 97.50 226 ARG A C 1
ATOM 1769 O O . ARG A 1 226 ? -8.959 -5.460 -4.491 1.00 97.50 226 ARG A O 1
ATOM 1776 N N . PRO A 1 227 ? -8.671 -3.332 -3.805 1.00 98.12 227 PRO A N 1
ATOM 1777 C CA . PRO A 1 227 ? -9.497 -3.471 -2.608 1.00 98.12 227 PRO A CA 1
ATOM 1778 C C . PRO A 1 227 ? -10.957 -3.796 -2.904 1.00 98.12 227 PRO A C 1
ATOM 1780 O O . PRO A 1 227 ? -11.612 -4.431 -2.083 1.00 98.12 227 PRO A O 1
ATOM 1783 N N . ASP A 1 228 ? -11.464 -3.435 -4.080 1.00 98.50 228 ASP A N 1
ATOM 1784 C CA . ASP A 1 228 ? -12.801 -3.819 -4.521 1.00 98.50 228 ASP A CA 1
ATOM 1785 C C . ASP A 1 228 ? -12.946 -5.325 -4.783 1.00 98.50 228 ASP A C 1
ATOM 1787 O O . ASP A 1 228 ? -14.064 -5.791 -4.937 1.00 98.50 228 ASP A O 1
ATOM 1791 N N . GLN A 1 229 ? -11.861 -6.104 -4.815 1.00 97.44 229 GLN A N 1
ATOM 1792 C CA . GLN A 1 229 ? -11.934 -7.562 -4.916 1.00 97.44 229 GLN A CA 1
ATOM 1793 C C . GLN A 1 229 ? -11.827 -8.213 -3.536 1.00 97.44 229 GLN A C 1
ATOM 1795 O O . GLN A 1 229 ? -12.743 -8.914 -3.108 1.00 97.44 229 GLN A O 1
ATOM 1800 N N . TYR A 1 230 ? -10.741 -7.953 -2.801 1.00 97.62 230 TYR A N 1
ATOM 1801 C CA . TYR A 1 230 ? -10.486 -8.649 -1.535 1.00 97.62 230 TYR A CA 1
ATOM 1802 C C . TYR A 1 230 ? -11.333 -8.135 -0.354 1.00 97.62 230 TYR A C 1
ATOM 1804 O O . TYR A 1 230 ? -11.506 -8.869 0.618 1.00 97.62 230 TYR A O 1
ATOM 1812 N N . LEU A 1 231 ? -11.896 -6.916 -0.416 1.00 98.69 231 LEU A N 1
ATOM 1813 C CA . LEU A 1 231 ? -12.830 -6.412 0.609 1.00 98.69 231 LEU A CA 1
ATOM 1814 C C . LEU A 1 231 ? -14.301 -6.704 0.286 1.00 98.69 231 LEU A C 1
ATOM 1816 O O . LEU A 1 231 ? -15.153 -6.618 1.173 1.00 98.69 231 LEU A O 1
ATOM 1820 N N . TYR A 1 232 ? -14.620 -7.051 -0.962 1.00 98.50 232 TYR A N 1
ATOM 1821 C CA . TYR A 1 232 ? -16.003 -7.190 -1.417 1.00 98.50 232 TYR A CA 1
ATOM 1822 C C . TYR A 1 232 ? -16.824 -8.262 -0.693 1.00 98.50 232 TYR A C 1
ATOM 1824 O O . TYR A 1 232 ? -17.981 -7.975 -0.376 1.00 98.50 232 TYR A O 1
ATOM 1832 N N . PRO A 1 233 ? -16.275 -9.444 -0.340 1.00 98.25 233 PRO A N 1
ATOM 1833 C CA . PRO A 1 233 ? -17.024 -10.424 0.444 1.00 98.25 233 PRO A CA 1
ATOM 1834 C C . PRO A 1 233 ? -17.547 -9.852 1.769 1.00 98.25 233 PRO A C 1
ATOM 1836 O O . PRO A 1 233 ? -18.683 -10.125 2.150 1.00 98.25 233 PRO A O 1
ATOM 1839 N N . TYR A 1 234 ? -16.748 -9.014 2.435 1.00 98.75 234 TYR A N 1
ATOM 1840 C CA . TYR A 1 234 ? -17.111 -8.375 3.699 1.00 98.75 234 TYR A CA 1
ATOM 1841 C C . TYR A 1 234 ? -18.119 -7.240 3.503 1.00 98.75 234 TYR A C 1
ATOM 1843 O O . TYR A 1 234 ? -19.078 -7.128 4.259 1.00 98.75 234 TYR A O 1
ATOM 1851 N N . TYR A 1 235 ? -17.937 -6.429 2.457 1.00 98.81 235 TYR A N 1
ATOM 1852 C CA . TYR A 1 235 ? -18.887 -5.375 2.098 1.00 98.81 235 TYR A CA 1
ATOM 1853 C C . TYR A 1 235 ? -20.278 -5.935 1.805 1.00 98.81 235 TYR A C 1
ATOM 1855 O O . TYR A 1 235 ? -21.263 -5.473 2.375 1.00 98.81 235 TYR A O 1
ATOM 1863 N N . ARG A 1 236 ? -20.357 -6.961 0.947 1.00 98.50 236 ARG A N 1
ATOM 1864 C CA . ARG A 1 236 ? -21.628 -7.595 0.595 1.00 98.50 236 ARG A CA 1
ATOM 1865 C C . ARG A 1 236 ? -22.307 -8.176 1.834 1.00 98.50 236 ARG A C 1
ATOM 1867 O O . ARG A 1 236 ? -23.491 -7.935 2.040 1.00 98.50 236 ARG A O 1
ATOM 1874 N N . HIS A 1 237 ? -21.554 -8.898 2.666 1.00 98.38 237 HIS A N 1
ATOM 1875 C CA . HIS A 1 237 ? -22.082 -9.481 3.897 1.00 98.38 237 HIS A CA 1
ATOM 1876 C C . HIS A 1 237 ? -22.701 -8.425 4.823 1.00 98.38 237 HIS A C 1
ATOM 1878 O O . HIS A 1 237 ? -23.824 -8.596 5.303 1.00 98.38 237 HIS A O 1
ATOM 1884 N N . ASP A 1 238 ? -22.001 -7.314 5.052 1.00 98.62 238 ASP A N 1
ATOM 1885 C CA . ASP A 1 238 ? -22.491 -6.277 5.957 1.00 98.62 238 ASP A CA 1
ATOM 1886 C C . ASP A 1 238 ? -23.687 -5.503 5.384 1.00 98.62 238 ASP A C 1
ATOM 1888 O O . ASP A 1 238 ? -24.560 -5.079 6.145 1.00 98.62 238 ASP A O 1
ATOM 1892 N N . LEU A 1 239 ? -23.760 -5.334 4.056 1.00 97.88 239 LEU A N 1
ATOM 1893 C CA . LEU A 1 239 ? -24.945 -4.777 3.400 1.00 97.88 239 LEU A CA 1
ATOM 1894 C C . LEU A 1 239 ? -26.163 -5.691 3.572 1.00 97.88 239 LEU A C 1
ATOM 1896 O O . LEU A 1 239 ? -27.238 -5.227 3.943 1.00 97.88 239 LEU A O 1
ATOM 1900 N N . GLU A 1 240 ? -26.002 -6.991 3.314 1.00 97.75 240 GLU A N 1
ATOM 1901 C CA . GLU A 1 240 ? -27.084 -7.981 3.405 1.00 97.75 240 GLU A CA 1
ATOM 1902 C C . GLU A 1 240 ? -27.608 -8.134 4.839 1.00 97.75 240 GLU A C 1
ATOM 1904 O O . GLU A 1 240 ? -28.797 -8.374 5.051 1.00 97.75 240 GLU A O 1
ATOM 1909 N N . THR A 1 241 ? -26.731 -7.971 5.831 1.00 97.00 241 THR A N 1
ATOM 1910 C CA . THR A 1 241 ? -27.081 -8.037 7.258 1.00 97.00 241 THR A CA 1
ATOM 1911 C C . THR A 1 241 ? -27.516 -6.692 7.846 1.00 97.00 241 THR A C 1
ATOM 1913 O O . THR A 1 241 ? -27.957 -6.645 8.995 1.00 97.00 241 THR A O 1
ATOM 1916 N N . GLY A 1 242 ? -27.435 -5.603 7.073 1.00 96.06 242 GLY A N 1
ATOM 1917 C CA . GLY A 1 242 ? -27.844 -4.258 7.484 1.00 96.06 242 GLY A CA 1
ATOM 1918 C C . GLY A 1 242 ? -26.916 -3.586 8.501 1.00 96.06 242 GLY A C 1
ATOM 1919 O O . GLY A 1 242 ? -27.319 -2.611 9.133 1.00 96.06 242 GLY A O 1
ATOM 1920 N N . VAL A 1 243 ? -25.694 -4.097 8.682 1.00 95.88 243 VAL A N 1
ATOM 1921 C CA . VAL A 1 243 ? -24.678 -3.529 9.590 1.00 95.88 243 VAL A CA 1
ATOM 1922 C C . VAL A 1 243 ? -23.925 -2.369 8.929 1.00 95.88 243 VAL A C 1
ATOM 1924 O O . VAL A 1 243 ? -23.422 -1.480 9.617 1.00 95.88 243 VAL A O 1
ATOM 1927 N N . LEU A 1 244 ? -23.874 -2.350 7.595 1.00 98.00 244 LEU A N 1
ATOM 1928 C CA . LEU A 1 244 ? -23.217 -1.321 6.795 1.00 98.00 244 LEU A CA 1
ATOM 1929 C C . LEU A 1 244 ? -24.215 -0.673 5.837 1.00 98.00 244 LEU A C 1
ATOM 1931 O O . LEU A 1 244 ? -25.081 -1.339 5.275 1.00 98.00 244 LEU A O 1
ATOM 1935 N N . THR A 1 245 ? -24.049 0.626 5.602 1.00 98.44 245 THR A N 1
ATOM 1936 C CA . THR A 1 245 ? -24.706 1.331 4.497 1.00 98.44 245 THR A CA 1
ATOM 1937 C C . THR A 1 245 ? -23.674 1.728 3.440 1.00 98.44 245 THR A C 1
ATOM 1939 O O . THR A 1 245 ? -22.502 1.938 3.780 1.00 98.44 245 THR A O 1
ATOM 1942 N N . PRO A 1 246 ? -24.064 1.881 2.161 1.00 98.31 246 PRO A N 1
ATOM 1943 C CA . PRO A 1 246 ? -23.163 2.389 1.128 1.00 98.31 246 PRO A CA 1
ATOM 1944 C C . PRO A 1 246 ? -22.556 3.757 1.471 1.00 98.31 246 PRO A C 1
ATOM 1946 O O . PRO A 1 246 ? -21.402 4.015 1.137 1.00 98.31 246 PRO A O 1
ATOM 1949 N N . GLU A 1 247 ? -23.301 4.622 2.165 1.00 97.81 247 GLU A N 1
ATOM 1950 C CA . GLU A 1 247 ? -22.840 5.944 2.598 1.00 97.81 247 GLU A CA 1
ATOM 1951 C C . GLU A 1 247 ? -21.736 5.838 3.651 1.00 97.81 247 GLU A C 1
ATOM 1953 O O . GLU A 1 247 ? -20.725 6.531 3.547 1.00 97.81 247 GLU A O 1
ATOM 1958 N N . PHE A 1 248 ? -21.898 4.949 4.635 1.00 97.94 248 PHE A N 1
ATOM 1959 C CA . PHE A 1 248 ? -20.872 4.741 5.653 1.00 97.94 248 PHE A CA 1
ATOM 1960 C C . PHE A 1 248 ? -19.641 4.032 5.072 1.00 97.94 248 PHE A C 1
ATOM 1962 O O . PHE A 1 248 ? -18.510 4.398 5.383 1.00 97.94 248 PHE A O 1
ATOM 1969 N N . ALA A 1 249 ? -19.835 3.083 4.151 1.00 98.62 249 ALA A N 1
ATOM 1970 C CA . ALA A 1 249 ? -18.732 2.466 3.417 1.00 98.62 249 ALA A CA 1
ATOM 1971 C C . ALA A 1 249 ? -17.927 3.500 2.613 1.00 98.62 249 ALA A C 1
ATOM 1973 O O . ALA A 1 249 ? -16.696 3.462 2.620 1.00 98.62 249 ALA A O 1
ATOM 1974 N N . LEU A 1 250 ? -18.606 4.449 1.959 1.00 98.50 250 LEU A N 1
ATOM 1975 C CA . LEU A 1 250 ? -17.955 5.553 1.257 1.00 98.50 250 LEU A CA 1
ATOM 1976 C C . LEU A 1 250 ? -17.158 6.442 2.223 1.00 98.50 250 LEU A C 1
ATOM 1978 O O . LEU A 1 250 ? -16.008 6.749 1.928 1.00 98.50 250 LEU A O 1
ATOM 1982 N N . GLU A 1 251 ? -17.710 6.795 3.388 1.00 98.06 251 GLU A N 1
ATOM 1983 C CA . GLU A 1 251 ? -16.993 7.587 4.402 1.00 98.06 251 GLU A CA 1
ATOM 1984 C C . GLU A 1 251 ? -15.708 6.880 4.873 1.00 98.06 251 GLU A C 1
ATOM 1986 O O . GLU A 1 251 ? -14.653 7.506 4.994 1.00 98.06 251 GLU A O 1
ATOM 1991 N N . LEU A 1 252 ? -15.755 5.559 5.072 1.00 98.56 252 LEU A N 1
ATOM 1992 C CA . LEU A 1 252 ? -14.577 4.757 5.411 1.00 98.56 252 LEU A CA 1
ATOM 1993 C C . LEU A 1 252 ? -13.528 4.739 4.281 1.00 98.56 252 LEU A C 1
ATOM 1995 O O . LEU A 1 252 ? -12.328 4.841 4.543 1.00 98.56 252 LEU A O 1
ATOM 1999 N N . ILE A 1 253 ? -13.955 4.655 3.019 1.00 98.69 253 ILE A N 1
ATOM 2000 C CA . ILE A 1 253 ? -13.053 4.731 1.857 1.00 98.69 253 ILE A CA 1
ATOM 2001 C C . ILE A 1 253 ? -12.411 6.123 1.751 1.00 98.69 253 ILE A C 1
ATOM 2003 O O . ILE A 1 253 ? -11.214 6.244 1.486 1.00 98.69 253 ILE A O 1
ATOM 2007 N N . GLU A 1 254 ? -13.166 7.188 2.012 1.00 98.06 254 GLU A N 1
ATOM 2008 C CA . GLU A 1 254 ? -12.640 8.555 2.042 1.00 98.06 254 GLU A CA 1
ATOM 2009 C C . GLU A 1 254 ? -11.588 8.733 3.153 1.00 98.06 254 GLU A C 1
ATOM 2011 O O . GLU A 1 254 ? -10.572 9.403 2.947 1.00 98.06 254 GLU A O 1
ATOM 2016 N N . GLN A 1 255 ? -11.771 8.078 4.306 1.00 96.81 255 GLN A N 1
ATOM 2017 C CA . GLN A 1 255 ? -10.767 8.030 5.375 1.00 96.81 255 GLN A CA 1
ATOM 2018 C C . GLN A 1 255 ? -9.490 7.333 4.901 1.00 96.81 255 GLN A C 1
ATOM 2020 O O . GLN A 1 255 ? -8.400 7.869 5.104 1.00 96.81 255 GLN A O 1
ATOM 2025 N N . LEU A 1 256 ? -9.608 6.197 4.201 1.00 97.81 256 LEU A N 1
ATOM 2026 C CA . LEU A 1 256 ? -8.458 5.518 3.598 1.00 97.81 256 LEU A CA 1
ATOM 2027 C C . LEU A 1 256 ? -7.698 6.445 2.630 1.00 97.81 256 LEU A C 1
ATOM 2029 O O . LEU A 1 256 ? -6.468 6.398 2.567 1.00 97.81 256 LEU A O 1
ATOM 2033 N N . TYR A 1 257 ? -8.390 7.313 1.890 1.00 96.75 257 TYR A N 1
ATOM 2034 C CA . TYR A 1 257 ? -7.740 8.236 0.953 1.00 96.75 257 TYR A CA 1
ATOM 2035 C C . TYR A 1 257 ? -6.941 9.303 1.700 1.00 96.75 257 TYR A C 1
ATOM 2037 O O . TYR A 1 257 ? -5.771 9.532 1.384 1.00 96.75 257 TYR A O 1
ATOM 2045 N N . CYS A 1 258 ? -7.513 9.890 2.753 1.00 94.88 258 CYS A N 1
ATOM 2046 C CA . CYS A 1 258 ? -6.779 10.786 3.647 1.00 94.88 258 CYS A CA 1
ATOM 2047 C C . CYS A 1 258 ? -5.533 10.098 4.228 1.00 94.88 258 CYS A C 1
ATOM 2049 O O . CYS A 1 258 ? -4.433 10.644 4.152 1.00 94.88 258 CYS A O 1
ATOM 2051 N N . LYS A 1 259 ? -5.682 8.862 4.713 1.00 94.44 259 LYS A N 1
ATOM 2052 C CA . LYS A 1 259 ? -4.592 8.033 5.242 1.00 94.44 259 LYS A CA 1
ATOM 2053 C C . LYS A 1 259 ? -3.470 7.776 4.229 1.00 94.44 259 LYS A C 1
ATOM 2055 O O . LYS A 1 259 ? -2.302 7.982 4.551 1.00 94.44 259 LYS A O 1
ATOM 2060 N N . ASN A 1 260 ? -3.804 7.445 2.980 1.00 94.31 260 ASN A N 1
ATOM 2061 C CA . ASN A 1 260 ? -2.816 7.310 1.906 1.00 94.31 260 ASN A CA 1
ATOM 2062 C C . ASN A 1 260 ? -2.032 8.620 1.691 1.00 94.31 260 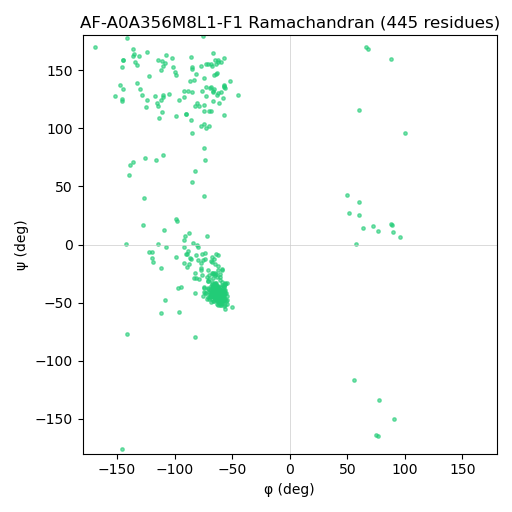ASN A C 1
ATOM 2064 O O . ASN A 1 260 ? -0.806 8.607 1.620 1.00 94.31 260 ASN A O 1
ATOM 2068 N N . ASN A 1 261 ? -2.699 9.776 1.650 1.00 92.69 261 ASN A N 1
ATOM 2069 C CA . ASN A 1 261 ? -1.994 11.058 1.495 1.00 92.69 261 ASN A CA 1
ATOM 2070 C C . ASN A 1 261 ? -1.124 11.406 2.705 1.00 92.69 261 ASN A C 1
ATOM 2072 O O . ASN A 1 261 ? -0.115 12.092 2.546 1.00 92.69 261 ASN A O 1
ATOM 2076 N N . GLN A 1 262 ? -1.483 10.942 3.904 1.00 88.94 262 GLN A N 1
ATOM 2077 C CA . GLN A 1 262 ? -0.683 11.189 5.099 1.00 88.94 262 GLN A CA 1
ATOM 2078 C C . GLN A 1 262 ? 0.691 10.515 5.037 1.00 88.94 262 GLN A C 1
ATOM 2080 O O . GLN A 1 262 ? 1.659 11.135 5.485 1.00 88.94 262 GLN A O 1
ATOM 2085 N N . ILE A 1 263 ? 0.769 9.297 4.483 1.00 88.19 263 ILE A N 1
ATOM 2086 C CA . ILE A 1 263 ? 2.008 8.507 4.437 1.00 88.19 263 ILE A CA 1
ATOM 2087 C C . ILE A 1 263 ? 2.758 8.630 3.103 1.00 88.19 263 ILE A C 1
ATOM 2089 O O . ILE A 1 263 ? 3.980 8.740 3.105 1.00 88.19 263 ILE A O 1
ATOM 2093 N N . TYR A 1 264 ? 2.064 8.707 1.965 1.00 88.56 264 TYR A N 1
ATOM 2094 C CA . TYR A 1 264 ? 2.722 8.793 0.654 1.00 88.56 264 TYR A CA 1
ATOM 2095 C C . TYR A 1 264 ? 3.017 10.227 0.214 1.00 88.56 264 TYR A C 1
ATOM 2097 O O . TYR A 1 264 ? 3.873 10.442 -0.643 1.00 88.56 264 TYR A O 1
ATOM 2105 N N . GLY A 1 265 ? 2.340 11.226 0.789 1.00 87.44 265 GLY A N 1
ATOM 2106 C CA . GLY A 1 265 ? 2.525 12.626 0.415 1.00 87.44 265 GLY A CA 1
ATOM 2107 C C . GLY A 1 265 ? 2.298 12.840 -1.082 1.00 87.44 265 GLY A C 1
ATOM 2108 O O . GLY A 1 265 ? 1.194 12.628 -1.581 1.00 87.44 265 GLY A O 1
ATOM 2109 N N . THR A 1 266 ? 3.346 13.251 -1.798 1.00 87.44 266 THR A N 1
ATOM 2110 C CA . THR A 1 266 ? 3.332 13.460 -3.256 1.00 87.44 266 THR A CA 1
ATOM 2111 C C . THR A 1 266 ? 3.727 12.224 -4.063 1.00 87.44 266 THR A C 1
ATOM 2113 O O . THR A 1 266 ? 3.609 12.245 -5.288 1.00 87.44 266 THR A O 1
ATOM 2116 N N . TRP A 1 267 ? 4.191 11.151 -3.414 1.00 86.94 267 TRP A N 1
ATOM 2117 C CA . TRP A 1 267 ? 4.510 9.902 -4.094 1.00 86.94 267 TRP A CA 1
ATOM 2118 C C . TRP A 1 267 ? 3.209 9.197 -4.516 1.00 86.94 267 TRP A C 1
ATOM 2120 O O . TRP A 1 267 ? 2.312 9.049 -3.683 1.00 86.94 267 TRP A O 1
ATOM 2130 N N . PRO A 1 268 ? 3.048 8.805 -5.791 1.00 88.56 268 PRO A N 1
ATOM 2131 C CA . PRO A 1 268 ? 1.783 8.281 -6.299 1.00 88.56 268 PRO A CA 1
ATOM 2132 C C . PRO A 1 268 ? 1.555 6.826 -5.865 1.00 88.56 268 PRO A C 1
ATOM 2134 O O . PRO A 1 268 ? 2.087 5.894 -6.464 1.00 88.56 268 PRO A O 1
ATOM 2137 N N . ALA A 1 269 ? 0.712 6.635 -4.851 1.00 92.19 269 ALA A N 1
ATOM 2138 C CA . ALA A 1 269 ? 0.325 5.325 -4.346 1.00 92.19 269 ALA A CA 1
ATOM 2139 C C . ALA A 1 269 ? -0.918 4.798 -5.062 1.00 92.19 269 ALA A C 1
ATOM 2141 O O . ALA A 1 269 ? -2.012 5.333 -4.922 1.00 92.19 269 ALA A O 1
ATOM 2142 N N . SER A 1 270 ? -0.746 3.744 -5.841 1.00 92.88 270 SER A N 1
ATOM 2143 C CA . SER A 1 270 ? -1.788 3.087 -6.620 1.00 92.88 270 SER A CA 1
ATOM 2144 C C . SER A 1 270 ? -2.922 2.439 -5.820 1.00 92.88 270 SER A C 1
ATOM 2146 O O . SER A 1 270 ? -2.725 1.869 -4.740 1.00 92.88 270 SER A O 1
ATOM 2148 N N . LEU A 1 271 ? -4.106 2.476 -6.434 1.00 96.81 271 LEU A N 1
ATOM 2149 C CA . LEU A 1 271 ? -5.277 1.668 -6.115 1.00 96.81 271 LEU A CA 1
ATOM 2150 C C . LEU A 1 271 ? -6.011 1.376 -7.429 1.00 96.81 271 LEU A C 1
ATOM 2152 O O . LEU A 1 271 ? -6.378 2.305 -8.143 1.00 96.81 271 LEU A O 1
ATOM 2156 N N . MET A 1 272 ? -6.261 0.106 -7.745 1.00 98.06 272 MET A N 1
ATOM 2157 C CA . MET A 1 272 ? -7.021 -0.277 -8.939 1.00 98.06 272 MET A CA 1
ATOM 2158 C C . MET A 1 272 ? -8.375 -0.885 -8.583 1.00 98.06 272 MET A C 1
ATOM 2160 O O . MET A 1 272 ? -8.507 -1.520 -7.543 1.00 98.06 272 MET A O 1
ATOM 2164 N N . VAL A 1 273 ? -9.364 -0.721 -9.461 1.00 98.44 273 VAL A N 1
ATOM 2165 C CA . VAL A 1 273 ? -10.685 -1.358 -9.346 1.00 98.44 273 VAL A CA 1
ATOM 2166 C C . VAL A 1 273 ? -11.166 -1.919 -10.680 1.00 98.44 273 VAL A C 1
ATOM 2168 O O . VAL A 1 273 ? -10.695 -1.507 -11.743 1.00 98.44 273 VAL A O 1
ATOM 2171 N N . GLY A 1 274 ? -12.147 -2.816 -10.637 1.00 97.69 274 GLY A N 1
ATOM 2172 C CA . GLY A 1 274 ? -12.760 -3.407 -11.821 1.00 97.69 274 GLY A CA 1
ATOM 2173 C C . GLY A 1 274 ? -11.869 -4.443 -12.491 1.00 97.69 274 GLY A C 1
ATOM 2174 O O . GLY A 1 274 ? -10.874 -4.841 -11.902 1.00 97.69 274 GLY A O 1
ATOM 2175 N N . GLY A 1 275 ? -12.165 -4.819 -13.739 1.00 97.38 275 GLY A N 1
ATOM 2176 C CA . GLY A 1 275 ? -11.395 -5.760 -14.568 1.00 97.38 275 GLY A CA 1
ATOM 2177 C C . GLY A 1 275 ? -11.863 -7.199 -14.392 1.00 97.38 275 GLY A C 1
ATOM 2178 O O . GLY A 1 275 ? -13.031 -7.437 -14.098 1.00 97.38 275 GLY A O 1
ATOM 2179 N N . VAL A 1 276 ? -10.959 -8.165 -14.550 1.00 97.44 276 VAL A N 1
ATOM 2180 C CA . VAL A 1 276 ? -11.251 -9.576 -14.245 1.00 97.44 276 VAL A CA 1
ATOM 2181 C C . VAL A 1 276 ? -10.688 -10.039 -12.897 1.00 97.44 276 VAL A C 1
ATOM 2183 O O . VAL A 1 276 ? -9.690 -9.509 -12.397 1.00 97.44 276 VAL A O 1
ATOM 2186 N N . ASP A 1 277 ? -11.334 -11.044 -12.304 1.00 95.56 277 ASP A N 1
ATOM 2187 C CA . ASP A 1 277 ? -10.813 -11.797 -11.163 1.00 95.56 277 ASP A CA 1
ATOM 2188 C C . ASP A 1 277 ? -9.700 -12.783 -11.583 1.00 95.56 277 ASP A C 1
ATOM 2190 O O . ASP A 1 277 ? -9.332 -12.901 -12.757 1.00 95.56 277 ASP A O 1
ATOM 2194 N N . ARG A 1 278 ? -9.137 -13.513 -10.612 1.00 94.31 278 ARG A N 1
ATOM 2195 C CA . ARG A 1 278 ? -8.078 -14.515 -10.843 1.00 94.31 278 ARG A CA 1
ATOM 2196 C C . ARG A 1 278 ? -8.510 -15.629 -11.815 1.00 94.31 278 ARG A C 1
ATOM 2198 O O . ARG A 1 278 ? -7.694 -16.114 -12.603 1.00 94.31 278 ARG A O 1
ATOM 2205 N N . ASP A 1 279 ? -9.795 -15.979 -11.823 1.00 95.94 279 ASP A N 1
ATOM 2206 C CA . ASP A 1 279 ? -10.377 -16.994 -12.708 1.00 95.94 279 ASP A CA 1
ATOM 2207 C C . ASP A 1 279 ? -10.696 -16.445 -14.113 1.00 95.94 279 ASP A C 1
ATOM 2209 O O . ASP A 1 279 ? -10.962 -17.218 -15.037 1.00 95.94 279 ASP A O 1
ATOM 2213 N N . GLY A 1 280 ? -10.589 -15.129 -14.313 1.00 95.88 280 GLY A N 1
ATOM 2214 C CA . GLY A 1 280 ? -10.854 -14.446 -15.576 1.00 95.88 280 GLY A CA 1
ATOM 2215 C C . GLY A 1 280 ? -12.309 -14.024 -15.757 1.00 95.88 280 GLY A C 1
ATOM 2216 O O . GLY A 1 280 ? -12.713 -13.754 -16.886 1.00 95.88 280 GLY A O 1
ATOM 2217 N N . ARG A 1 281 ? -13.108 -13.988 -14.685 1.00 96.12 281 ARG A N 1
ATOM 2218 C CA . ARG A 1 281 ? -14.492 -13.504 -14.732 1.00 96.12 281 ARG A CA 1
ATOM 2219 C C . ARG A 1 281 ? -14.527 -11.985 -14.542 1.00 96.12 281 ARG A C 1
ATOM 2221 O O . ARG A 1 281 ? -13.787 -11.488 -13.692 1.00 96.12 281 ARG A O 1
ATOM 2228 N N . PRO A 1 282 ? -15.393 -11.254 -15.268 1.00 96.50 282 PRO A N 1
ATOM 2229 C CA . PRO A 1 282 ? -15.706 -9.854 -14.985 1.00 96.50 282 PRO A CA 1
ATOM 2230 C C . PRO A 1 282 ? -15.947 -9.596 -13.493 1.00 96.50 282 PRO A C 1
ATOM 2232 O O . PRO A 1 282 ? -16.753 -10.284 -12.867 1.00 96.50 282 PRO A O 1
ATOM 2235 N N . ASN A 1 283 ? -15.259 -8.605 -12.930 1.00 96.12 283 ASN A N 1
ATOM 2236 C CA . ASN A 1 283 ? -15.339 -8.235 -11.521 1.00 96.12 283 ASN A CA 1
ATOM 2237 C C . ASN A 1 283 ? -15.360 -6.710 -11.358 1.00 96.12 283 ASN A C 1
ATOM 2239 O O . ASN A 1 283 ? -14.418 -6.100 -10.855 1.00 96.12 283 ASN A O 1
ATOM 2243 N N . TRP A 1 284 ? -16.463 -6.106 -11.798 1.00 97.62 284 TRP A N 1
ATOM 2244 C CA . TRP A 1 284 ? -16.892 -4.782 -11.355 1.00 97.62 284 TRP A CA 1
ATOM 2245 C C . TRP A 1 284 ? -18.062 -4.968 -10.409 1.00 97.62 284 TRP A C 1
ATOM 2247 O O . TRP A 1 284 ? -19.015 -5.680 -10.724 1.00 97.62 284 TRP A O 1
ATOM 2257 N N . ASN A 1 285 ? -17.986 -4.336 -9.250 1.00 98.06 285 ASN A N 1
ATOM 2258 C CA . ASN A 1 285 ? -18.989 -4.480 -8.212 1.00 98.06 285 ASN A CA 1
ATOM 2259 C C . ASN A 1 285 ? -19.244 -3.137 -7.527 1.00 98.06 285 ASN A C 1
ATOM 2261 O O . ASN A 1 285 ? -18.625 -2.126 -7.853 1.00 98.06 285 ASN A O 1
ATOM 2265 N N . GLU A 1 286 ? -20.170 -3.111 -6.579 1.00 98.38 286 GLU A N 1
ATOM 2266 C CA . GLU A 1 286 ? -20.597 -1.897 -5.892 1.00 98.38 286 GLU A CA 1
ATOM 2267 C C . GLU A 1 286 ? -19.429 -1.155 -5.214 1.00 98.38 286 GLU A C 1
ATOM 2269 O O . GLU A 1 286 ? -19.404 0.078 -5.230 1.00 98.38 286 GLU A O 1
ATOM 2274 N N . LEU A 1 287 ? -18.413 -1.868 -4.700 1.00 98.25 287 LEU A N 1
ATOM 2275 C CA . LEU A 1 287 ? -17.213 -1.225 -4.153 1.00 98.25 287 LEU A CA 1
ATOM 2276 C C . LEU A 1 287 ? -16.399 -0.510 -5.231 1.00 98.25 287 LEU A C 1
ATOM 2278 O O . LEU A 1 287 ? -15.874 0.568 -4.950 1.00 98.25 287 LEU A O 1
ATOM 2282 N N . SER A 1 288 ? -16.315 -1.048 -6.453 1.00 98.62 288 SER A N 1
ATOM 2283 C CA . SER A 1 288 ? -15.618 -0.387 -7.564 1.00 98.62 288 SER A CA 1
ATOM 2284 C C . SER A 1 288 ? -16.172 1.030 -7.785 1.00 98.62 288 SER A C 1
ATOM 2286 O O . SER A 1 288 ? -15.404 1.982 -7.930 1.00 98.62 288 SER A O 1
ATOM 2288 N N . TYR A 1 289 ? -17.499 1.206 -7.711 1.00 98.75 289 TYR A N 1
ATOM 2289 C CA . TYR A 1 289 ? -18.135 2.526 -7.801 1.00 98.75 289 TYR A CA 1
ATOM 2290 C C . TYR A 1 289 ? -17.795 3.408 -6.600 1.00 98.75 289 TYR A C 1
ATOM 2292 O O . TYR A 1 289 ? -17.511 4.588 -6.788 1.00 98.75 289 TYR A O 1
ATOM 2300 N N . LEU A 1 290 ? -17.807 2.876 -5.372 1.00 98.69 290 LEU A N 1
ATOM 2301 C CA . LEU A 1 290 ? -17.502 3.673 -4.177 1.00 98.69 290 LEU A CA 1
ATOM 2302 C C . LEU A 1 290 ? -16.061 4.203 -4.184 1.00 98.69 290 LEU A C 1
ATOM 2304 O O . LEU A 1 290 ? -15.850 5.384 -3.908 1.00 98.69 290 LEU A O 1
ATOM 2308 N N . PHE A 1 291 ? -15.084 3.384 -4.579 1.00 98.62 291 PHE A N 1
ATOM 2309 C CA . PHE A 1 291 ? -13.694 3.825 -4.735 1.00 98.62 291 PHE A CA 1
ATOM 2310 C C . PHE A 1 291 ? -13.540 4.906 -5.815 1.00 98.62 291 PHE A C 1
ATOM 2312 O O . PHE A 1 291 ? -12.817 5.886 -5.614 1.00 98.62 291 PHE A O 1
ATOM 2319 N N . VAL A 1 292 ? -14.252 4.795 -6.940 1.00 98.56 292 VAL A N 1
ATOM 2320 C CA . VAL A 1 292 ? -14.247 5.849 -7.969 1.00 98.56 292 VAL A CA 1
ATOM 2321 C C . VAL A 1 292 ? -14.936 7.124 -7.459 1.00 98.56 292 VAL A C 1
ATOM 2323 O O . VAL A 1 292 ? -14.402 8.216 -7.638 1.00 98.56 292 VAL A O 1
ATOM 2326 N N . ARG A 1 293 ? -16.069 7.018 -6.753 1.00 98.06 293 ARG A N 1
ATOM 2327 C CA . ARG A 1 293 ? -16.799 8.173 -6.191 1.00 98.06 293 ARG A CA 1
ATOM 2328 C C . ARG A 1 293 ? -16.004 8.931 -5.131 1.00 98.06 293 ARG A C 1
ATOM 2330 O O . ARG A 1 293 ? -16.090 10.156 -5.082 1.00 98.06 293 ARG A O 1
ATOM 2337 N N . ALA A 1 294 ? -15.197 8.242 -4.326 1.00 97.81 294 ALA A N 1
ATOM 2338 C CA . ALA A 1 294 ? -14.356 8.878 -3.311 1.00 97.81 294 ALA A CA 1
ATOM 2339 C C . ALA A 1 294 ? -13.372 9.912 -3.902 1.00 97.81 294 ALA A C 1
ATOM 2341 O O . ALA A 1 294 ? -12.951 10.834 -3.198 1.00 97.81 294 ALA A O 1
ATOM 2342 N N . ILE A 1 295 ? -13.042 9.818 -5.200 1.00 97.44 295 ILE A N 1
ATOM 2343 C CA . ILE A 1 295 ? -12.229 10.814 -5.918 1.00 97.44 295 ILE A CA 1
ATOM 2344 C C . ILE A 1 295 ? -12.919 12.189 -5.924 1.00 97.44 295 ILE A C 1
ATOM 2346 O O . ILE A 1 295 ? -12.264 13.198 -5.660 1.00 97.44 295 ILE A O 1
ATOM 2350 N N . GLU A 1 296 ? -14.234 12.244 -6.182 1.00 94.38 296 GLU A N 1
ATOM 2351 C CA . GLU A 1 296 ? -14.996 13.504 -6.242 1.00 94.38 296 GLU A CA 1
ATOM 2352 C C . GLU A 1 296 ? -15.062 14.199 -4.880 1.00 94.38 296 GLU A C 1
ATOM 2354 O O . GLU A 1 296 ? -14.940 15.428 -4.814 1.00 94.38 296 GLU A O 1
ATOM 2359 N N . THR A 1 297 ? -15.248 13.430 -3.799 1.00 91.31 297 THR A N 1
ATOM 2360 C CA . THR A 1 297 ? -15.350 13.995 -2.447 1.00 91.31 297 THR A CA 1
ATOM 2361 C C . THR A 1 297 ? -14.002 14.492 -1.949 1.00 91.31 297 THR A C 1
ATOM 2363 O O . THR A 1 297 ? -13.907 15.596 -1.409 1.00 91.31 297 THR A O 1
ATOM 2366 N N . THR A 1 298 ? -12.958 13.676 -2.107 1.00 94.25 298 THR A N 1
ATOM 2367 C CA . THR A 1 298 ? -11.660 13.940 -1.478 1.00 94.25 298 THR A CA 1
ATOM 2368 C C . THR A 1 298 ? -10.814 14.921 -2.269 1.00 94.25 298 THR A C 1
ATOM 2370 O O . THR A 1 298 ? -10.199 15.805 -1.674 1.00 94.25 298 THR A O 1
ATOM 2373 N N . LYS A 1 299 ? -10.791 14.790 -3.603 1.00 94.50 299 LYS A N 1
ATOM 2374 C CA . LYS A 1 299 ? -9.936 15.578 -4.509 1.00 94.50 299 LYS A CA 1
ATOM 2375 C C . LYS A 1 299 ? -8.457 15.569 -4.100 1.00 94.50 299 LYS A C 1
ATOM 2377 O O . LYS A 1 299 ? -7.726 16.522 -4.364 1.00 94.50 299 LYS A O 1
ATOM 2382 N N . LEU A 1 300 ? -8.032 14.504 -3.423 1.00 92.81 300 LEU A N 1
ATOM 2383 C CA . LEU A 1 300 ? -6.669 14.336 -2.944 1.00 92.81 300 LEU A CA 1
ATOM 2384 C C . LEU A 1 300 ? -5.768 13.731 -4.031 1.00 92.81 300 LEU A C 1
ATOM 2386 O O . LEU A 1 300 ? -6.240 13.136 -4.999 1.00 92.81 300 LEU A O 1
ATOM 2390 N N . ILE A 1 301 ? -4.451 13.886 -3.865 1.00 91.62 301 ILE A N 1
ATOM 2391 C CA . ILE A 1 301 ? -3.448 13.377 -4.816 1.00 91.62 301 ILE A CA 1
ATOM 2392 C C . ILE A 1 301 ? -3.399 11.847 -4.776 1.00 91.62 301 ILE A C 1
ATOM 2394 O O . ILE A 1 301 ? -3.272 11.209 -5.823 1.00 91.62 301 ILE A O 1
ATOM 2398 N N . ASN A 1 302 ? -3.513 11.275 -3.577 1.00 93.56 302 ASN A N 1
ATOM 2399 C CA . ASN A 1 302 ? -3.508 9.839 -3.341 1.00 93.56 302 ASN A CA 1
ATOM 2400 C C . ASN A 1 302 ? -4.882 9.304 -2.877 1.00 93.56 302 ASN A C 1
ATOM 2402 O O . ASN A 1 302 ? -5.693 10.057 -2.337 1.00 93.56 302 ASN A O 1
ATOM 2406 N N . PRO A 1 303 ? -5.145 8.002 -3.050 1.00 94.94 303 PRO A N 1
ATOM 2407 C CA . PRO A 1 303 ? -4.415 7.105 -3.933 1.00 94.94 303 PRO A CA 1
ATOM 2408 C C . PRO A 1 303 ? -4.577 7.516 -5.405 1.00 94.94 303 PRO A C 1
ATOM 2410 O O . PRO A 1 303 ? -5.515 8.211 -5.803 1.00 94.94 303 PRO A O 1
ATOM 2413 N N . SER A 1 304 ? -3.642 7.077 -6.238 1.00 95.38 304 SER A N 1
ATOM 2414 C CA . SER A 1 304 ? -3.775 7.131 -7.682 1.00 95.38 304 SER A CA 1
ATOM 2415 C C . SER A 1 304 ? -4.743 6.049 -8.142 1.00 95.38 304 SER A C 1
ATOM 2417 O O . SER A 1 304 ? -4.328 4.955 -8.492 1.00 95.38 304 SER A O 1
ATOM 2419 N N . VAL A 1 305 ? -6.039 6.357 -8.070 1.00 97.69 305 VAL A N 1
ATOM 2420 C CA . VAL A 1 305 ? -7.118 5.449 -8.466 1.00 97.69 305 VAL A CA 1
ATOM 2421 C C . VAL A 1 305 ? -7.095 5.200 -9.970 1.00 97.69 305 VAL A C 1
ATOM 2423 O O . VAL A 1 305 ? -7.085 6.147 -10.766 1.00 97.69 305 VAL A O 1
ATOM 2426 N N . ALA A 1 306 ? -7.185 3.934 -10.355 1.00 97.88 306 ALA A N 1
ATOM 2427 C CA . ALA A 1 306 ? -7.403 3.521 -11.728 1.00 97.88 306 ALA A CA 1
ATOM 2428 C C . ALA A 1 306 ? -8.496 2.459 -11.860 1.00 97.88 306 ALA A C 1
ATOM 2430 O O . ALA A 1 306 ? -8.762 1.683 -10.947 1.00 97.88 306 ALA A O 1
ATOM 2431 N N . VAL A 1 307 ? -9.107 2.419 -13.037 1.00 98.38 307 VAL A N 1
ATOM 2432 C CA . VAL A 1 307 ? -10.129 1.455 -13.425 1.00 98.38 307 VAL A CA 1
ATOM 2433 C C . VAL A 1 307 ? -9.541 0.543 -14.498 1.00 98.38 307 VAL A C 1
ATOM 2435 O O . VAL A 1 307 ? -9.064 1.010 -15.538 1.00 98.38 307 VAL A O 1
ATOM 2438 N N . CYS A 1 308 ? -9.571 -0.764 -14.251 1.00 98.12 308 CYS A N 1
ATOM 2439 C CA . CYS A 1 308 ? -9.305 -1.762 -15.278 1.00 98.12 308 CYS A CA 1
ATOM 2440 C C . CYS A 1 308 ? -10.429 -1.710 -16.316 1.00 98.12 308 CYS A C 1
ATOM 2442 O O . CYS A 1 308 ? -11.610 -1.841 -15.989 1.00 98.12 308 CYS A O 1
ATOM 2444 N N . TYR A 1 309 ? -10.043 -1.499 -17.567 1.00 97.88 309 TYR A N 1
ATOM 2445 C CA . TYR A 1 309 ? -10.923 -1.363 -18.714 1.00 97.88 309 TYR A CA 1
ATOM 2446 C C . TYR A 1 309 ? -10.788 -2.575 -19.632 1.00 97.88 309 TYR A C 1
ATOM 2448 O O . TYR A 1 309 ? -9.691 -2.905 -20.086 1.00 97.88 309 TYR A O 1
ATOM 2456 N N . ASN A 1 310 ? -11.924 -3.168 -19.970 1.00 96.38 310 ASN A N 1
ATOM 2457 C CA . ASN A 1 310 ? -12.110 -3.975 -21.166 1.00 96.38 310 ASN A CA 1
ATOM 2458 C C . ASN A 1 310 ? -13.550 -3.763 -21.669 1.00 96.38 310 ASN A C 1
ATOM 2460 O O . ASN A 1 310 ? -14.276 -2.925 -21.134 1.00 96.38 310 ASN A O 1
ATOM 2464 N N . GLU A 1 311 ? -13.950 -4.486 -22.708 1.00 95.06 311 GLU A N 1
ATOM 2465 C CA . GLU A 1 311 ? -15.248 -4.339 -23.365 1.00 95.06 311 GLU A CA 1
ATOM 2466 C C . GLU A 1 311 ? -16.455 -4.711 -22.477 1.00 95.06 311 GLU A C 1
ATOM 2468 O O . GLU A 1 311 ? -17.569 -4.293 -22.786 1.00 95.06 311 GLU A O 1
ATOM 2473 N N . ASP A 1 312 ? -16.242 -5.436 -21.372 1.00 96.12 312 ASP A N 1
ATOM 2474 C CA . ASP A 1 312 ? -17.287 -5.884 -20.439 1.00 96.12 312 ASP A CA 1
ATOM 2475 C C . ASP A 1 312 ? -17.540 -4.899 -19.280 1.00 96.12 312 ASP A C 1
ATOM 2477 O O . ASP A 1 312 ? -18.405 -5.150 -18.435 1.00 96.12 312 ASP A O 1
ATOM 2481 N N . ILE A 1 313 ? -16.795 -3.787 -19.203 1.00 97.81 313 ILE A N 1
ATOM 2482 C CA . ILE A 1 313 ? -16.994 -2.776 -18.155 1.00 97.81 313 ILE A CA 1
ATOM 2483 C C . ILE A 1 313 ? -18.441 -2.246 -18.168 1.00 97.81 313 ILE A C 1
ATOM 2485 O O . ILE A 1 313 ? -18.965 -1.916 -19.236 1.00 97.81 313 ILE A O 1
ATOM 2489 N N . PRO A 1 314 ? -19.094 -2.083 -17.000 1.00 98.25 314 PRO A N 1
ATOM 2490 C CA . PRO A 1 314 ? -20.376 -1.397 -16.931 1.00 98.25 314 PRO A CA 1
ATOM 2491 C C . PRO A 1 314 ? -20.282 0.033 -17.480 1.00 98.25 314 PRO A C 1
ATOM 2493 O O . PRO A 1 314 ? -19.457 0.839 -17.039 1.00 98.25 314 PRO A O 1
ATOM 2496 N N . GLU A 1 315 ? -21.153 0.355 -18.436 1.00 98.06 315 GLU A N 1
ATOM 2497 C CA . GLU A 1 315 ? -21.171 1.655 -19.117 1.00 98.06 315 GLU A CA 1
ATOM 2498 C C . GLU A 1 315 ? -21.325 2.826 -18.132 1.00 98.06 315 GLU A C 1
ATOM 2500 O O . GLU A 1 315 ? -20.701 3.872 -18.292 1.00 98.06 315 GLU A O 1
ATOM 2505 N N . ASP A 1 316 ? -22.107 2.653 -17.068 1.00 98.44 316 ASP A N 1
ATOM 2506 C CA . ASP A 1 316 ? -22.322 3.680 -16.048 1.00 98.44 316 ASP A CA 1
ATOM 2507 C C . ASP A 1 316 ? -21.084 3.931 -15.162 1.00 98.44 316 ASP A C 1
ATOM 2509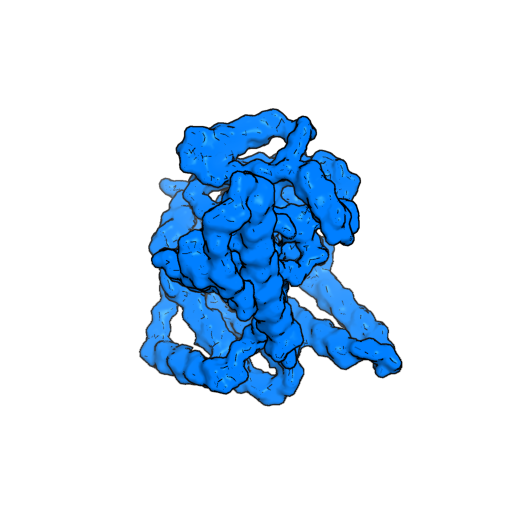 O O . ASP A 1 316 ? -20.847 5.072 -14.758 1.00 98.44 316 ASP A O 1
ATOM 2513 N N . LEU A 1 317 ? -20.243 2.921 -14.914 1.00 98.50 317 LEU A N 1
ATOM 2514 C CA . LEU A 1 317 ? -18.953 3.096 -14.237 1.00 98.50 317 LEU A CA 1
ATOM 2515 C C . LEU A 1 317 ? -17.948 3.833 -15.129 1.00 98.50 317 LEU A C 1
ATOM 2517 O O . LEU A 1 317 ? -17.224 4.714 -14.654 1.00 98.50 317 LEU A O 1
ATOM 2521 N N . LEU A 1 318 ? -17.917 3.504 -16.425 1.00 98.38 318 LEU A N 1
ATOM 2522 C CA . LEU A 1 318 ? -17.099 4.222 -17.401 1.00 98.38 318 LEU A CA 1
ATOM 2523 C C . LEU A 1 318 ? -17.523 5.696 -17.480 1.00 98.38 318 LEU A C 1
ATOM 2525 O O . LEU A 1 318 ? -16.682 6.591 -17.365 1.00 98.38 318 LEU A O 1
ATOM 2529 N N . GLN A 1 319 ? -18.828 5.957 -17.596 1.00 98.38 319 GLN A N 1
ATOM 2530 C CA . GLN A 1 319 ? -19.390 7.309 -17.600 1.00 98.38 319 GLN A CA 1
ATOM 2531 C C . GLN A 1 319 ? -19.093 8.066 -16.305 1.00 98.38 319 GLN A C 1
ATOM 2533 O O . GLN A 1 319 ? -18.757 9.251 -16.365 1.00 98.38 319 GLN A O 1
ATOM 2538 N N . LEU A 1 320 ? -19.166 7.402 -15.146 1.00 98.25 320 LEU A N 1
ATOM 2539 C CA . LEU A 1 320 ? -18.763 7.985 -13.869 1.00 98.25 320 LEU A CA 1
ATOM 2540 C C . LEU A 1 320 ? -17.301 8.444 -13.926 1.00 98.25 320 LEU A C 1
ATOM 2542 O O . LEU A 1 320 ? -17.028 9.615 -13.678 1.00 98.25 320 LEU A O 1
ATOM 2546 N N . GLY A 1 321 ? -16.370 7.569 -14.316 1.00 98.00 321 GLY A N 1
ATOM 2547 C CA . GLY A 1 321 ? -14.953 7.927 -14.414 1.00 98.00 321 GLY A CA 1
ATOM 2548 C C . GLY A 1 321 ? -14.693 9.086 -15.386 1.00 98.00 321 GLY A C 1
ATOM 2549 O O . GLY A 1 321 ? -13.996 10.040 -15.039 1.00 98.00 321 GLY A O 1
ATOM 2550 N N . VAL A 1 322 ? -15.317 9.071 -16.568 1.00 98.12 322 VAL A N 1
ATOM 2551 C CA . VAL A 1 322 ? -15.204 10.160 -17.558 1.00 98.12 322 VAL A CA 1
ATOM 2552 C C . VAL A 1 322 ? -15.761 11.478 -17.015 1.00 98.12 322 VAL A C 1
ATOM 2554 O O . VAL A 1 322 ? -15.139 12.527 -17.191 1.00 98.12 322 VAL A O 1
ATOM 2557 N N . LYS A 1 323 ? -16.904 11.447 -16.318 1.00 98.12 323 LYS A N 1
ATOM 2558 C CA . LYS A 1 323 ? -17.502 12.634 -15.693 1.00 98.12 323 LYS A CA 1
ATOM 2559 C C . LYS A 1 323 ? -16.567 13.253 -14.654 1.00 98.12 323 LYS A C 1
ATOM 2561 O O . LYS A 1 323 ? -16.466 14.476 -14.604 1.00 98.12 323 LYS A O 1
ATOM 2566 N N . ILE A 1 324 ? -15.895 12.438 -13.842 1.00 97.88 324 ILE A N 1
ATOM 2567 C CA . ILE A 1 324 ? -14.932 12.904 -12.832 1.00 97.88 324 ILE A CA 1
ATOM 2568 C C . ILE A 1 324 ? -13.752 13.611 -13.508 1.00 97.88 324 ILE A C 1
ATOM 2570 O O . ILE A 1 324 ? -13.404 14.730 -13.131 1.00 97.88 324 ILE A O 1
ATOM 2574 N N . ILE A 1 325 ? -13.192 13.017 -14.566 1.00 97.62 325 ILE A N 1
ATOM 2575 C CA . ILE A 1 325 ? -12.101 13.629 -15.341 1.00 97.62 325 ILE A CA 1
ATOM 2576 C C . ILE A 1 325 ? -12.552 14.952 -15.977 1.00 97.62 325 ILE A C 1
ATOM 2578 O O . ILE A 1 325 ? -11.830 15.947 -15.929 1.00 97.62 325 ILE A O 1
ATOM 2582 N N . ALA A 1 326 ? -13.771 15.004 -16.522 1.00 97.62 326 ALA A N 1
ATOM 2583 C CA . ALA A 1 326 ? -14.333 16.210 -17.132 1.00 97.62 326 ALA A CA 1
ATOM 2584 C C . ALA A 1 326 ? -14.496 17.385 -16.143 1.00 97.62 326 ALA A C 1
ATOM 2586 O O . ALA A 1 326 ? -14.590 18.533 -16.572 1.00 97.62 326 ALA A O 1
ATOM 2587 N N . GLN A 1 327 ? -14.486 17.127 -14.829 1.00 96.31 327 GLN A N 1
ATOM 2588 C CA . GLN A 1 327 ? -14.468 18.163 -13.787 1.00 96.31 327 GLN A CA 1
ATOM 2589 C C . GLN A 1 327 ? -13.065 18.751 -13.535 1.00 96.31 327 GLN A C 1
ATOM 2591 O O . GLN A 1 327 ? -12.917 19.626 -12.683 1.00 96.31 327 GLN A O 1
ATOM 2596 N N . GLY A 1 328 ? -12.036 18.289 -14.253 1.00 95.19 328 GLY A N 1
ATOM 2597 C CA . GLY A 1 328 ? -10.648 18.732 -14.100 1.00 95.19 328 GLY A CA 1
ATOM 2598 C C . GLY A 1 328 ? -9.841 17.930 -13.077 1.00 95.19 328 GLY A C 1
ATOM 2599 O O . GLY A 1 328 ? -8.739 18.338 -12.714 1.00 95.19 328 GLY A O 1
ATOM 2600 N N . LEU A 1 329 ? -10.371 16.800 -12.601 1.00 94.75 329 LEU A N 1
ATOM 2601 C CA . LEU A 1 329 ? -9.633 15.869 -11.750 1.00 94.75 329 LEU A CA 1
ATOM 2602 C C . LEU A 1 329 ? -8.752 14.959 -12.618 1.00 94.75 329 LEU A C 1
ATOM 2604 O O . LEU A 1 329 ? -9.100 14.609 -13.742 1.00 94.75 329 LEU A O 1
ATOM 2608 N N . THR A 1 330 ? -7.590 14.564 -12.101 1.00 90.50 330 THR A N 1
ATOM 2609 C CA . THR A 1 330 ? -6.588 13.779 -12.850 1.00 90.50 330 THR A CA 1
ATOM 2610 C C . THR A 1 330 ? -6.806 12.264 -12.764 1.00 90.50 330 THR A C 1
ATOM 2612 O O . THR A 1 330 ? -5.927 11.490 -13.140 1.00 90.50 330 THR A O 1
ATOM 2615 N N . LYS A 1 331 ? -7.951 11.834 -12.217 1.00 94.75 331 LYS A N 1
ATOM 2616 C CA . LYS A 1 331 ? -8.303 10.445 -11.886 1.00 94.75 331 LYS A CA 1
ATOM 2617 C C . LYS A 1 331 ? -9.807 10.216 -12.116 1.00 94.75 331 LYS A C 1
ATOM 2619 O O . LYS A 1 331 ? -10.551 11.194 -12.058 1.00 94.75 331 LYS A O 1
ATOM 2624 N N . PRO A 1 332 ? -10.271 8.965 -12.302 1.00 96.94 332 PRO A N 1
ATOM 2625 C CA . PRO A 1 332 ? -9.470 7.742 -12.390 1.00 96.94 332 PRO A CA 1
ATOM 2626 C C . PRO A 1 332 ? -8.661 7.666 -13.692 1.00 96.94 332 PRO A C 1
ATOM 2628 O O . PRO A 1 332 ? -9.023 8.276 -14.692 1.00 96.94 332 PRO A O 1
ATOM 2631 N N . ALA A 1 333 ? -7.564 6.913 -13.691 1.00 96.88 333 ALA A N 1
ATOM 2632 C CA . ALA A 1 333 ? -6.918 6.487 -14.933 1.00 96.88 333 ALA A CA 1
ATOM 2633 C C . ALA A 1 333 ? -7.587 5.209 -15.471 1.00 96.88 333 ALA A C 1
ATOM 2635 O O . ALA A 1 333 ? -8.111 4.419 -14.692 1.00 96.88 333 ALA A O 1
ATOM 2636 N N . PHE A 1 334 ? -7.546 4.974 -16.783 1.00 97.56 334 PHE A N 1
ATOM 2637 C CA . PHE A 1 334 ? -8.063 3.743 -17.393 1.00 97.56 334 PHE A CA 1
ATOM 2638 C C . PHE A 1 334 ? -6.914 2.891 -17.925 1.00 97.56 334 PHE A C 1
ATOM 2640 O O . PHE A 1 334 ? -6.091 3.370 -18.706 1.00 97.56 334 PHE A O 1
ATOM 2647 N N . PHE A 1 335 ? -6.867 1.625 -17.516 1.00 98.06 335 PHE A N 1
ATOM 2648 C CA . PHE A 1 335 ? -5.825 0.677 -17.911 1.00 98.06 335 PHE A CA 1
ATOM 2649 C C . PHE A 1 335 ? -6.439 -0.473 -18.700 1.00 98.06 335 PHE A C 1
ATOM 2651 O O . PHE A 1 335 ? -7.383 -1.098 -18.232 1.00 98.06 335 PHE A O 1
ATOM 2658 N N . ASN A 1 336 ? -5.906 -0.761 -19.889 1.00 97.81 336 ASN A N 1
ATOM 2659 C CA . ASN A 1 336 ? -6.432 -1.815 -20.758 1.00 97.81 336 ASN A CA 1
ATOM 2660 C C . ASN A 1 336 ? -6.098 -3.207 -20.193 1.00 97.81 336 ASN A C 1
ATOM 2662 O O . ASN A 1 336 ? -4.984 -3.702 -20.368 1.00 97.81 336 ASN A O 1
ATOM 2666 N N . ASP A 1 337 ? -7.080 -3.817 -19.534 1.00 97.69 337 ASP A N 1
ATOM 2667 C CA . ASP A 1 337 ? -6.974 -5.066 -18.776 1.00 97.69 337 ASP A CA 1
ATOM 2668 C C . ASP A 1 337 ? -6.481 -6.207 -19.671 1.00 97.69 337 ASP A C 1
ATOM 2670 O O . ASP A 1 337 ? -5.494 -6.877 -19.370 1.00 97.69 337 ASP A O 1
ATOM 2674 N N . ARG A 1 338 ? -7.079 -6.345 -20.859 1.00 97.00 338 ARG A N 1
ATOM 2675 C CA . ARG A 1 338 ? -6.715 -7.378 -21.831 1.00 97.00 338 ARG A CA 1
ATOM 2676 C C . ARG A 1 338 ? -5.260 -7.257 -22.290 1.00 97.00 338 ARG A C 1
ATOM 2678 O O . ARG A 1 338 ? -4.522 -8.238 -22.235 1.00 97.00 338 ARG A O 1
ATOM 2685 N N . LEU A 1 339 ? -4.836 -6.075 -22.743 1.00 97.62 339 LEU A N 1
ATOM 2686 C CA . LEU A 1 339 ? -3.473 -5.876 -23.252 1.00 97.62 339 LEU A CA 1
ATOM 2687 C C . LEU A 1 339 ? -2.417 -6.069 -22.163 1.00 97.62 339 LEU A C 1
ATOM 2689 O O . LEU A 1 339 ? -1.328 -6.571 -22.452 1.00 97.62 339 LEU A O 1
ATOM 2693 N N . ILE A 1 340 ? -2.736 -5.676 -20.930 1.00 97.81 340 ILE A N 1
ATOM 2694 C CA . ILE A 1 340 ? -1.847 -5.846 -19.784 1.00 97.81 340 ILE A CA 1
ATOM 2695 C C . ILE A 1 340 ? -1.695 -7.329 -19.441 1.00 97.81 340 ILE A C 1
ATOM 2697 O O . ILE A 1 340 ? -0.563 -7.811 -19.373 1.00 97.81 340 ILE A O 1
ATOM 2701 N N . ILE A 1 341 ? -2.802 -8.066 -19.316 1.00 98.12 341 ILE A N 1
ATOM 2702 C CA . ILE A 1 341 ? -2.787 -9.512 -19.048 1.00 98.12 341 ILE A CA 1
ATOM 2703 C C . ILE A 1 341 ? -2.012 -10.247 -20.149 1.00 98.12 341 ILE A C 1
ATOM 2705 O O . ILE A 1 341 ? -1.105 -11.025 -19.855 1.00 98.12 341 ILE A O 1
ATOM 2709 N N . GLU A 1 342 ? -2.299 -9.959 -21.424 1.00 97.88 342 GLU A N 1
ATOM 2710 C CA . GLU A 1 342 ? -1.560 -10.530 -22.557 1.00 97.88 342 GLU A CA 1
ATOM 2711 C C . GLU A 1 342 ? -0.058 -10.198 -22.485 1.00 97.88 342 GLU A C 1
ATOM 2713 O O . GLU A 1 342 ? 0.785 -11.043 -22.788 1.00 97.88 342 GLU A O 1
ATOM 2718 N N . GLY A 1 343 ? 0.295 -8.972 -22.086 1.00 97.31 343 GLY A N 1
ATOM 2719 C CA . GLY A 1 343 ? 1.676 -8.530 -21.911 1.00 97.31 343 GLY A CA 1
ATOM 2720 C C . GLY A 1 343 ? 2.419 -9.292 -20.817 1.00 97.31 343 GLY A C 1
ATOM 2721 O O . GLY A 1 343 ? 3.532 -9.758 -21.059 1.00 97.31 343 GLY A O 1
ATOM 2722 N N . LEU A 1 344 ? 1.794 -9.465 -19.653 1.00 96.31 344 LEU A N 1
ATOM 2723 C CA . LEU A 1 344 ? 2.360 -10.211 -18.528 1.00 96.31 344 LEU A CA 1
ATOM 2724 C C . LEU A 1 344 ? 2.537 -11.696 -18.862 1.00 96.31 344 LEU A C 1
ATOM 2726 O O . LEU A 1 344 ? 3.598 -12.259 -18.593 1.00 96.31 344 LEU A O 1
ATOM 2730 N N . VAL A 1 345 ? 1.560 -12.312 -19.535 1.00 97.75 345 VAL A N 1
ATOM 2731 C CA . VAL A 1 345 ? 1.677 -13.702 -20.007 1.00 97.75 345 VAL A CA 1
ATOM 2732 C C . VAL A 1 345 ? 2.818 -13.844 -21.016 1.00 97.75 345 VAL A C 1
ATOM 2734 O O . VAL A 1 345 ? 3.627 -14.764 -20.906 1.00 97.75 345 VAL A O 1
ATOM 2737 N N . ARG A 1 346 ? 2.955 -12.907 -21.968 1.00 97.44 346 ARG A N 1
ATOM 2738 C CA . ARG A 1 346 ? 4.103 -12.883 -22.896 1.00 97.44 346 ARG A CA 1
ATOM 2739 C C . ARG A 1 346 ? 5.443 -12.724 -22.174 1.00 97.44 346 ARG A C 1
ATOM 2741 O O . ARG A 1 346 ? 6.447 -13.223 -22.672 1.00 97.44 346 ARG A O 1
ATOM 2748 N N . ALA A 1 347 ? 5.462 -12.045 -21.028 1.00 93.31 347 ALA A N 1
ATOM 2749 C CA . ALA A 1 347 ? 6.642 -11.890 -20.182 1.00 93.31 347 ALA A CA 1
ATOM 2750 C C . ALA A 1 347 ? 6.930 -13.115 -19.287 1.00 93.31 347 ALA A C 1
ATOM 2752 O O . ALA A 1 347 ? 7.935 -13.119 -18.580 1.00 93.31 347 ALA A O 1
ATOM 2753 N N . GLY A 1 348 ? 6.091 -14.157 -19.327 1.00 93.75 348 GLY A N 1
ATOM 2754 C CA . GLY A 1 348 ? 6.288 -15.407 -18.587 1.00 93.75 348 GLY A CA 1
ATOM 2755 C C . GLY A 1 348 ? 5.557 -15.489 -17.245 1.00 93.75 348 GLY A C 1
ATOM 2756 O O . GLY A 1 348 ? 5.753 -16.461 -16.519 1.00 93.75 348 GLY A O 1
ATOM 2757 N N . VAL A 1 349 ? 4.711 -14.511 -16.907 1.00 95.00 349 VAL A N 1
ATOM 2758 C CA . VAL A 1 349 ? 3.835 -14.590 -15.728 1.00 95.00 349 VAL A CA 1
ATOM 2759 C C . VAL A 1 349 ? 2.717 -15.597 -16.007 1.00 95.00 349 VAL A C 1
ATOM 2761 O O . VAL A 1 349 ? 2.129 -15.590 -17.091 1.00 95.00 349 VAL A O 1
ATOM 2764 N N . ILE A 1 350 ? 2.409 -16.468 -15.043 1.00 96.19 350 ILE A N 1
ATOM 2765 C CA . ILE A 1 350 ? 1.286 -17.406 -15.183 1.00 96.19 350 ILE A CA 1
ATOM 2766 C C . ILE A 1 350 ? -0.035 -16.638 -15.302 1.00 96.19 350 ILE A C 1
ATOM 2768 O O . ILE A 1 350 ? -0.185 -15.558 -14.733 1.00 96.19 350 ILE A O 1
ATOM 2772 N N . LEU A 1 351 ? -0.997 -17.179 -16.049 1.00 97.56 351 LEU A N 1
ATOM 2773 C CA . LEU A 1 351 ? -2.225 -16.463 -16.409 1.00 97.56 351 LEU A CA 1
ATOM 2774 C C . LEU A 1 351 ? -3.012 -15.976 -15.183 1.00 97.56 351 LEU A C 1
ATOM 2776 O O . LEU A 1 351 ? -3.551 -14.871 -15.191 1.00 97.56 351 LEU A O 1
ATOM 2780 N N . GLU A 1 352 ? -3.064 -16.787 -14.133 1.00 95.94 352 GLU A N 1
ATOM 2781 C CA . GLU A 1 352 ? -3.770 -16.487 -12.890 1.00 95.94 352 GLU A CA 1
ATOM 2782 C C . GLU A 1 352 ? -3.176 -15.261 -12.185 1.00 95.94 352 GLU A C 1
ATOM 2784 O O . GLU A 1 352 ? -3.918 -14.384 -11.745 1.00 95.94 352 GLU A O 1
ATOM 2789 N N . ASP A 1 353 ? -1.846 -15.162 -12.124 1.00 95.12 353 ASP A N 1
ATOM 2790 C CA . ASP A 1 353 ? -1.155 -14.014 -11.525 1.00 95.12 353 ASP A CA 1
ATOM 2791 C C . ASP A 1 353 ? -1.130 -12.813 -12.484 1.00 95.12 353 ASP A C 1
ATOM 2793 O O . ASP A 1 353 ? -1.206 -11.669 -12.046 1.00 95.12 353 ASP A O 1
ATOM 2797 N N . ALA A 1 354 ? -1.117 -13.044 -13.801 1.00 96.44 354 ALA A N 1
ATOM 2798 C CA . ALA A 1 354 ? -1.207 -11.988 -14.809 1.00 96.44 354 ALA A CA 1
ATOM 2799 C C . ALA A 1 354 ? -2.540 -11.222 -14.746 1.00 96.44 354 ALA A C 1
ATOM 2801 O O . ALA A 1 354 ? -2.587 -10.043 -15.086 1.00 96.44 354 ALA A O 1
ATOM 2802 N N . ARG A 1 355 ? -3.617 -11.870 -14.283 1.00 97.00 355 ARG A N 1
ATOM 2803 C CA . ARG A 1 355 ? -4.927 -11.245 -14.010 1.00 97.00 355 ARG A CA 1
ATOM 2804 C C . ARG A 1 355 ? -4.963 -10.450 -12.709 1.00 97.00 355 ARG A C 1
ATOM 2806 O O . ARG A 1 355 ? -5.885 -9.669 -12.494 1.00 97.00 355 ARG A O 1
ATOM 2813 N N . GLN A 1 356 ? -3.988 -10.657 -11.831 1.00 95.62 356 GLN A N 1
ATOM 2814 C CA . GLN A 1 356 ? -3.883 -10.013 -10.529 1.00 95.62 356 GLN A CA 1
ATOM 2815 C C . GLN A 1 356 ? -2.719 -9.029 -10.555 1.00 95.62 356 GLN A C 1
ATOM 2817 O O . GLN A 1 356 ? -1.644 -9.303 -10.036 1.00 95.62 356 GLN A O 1
ATOM 2822 N N . TYR A 1 357 ? -2.931 -7.872 -11.176 1.00 95.56 357 TYR A N 1
ATOM 2823 C CA . TYR A 1 357 ? -1.910 -6.838 -11.319 1.00 95.56 357 TYR A CA 1
ATOM 2824 C C . TYR A 1 357 ? -2.377 -5.492 -10.760 1.00 95.56 357 TYR A C 1
ATOM 2826 O O . TYR A 1 357 ? -3.569 -5.269 -10.542 1.00 95.56 357 TYR A O 1
ATOM 2834 N N . ILE A 1 358 ? -1.426 -4.577 -10.580 1.00 94.81 358 ILE A N 1
ATOM 2835 C CA . ILE A 1 358 ? -1.692 -3.143 -10.458 1.00 94.81 358 ILE A CA 1
ATOM 2836 C C . ILE A 1 358 ? -0.794 -2.315 -11.378 1.00 94.81 358 ILE A C 1
ATOM 2838 O O . ILE A 1 358 ? 0.270 -2.787 -11.781 1.00 94.81 358 ILE A O 1
ATOM 2842 N N . HIS A 1 359 ? -1.165 -1.058 -11.642 1.00 93.50 359 HIS A N 1
ATOM 2843 C CA . HIS A 1 359 ? -0.166 -0.040 -11.966 1.00 93.50 359 HIS A CA 1
ATOM 2844 C C . HIS A 1 359 ? 0.545 0.318 -10.664 1.00 93.50 359 HIS A C 1
ATOM 2846 O O . HIS A 1 359 ? -0.121 0.689 -9.717 1.00 93.50 359 HIS A O 1
ATOM 2852 N N . SER A 1 360 ? 1.847 0.146 -10.521 1.00 86.62 360 SER A N 1
ATOM 2853 C CA . SER A 1 360 ? 2.471 0.216 -9.200 1.00 86.62 360 SER A CA 1
ATOM 2854 C C . SER A 1 360 ? 2.752 1.643 -8.730 1.00 86.62 360 SER A C 1
ATOM 2856 O O . SER A 1 360 ? 2.637 1.940 -7.548 1.00 86.62 360 SER A O 1
ATOM 2858 N N . THR A 1 361 ? 2.977 2.585 -9.635 1.00 86.56 361 THR A N 1
ATOM 2859 C CA . THR A 1 361 ? 2.924 4.012 -9.296 1.00 86.56 361 THR A CA 1
ATOM 2860 C C . THR A 1 361 ? 2.289 4.785 -10.438 1.00 86.56 361 THR A C 1
ATOM 2862 O O . THR A 1 361 ? 1.100 5.108 -10.397 1.00 86.56 361 THR A O 1
ATOM 2865 N N . CYS A 1 362 ? 3.058 5.009 -11.495 1.00 87.88 362 CYS A N 1
ATOM 2866 C CA . CYS A 1 362 ? 2.667 5.740 -12.676 1.00 87.88 362 CYS A CA 1
ATOM 2867 C C . CYS A 1 362 ? 1.899 4.796 -13.600 1.00 87.88 362 CYS A C 1
ATOM 2869 O O . CYS A 1 362 ? 0.671 4.800 -13.623 1.00 87.88 362 CYS A O 1
ATOM 2871 N N . VAL A 1 363 ? 2.625 3.967 -14.347 1.00 92.12 363 VAL A N 1
ATOM 2872 C CA . VAL A 1 363 ? 2.076 3.086 -15.395 1.00 92.12 363 VAL A CA 1
ATOM 2873 C C . VAL A 1 363 ? 2.759 1.717 -15.442 1.00 92.12 363 VAL A C 1
ATOM 2875 O O . VAL A 1 363 ? 2.430 0.883 -16.282 1.00 92.12 363 VAL A O 1
ATOM 2878 N N . GLU A 1 364 ? 3.724 1.486 -14.559 1.00 90.88 364 GLU A N 1
ATOM 2879 C CA . GLU A 1 364 ? 4.460 0.239 -14.420 1.00 90.88 364 GLU A CA 1
ATOM 2880 C C . GLU A 1 364 ? 3.511 -0.853 -13.938 1.00 90.88 364 GLU A C 1
ATOM 2882 O O . GLU A 1 364 ? 2.790 -0.649 -12.969 1.00 90.88 364 GLU A O 1
ATOM 2887 N N . ILE A 1 365 ? 3.509 -2.016 -14.583 1.00 93.12 365 ILE A N 1
ATOM 2888 C CA . ILE A 1 365 ? 2.605 -3.106 -14.216 1.00 93.12 365 ILE A CA 1
ATOM 2889 C C . ILE A 1 365 ? 3.319 -4.092 -13.295 1.00 93.12 365 ILE A C 1
ATOM 2891 O O . ILE A 1 365 ? 4.341 -4.664 -13.672 1.00 93.12 365 ILE A O 1
ATOM 2895 N N . THR A 1 366 ? 2.729 -4.335 -12.126 1.00 91.69 366 THR A N 1
ATOM 2896 C CA . THR A 1 366 ? 3.250 -5.273 -11.127 1.00 91.69 366 THR A CA 1
ATOM 2897 C C . THR A 1 366 ? 2.197 -6.333 -10.778 1.00 91.69 366 THR A C 1
ATOM 2899 O O . THR A 1 366 ? 1.106 -5.961 -10.338 1.00 91.69 366 THR A O 1
ATOM 2902 N N . PRO A 1 367 ? 2.504 -7.640 -10.903 1.00 93.50 367 PRO A N 1
ATOM 2903 C CA . PRO A 1 367 ? 1.677 -8.711 -10.344 1.00 93.50 367 PRO A CA 1
ATOM 2904 C C . PRO A 1 367 ? 1.597 -8.645 -8.810 1.00 93.50 367 PRO A C 1
ATOM 2906 O O . PRO A 1 367 ? 2.621 -8.594 -8.122 1.00 93.50 367 PRO A O 1
ATOM 2909 N N . ILE A 1 368 ? 0.386 -8.668 -8.265 1.00 92.94 368 ILE A N 1
ATOM 2910 C CA . ILE A 1 368 ? 0.090 -8.640 -6.828 1.00 92.94 368 ILE A CA 1
ATOM 2911 C C . ILE A 1 368 ? 0.534 -9.962 -6.193 1.00 92.94 368 ILE A C 1
ATOM 2913 O O . ILE A 1 368 ? 0.258 -11.026 -6.739 1.00 92.94 368 ILE A O 1
ATOM 2917 N N . ALA A 1 369 ? 1.213 -9.899 -5.040 1.00 87.31 369 ALA A N 1
ATOM 2918 C CA . ALA A 1 369 ? 1.654 -11.054 -4.240 1.00 87.31 369 ALA A CA 1
ATOM 2919 C C . ALA A 1 369 ? 2.569 -12.090 -4.942 1.00 87.31 369 ALA A C 1
ATOM 2921 O O . ALA A 1 369 ? 2.994 -13.055 -4.309 1.00 87.31 369 ALA A O 1
ATOM 2922 N N . ALA A 1 370 ? 2.914 -11.884 -6.215 1.00 86.69 370 ALA A N 1
ATOM 2923 C CA . ALA A 1 370 ? 3.669 -12.825 -7.045 1.00 86.69 370 ALA A CA 1
ATOM 2924 C C . ALA A 1 370 ? 4.897 -12.185 -7.719 1.00 86.69 370 ALA A C 1
ATOM 2926 O O . ALA A 1 370 ? 5.442 -12.722 -8.683 1.00 86.69 370 ALA A O 1
ATOM 2927 N N . SER A 1 371 ? 5.340 -11.018 -7.244 1.00 82.88 371 SER A N 1
ATOM 2928 C CA . SER A 1 371 ? 6.482 -10.312 -7.822 1.00 82.88 371 SER A CA 1
ATOM 2929 C C . SER A 1 371 ? 7.314 -9.566 -6.776 1.00 82.88 371 SER A C 1
ATOM 2931 O O . SER A 1 371 ? 6.819 -9.156 -5.728 1.00 82.88 371 SER A O 1
ATOM 2933 N N . ASN A 1 372 ? 8.602 -9.398 -7.079 1.00 78.25 372 ASN A N 1
ATOM 2934 C CA . ASN A 1 372 ? 9.531 -8.527 -6.357 1.00 78.25 372 ASN A CA 1
ATOM 2935 C C . ASN A 1 372 ? 10.428 -7.816 -7.381 1.00 78.25 372 ASN A C 1
ATOM 2937 O O . ASN A 1 372 ? 11.635 -8.046 -7.449 1.00 78.25 372 ASN A O 1
ATOM 2941 N N . ILE A 1 373 ? 9.795 -7.056 -8.278 1.00 74.19 373 ILE A N 1
ATOM 2942 C CA . ILE A 1 373 ? 10.463 -6.413 -9.410 1.00 74.19 373 ILE A CA 1
ATOM 2943 C C . ILE A 1 373 ? 10.916 -5.000 -9.035 1.00 74.19 373 ILE A C 1
ATOM 2945 O O . ILE A 1 373 ? 10.142 -4.209 -8.506 1.00 74.19 373 ILE A O 1
ATOM 2949 N N . SER A 1 374 ? 12.170 -4.669 -9.345 1.00 72.81 374 SER A N 1
ATOM 2950 C CA . SER A 1 374 ? 12.604 -3.273 -9.389 1.00 72.81 374 SER A CA 1
ATOM 2951 C C . SER A 1 374 ? 12.192 -2.702 -10.738 1.00 72.81 374 SER A C 1
ATOM 2953 O O . SER A 1 374 ? 12.585 -3.228 -11.782 1.00 72.81 374 SER A O 1
ATOM 2955 N N . VAL A 1 375 ? 11.358 -1.668 -10.725 1.00 73.69 375 VAL A N 1
ATOM 2956 C CA . VAL A 1 375 ? 10.890 -1.011 -11.947 1.00 73.69 375 VAL A CA 1
ATOM 2957 C C . VAL A 1 375 ? 11.536 0.360 -12.091 1.00 73.69 375 VAL A C 1
ATOM 2959 O O . VAL A 1 375 ? 11.973 0.976 -11.122 1.00 73.69 375 VAL A O 1
ATOM 2962 N N . ALA A 1 376 ? 11.589 0.825 -13.337 1.00 69.62 376 ALA A N 1
ATOM 2963 C CA . ALA A 1 376 ? 11.996 2.180 -13.686 1.00 69.62 376 ALA A CA 1
ATOM 2964 C C . ALA A 1 376 ? 13.432 2.565 -13.263 1.00 69.62 376 ALA A C 1
ATOM 2966 O O . ALA A 1 376 ? 13.694 3.702 -12.885 1.00 69.62 376 ALA A O 1
ATOM 2967 N N . THR A 1 377 ? 14.392 1.634 -13.335 1.00 74.56 377 THR A N 1
ATOM 2968 C CA . THR A 1 377 ? 15.827 1.943 -13.188 1.00 74.56 377 THR A CA 1
ATOM 2969 C C . THR A 1 377 ? 16.681 1.045 -14.096 1.00 74.56 377 THR A C 1
ATOM 2971 O O . THR A 1 377 ? 16.472 -0.169 -14.102 1.00 74.56 377 THR A O 1
ATOM 2974 N N . PRO A 1 378 ? 17.660 1.597 -14.840 1.00 78.56 378 PRO A N 1
ATOM 2975 C CA . PRO A 1 378 ? 17.959 3.024 -14.986 1.00 78.56 378 PRO A CA 1
ATOM 2976 C C . PRO A 1 378 ? 16.977 3.730 -15.939 1.00 78.56 378 PRO A C 1
ATOM 2978 O O . PRO A 1 378 ? 16.414 3.111 -16.843 1.00 78.56 378 PRO A O 1
ATOM 2981 N N . TYR A 1 379 ? 16.785 5.039 -15.755 1.00 85.00 379 TYR A N 1
ATOM 2982 C CA . TYR A 1 379 ? 16.101 5.880 -16.740 1.00 85.00 379 TYR A CA 1
ATOM 2983 C C . TYR A 1 379 ? 17.080 6.253 -17.849 1.00 85.00 379 TYR A C 1
ATOM 2985 O O . TYR A 1 379 ? 18.106 6.863 -17.575 1.00 85.00 379 TYR A O 1
ATOM 2993 N N . ILE A 1 380 ? 16.746 5.906 -19.093 1.00 88.38 380 ILE A N 1
ATOM 2994 C CA . ILE A 1 380 ? 17.621 6.125 -20.247 1.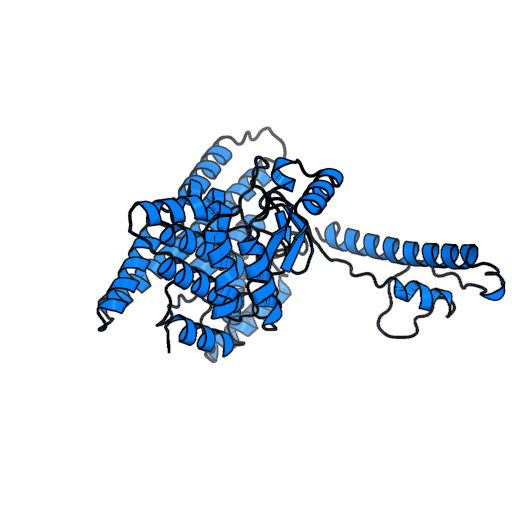00 88.38 380 ILE A CA 1
ATOM 2995 C C . ILE A 1 380 ? 16.984 7.145 -21.186 1.00 88.38 380 ILE A C 1
ATOM 2997 O O . ILE A 1 380 ? 15.926 6.894 -21.772 1.00 88.38 380 ILE A O 1
ATOM 3001 N N . ASN A 1 381 ? 17.655 8.272 -21.407 1.00 90.44 381 ASN A N 1
ATOM 3002 C CA . ASN A 1 381 ? 17.243 9.261 -22.388 1.00 90.44 381 ASN A CA 1
ATOM 3003 C C . ASN A 1 381 ? 17.763 8.906 -23.790 1.00 90.44 381 ASN A C 1
ATOM 3005 O O . ASN A 1 381 ? 18.866 9.275 -24.196 1.00 90.44 381 ASN A O 1
ATOM 3009 N N . LEU A 1 382 ? 16.928 8.246 -24.595 1.00 91.44 382 LEU A N 1
ATOM 3010 C CA . LEU A 1 382 ? 17.282 7.870 -25.969 1.00 91.44 382 LEU A CA 1
ATOM 3011 C C . LEU A 1 382 ? 17.479 9.064 -26.920 1.00 91.44 382 LEU A C 1
ATOM 3013 O O . LEU A 1 382 ? 18.028 8.881 -28.010 1.00 91.44 382 LEU A O 1
ATOM 3017 N N . CYS A 1 383 ? 17.088 10.285 -26.537 1.00 91.94 383 CYS A N 1
ATOM 3018 C CA . CYS A 1 383 ? 17.398 11.483 -27.319 1.00 91.94 383 CYS A CA 1
ATOM 3019 C C . CYS A 1 383 ? 18.887 11.847 -27.246 1.00 91.94 383 CYS A C 1
ATOM 3021 O O . CYS A 1 383 ? 19.405 12.471 -28.170 1.00 91.94 383 CYS A O 1
ATOM 3023 N N . LYS A 1 384 ? 19.614 11.395 -26.215 1.00 91.88 384 LYS A N 1
ATOM 3024 C CA . LYS A 1 384 ? 21.062 11.622 -26.087 1.00 91.88 384 LYS A CA 1
ATOM 3025 C C . LYS A 1 384 ? 21.883 10.952 -27.169 1.00 91.88 384 LYS A C 1
ATOM 3027 O O . LYS A 1 384 ? 22.919 11.480 -27.566 1.00 91.88 384 LYS A O 1
ATOM 3032 N N . ALA A 1 385 ? 21.370 9.864 -27.738 1.00 92.62 385 ALA A N 1
ATOM 3033 C CA . ALA A 1 385 ? 21.982 9.255 -28.906 1.00 92.62 385 ALA A CA 1
ATOM 3034 C C . ALA A 1 385 ? 22.040 10.218 -30.110 1.00 92.62 385 ALA A C 1
ATOM 3036 O O . ALA A 1 385 ? 22.966 10.109 -30.908 1.00 92.62 385 ALA A O 1
ATOM 3037 N N . PHE A 1 386 ? 21.122 11.191 -30.229 1.00 92.50 386 PHE A N 1
ATOM 3038 C CA . PHE A 1 386 ? 21.219 12.231 -31.259 1.00 92.50 386 PHE A CA 1
ATOM 3039 C C . PHE A 1 386 ? 22.317 13.250 -30.961 1.00 92.50 386 PHE A C 1
ATOM 3041 O O . PHE A 1 386 ? 23.049 13.606 -31.878 1.00 92.50 386 PHE A O 1
ATOM 3048 N N . GLU A 1 387 ? 22.478 13.690 -29.709 1.00 92.31 387 GLU A N 1
ATOM 3049 C CA . GLU A 1 387 ? 23.581 14.591 -29.332 1.00 92.31 387 GLU A CA 1
ATOM 3050 C C . GLU A 1 387 ? 24.928 13.952 -29.678 1.00 92.31 387 GLU A C 1
ATOM 3052 O O . GLU A 1 387 ? 25.742 14.543 -30.380 1.00 92.31 387 GLU A O 1
ATOM 3057 N N . TYR A 1 388 ? 25.109 12.692 -29.286 1.00 91.62 388 TYR A N 1
ATOM 3058 C CA . TYR A 1 388 ? 26.320 11.929 -29.569 1.00 91.62 388 TYR A CA 1
ATOM 3059 C C . TYR A 1 388 ? 26.543 11.688 -31.065 1.00 91.62 388 TYR A C 1
ATOM 3061 O O . TYR A 1 388 ? 27.684 11.693 -31.524 1.00 91.62 388 TYR A O 1
ATOM 3069 N N . LEU A 1 389 ? 25.472 11.504 -31.839 1.00 92.38 389 LEU A N 1
ATOM 3070 C CA . LEU A 1 389 ? 25.560 11.361 -33.289 1.00 92.38 389 LEU A CA 1
ATOM 3071 C C . LEU A 1 389 ? 25.974 12.674 -33.966 1.00 92.38 389 LEU A C 1
ATOM 3073 O O . LEU A 1 389 ? 26.815 12.644 -34.859 1.00 92.38 389 LEU A O 1
ATOM 3077 N N . PHE A 1 390 ? 25.394 13.808 -33.563 1.00 92.00 390 PHE A N 1
ATOM 307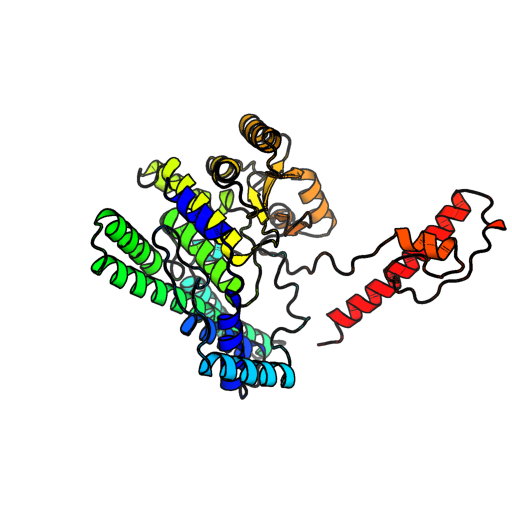8 C CA . PHE A 1 390 ? 25.600 15.105 -34.217 1.00 92.00 390 PHE A CA 1
ATOM 3079 C C . PHE A 1 390 ? 26.806 15.895 -33.699 1.00 92.00 390 PHE A C 1
ATOM 3081 O O . PHE A 1 390 ? 27.233 16.836 -34.363 1.00 92.00 390 PHE A O 1
ATOM 3088 N N . HIS A 1 391 ? 27.342 15.543 -32.530 1.00 90.19 391 HIS A N 1
ATOM 3089 C CA . HIS A 1 391 ? 28.402 16.294 -31.860 1.00 90.19 391 HIS A CA 1
ATOM 3090 C C . HIS A 1 391 ? 29.610 15.413 -31.500 1.00 90.19 391 HIS A C 1
ATOM 3092 O O . HIS A 1 391 ? 30.179 15.538 -30.418 1.00 90.19 391 HIS A O 1
ATOM 3098 N N . ASP A 1 392 ? 29.998 14.499 -32.396 1.00 85.62 392 ASP A N 1
ATOM 3099 C CA . ASP A 1 392 ? 31.198 13.652 -32.267 1.00 85.62 392 ASP A CA 1
ATOM 3100 C C . ASP A 1 392 ? 31.320 12.938 -30.911 1.00 85.62 392 ASP A C 1
ATOM 3102 O O . ASP A 1 392 ? 32.383 12.879 -30.291 1.00 85.62 392 ASP A O 1
ATOM 3106 N N . GLY A 1 393 ? 30.196 12.411 -30.431 1.00 83.75 393 GLY A N 1
ATOM 3107 C CA . GLY A 1 393 ? 30.096 11.698 -29.164 1.00 83.75 393 GLY A CA 1
ATOM 3108 C C . GLY A 1 393 ? 30.084 12.562 -27.911 1.00 83.75 393 GLY A C 1
ATOM 3109 O O . GLY A 1 393 ? 30.194 12.027 -26.812 1.00 83.75 393 GLY A O 1
ATOM 3110 N N . ARG A 1 394 ? 29.923 13.880 -28.048 1.00 85.12 394 ARG A N 1
ATOM 3111 C CA . ARG A 1 394 ? 29.838 14.811 -26.920 1.00 85.12 394 ARG A CA 1
ATOM 3112 C C . ARG A 1 394 ? 28.391 15.163 -26.609 1.00 85.12 394 ARG A C 1
ATOM 3114 O O . ARG A 1 394 ? 27.564 15.314 -27.506 1.00 85.12 394 ARG A O 1
ATOM 3121 N N . LYS A 1 395 ? 28.096 15.362 -25.324 1.00 88.44 395 LYS A N 1
ATOM 3122 C CA . LYS A 1 395 ? 26.824 15.959 -24.905 1.00 88.44 395 LYS A CA 1
ATOM 3123 C C . LYS A 1 395 ? 26.698 17.406 -25.395 1.00 88.44 395 LYS A C 1
ATOM 3125 O O . LYS A 1 395 ? 27.694 18.102 -25.596 1.00 88.44 395 LYS A O 1
ATOM 3130 N N . ILE A 1 396 ? 25.460 17.863 -25.540 1.00 88.69 396 ILE A N 1
ATOM 3131 C CA . ILE A 1 396 ? 25.108 19.260 -25.817 1.00 88.69 396 ILE A CA 1
ATOM 3132 C C . ILE A 1 396 ? 24.485 19.905 -24.573 1.00 88.69 396 ILE A C 1
ATOM 3134 O O . ILE A 1 396 ? 24.903 20.995 -24.189 1.00 88.69 396 ILE A O 1
ATOM 3138 N N . TYR A 1 397 ? 23.514 19.251 -23.923 1.00 86.94 397 TYR A N 1
ATOM 3139 C CA . TYR A 1 397 ? 22.754 19.861 -22.824 1.00 86.94 397 TYR A CA 1
ATOM 3140 C C . TYR A 1 397 ? 22.314 18.857 -21.753 1.00 86.94 397 TYR A C 1
ATOM 3142 O O . TYR A 1 397 ? 21.798 17.801 -22.086 1.00 86.94 397 TYR A O 1
ATOM 3150 N N . GLY A 1 398 ? 22.432 19.200 -20.469 1.00 86.88 398 GLY A N 1
ATOM 3151 C CA . GLY A 1 398 ? 22.039 18.322 -19.357 1.00 86.88 398 GLY A CA 1
ATOM 3152 C C . GLY A 1 398 ? 23.045 17.199 -19.082 1.00 86.88 398 GLY A C 1
ATOM 3153 O O . GLY A 1 398 ? 24.189 17.248 -19.547 1.00 86.88 398 GLY A O 1
ATOM 3154 N N . ASP A 1 399 ? 22.610 16.195 -18.325 1.00 86.81 399 ASP A N 1
ATOM 3155 C CA . ASP A 1 399 ? 23.473 15.105 -17.859 1.00 86.81 399 ASP A CA 1
ATOM 3156 C C . ASP A 1 399 ? 23.938 14.185 -19.002 1.00 86.81 399 ASP A C 1
ATOM 3158 O O . ASP A 1 399 ? 23.333 14.124 -20.078 1.00 86.81 399 ASP A O 1
ATOM 3162 N N . GLU A 1 400 ? 25.075 13.517 -18.800 1.00 85.75 400 GLU A N 1
ATOM 3163 C CA . GLU A 1 400 ? 25.592 12.523 -19.747 1.00 85.75 400 GLU A CA 1
ATOM 3164 C C . GLU A 1 400 ? 24.935 11.173 -19.514 1.00 85.75 400 GLU A C 1
ATOM 3166 O O . GLU A 1 400 ? 24.751 10.746 -18.379 1.00 85.75 400 GLU A O 1
ATOM 3171 N N . GLU A 1 401 ? 24.663 10.475 -20.609 1.00 87.75 401 GLU A N 1
ATOM 3172 C CA . GLU A 1 401 ? 24.322 9.061 -20.563 1.00 87.75 401 GLU A CA 1
ATOM 3173 C C . GLU A 1 401 ? 25.590 8.238 -20.728 1.00 87.75 401 GLU A C 1
ATOM 3175 O O . GLU A 1 401 ? 26.336 8.440 -21.694 1.00 87.75 401 GLU A O 1
ATOM 3180 N N . ALA A 1 402 ? 25.823 7.309 -19.802 1.00 86.19 402 ALA A N 1
ATOM 3181 C CA . ALA A 1 402 ? 26.990 6.440 -19.837 1.00 86.19 402 ALA A CA 1
ATOM 3182 C C . ALA A 1 402 ? 26.983 5.559 -21.095 1.00 86.19 402 ALA A C 1
ATOM 3184 O O . ALA A 1 402 ? 25.988 4.903 -21.410 1.00 86.19 402 ALA A O 1
ATOM 3185 N N . ILE A 1 403 ? 28.113 5.537 -21.798 1.00 87.19 403 ILE A N 1
ATOM 3186 C CA . ILE A 1 403 ? 28.341 4.735 -23.000 1.00 87.19 403 ILE A CA 1
ATOM 3187 C C . ILE A 1 403 ? 29.838 4.420 -23.103 1.00 87.19 403 ILE A C 1
ATOM 3189 O O . ILE A 1 403 ? 30.669 5.321 -23.027 1.00 87.19 403 ILE A O 1
ATOM 3193 N N . ASP A 1 404 ? 30.190 3.144 -23.267 1.00 80.06 404 ASP A N 1
ATOM 3194 C CA . ASP A 1 404 ? 31.595 2.704 -23.199 1.00 80.06 404 ASP A CA 1
ATOM 3195 C C . ASP A 1 404 ? 32.458 3.245 -24.346 1.00 80.06 404 ASP A C 1
ATOM 3197 O O . ASP A 1 404 ? 33.643 3.523 -24.170 1.00 80.06 404 ASP A O 1
ATOM 3201 N N . GLN A 1 405 ? 31.879 3.367 -25.544 1.00 73.19 405 GLN A N 1
ATOM 3202 C CA . GLN A 1 405 ? 32.564 3.890 -26.723 1.00 73.19 405 GLN A CA 1
ATOM 3203 C C . GLN A 1 405 ? 31.595 4.665 -27.605 1.00 73.19 405 GLN A C 1
ATOM 3205 O O . GLN A 1 405 ? 30.617 4.108 -28.108 1.00 73.19 405 GLN A O 1
ATOM 3210 N N . VAL A 1 406 ? 31.920 5.931 -27.868 1.00 72.50 406 VAL A N 1
ATOM 3211 C CA . VAL A 1 406 ? 31.280 6.694 -28.938 1.00 72.50 406 VAL A CA 1
ATOM 3212 C C . VAL A 1 406 ? 32.302 6.994 -30.017 1.00 72.50 406 VAL A C 1
ATOM 3214 O O . VAL A 1 406 ? 33.213 7.795 -29.834 1.00 72.50 406 VAL A O 1
ATOM 3217 N N . THR A 1 407 ? 32.162 6.334 -31.161 1.00 74.25 407 THR A N 1
ATOM 3218 C CA . THR A 1 407 ? 32.936 6.693 -32.351 1.00 74.25 407 THR A CA 1
ATOM 3219 C C . THR A 1 407 ? 32.344 7.962 -32.958 1.00 74.25 407 THR A C 1
ATOM 3221 O O . THR A 1 407 ? 31.126 8.032 -33.160 1.00 74.25 407 THR A O 1
ATOM 3224 N N . ALA A 1 408 ? 33.194 8.941 -33.278 1.00 78.88 408 ALA A N 1
ATOM 3225 C CA . ALA A 1 408 ? 32.784 10.101 -34.062 1.00 78.88 408 ALA A CA 1
ATOM 3226 C C . ALA A 1 408 ? 32.076 9.638 -35.344 1.00 78.88 408 ALA A C 1
ATOM 3228 O O . ALA A 1 408 ? 32.442 8.621 -35.941 1.00 78.88 408 ALA A O 1
ATOM 3229 N N . THR A 1 409 ? 31.018 10.348 -35.719 1.00 83.38 409 THR A N 1
ATOM 3230 C CA . THR A 1 409 ? 30.194 9.985 -36.869 1.00 83.38 409 THR A CA 1
ATOM 3231 C C . THR A 1 409 ? 30.414 11.022 -37.952 1.00 83.38 409 THR A C 1
ATOM 3233 O O . THR A 1 409 ? 30.000 12.164 -37.794 1.00 83.38 409 THR A O 1
ATOM 3236 N N . ASP A 1 410 ? 31.012 10.624 -39.075 1.00 88.31 410 ASP A N 1
ATOM 3237 C CA . ASP A 1 410 ? 31.046 11.490 -40.250 1.00 88.31 410 ASP A CA 1
ATOM 3238 C C . ASP A 1 410 ? 29.631 11.596 -40.834 1.00 88.31 410 ASP A C 1
ATOM 3240 O O . ASP A 1 410 ? 29.129 10.688 -41.502 1.00 88.31 410 ASP A O 1
ATOM 3244 N N . LEU A 1 411 ? 28.962 12.714 -40.550 1.00 90.44 411 LEU A N 1
ATOM 3245 C CA . LEU A 1 411 ? 27.604 12.974 -41.021 1.00 90.44 411 LEU A CA 1
ATOM 3246 C C . LEU A 1 411 ? 27.516 12.985 -42.549 1.00 90.44 411 LEU A C 1
ATOM 3248 O O . LEU A 1 411 ? 26.449 12.703 -43.098 1.00 90.44 411 LEU A O 1
ATOM 3252 N N . SER A 1 412 ? 28.619 13.277 -43.246 1.00 91.31 412 SER A N 1
ATOM 3253 C CA . SER A 1 412 ? 28.642 13.283 -44.702 1.00 91.31 412 SER A CA 1
ATOM 3254 C C . SER A 1 412 ? 28.460 11.876 -45.281 1.00 91.31 412 SER A C 1
ATOM 3256 O O . SER A 1 412 ? 27.904 11.759 -46.371 1.00 91.31 412 SER A O 1
ATOM 3258 N N . GLU A 1 413 ? 28.799 10.814 -44.545 1.00 89.00 413 GLU A N 1
ATOM 3259 C CA . GLU A 1 413 ? 28.620 9.414 -44.957 1.00 89.00 413 GLU A CA 1
ATOM 3260 C C . GLU A 1 413 ? 27.178 8.905 -44.765 1.00 89.00 413 GLU A C 1
ATOM 3262 O O . GLU A 1 413 ? 26.770 7.888 -45.334 1.00 89.00 413 GLU A O 1
ATOM 3267 N N . LEU A 1 414 ? 26.340 9.633 -44.021 1.00 93.62 414 LEU A N 1
ATOM 3268 C CA . LEU A 1 414 ? 24.942 9.272 -43.771 1.00 93.62 414 LEU A CA 1
ATOM 3269 C C . LEU A 1 414 ? 24.028 9.709 -44.931 1.00 93.62 414 LEU A C 1
ATOM 3271 O O . LEU A 1 414 ? 23.113 10.511 -44.761 1.00 93.62 414 LEU A O 1
ATOM 3275 N N . LYS A 1 415 ? 24.249 9.155 -46.130 1.00 95.81 415 LYS A N 1
ATOM 3276 C CA . LYS A 1 415 ? 23.553 9.555 -47.374 1.00 95.81 415 LYS A CA 1
ATOM 3277 C C . LYS A 1 415 ? 22.058 9.215 -47.427 1.00 95.81 415 LYS A C 1
ATOM 3279 O O . LYS A 1 415 ? 21.351 9.697 -48.307 1.00 95.81 415 LYS A O 1
ATOM 3284 N N . THR A 1 416 ? 21.570 8.358 -46.531 1.00 97.44 416 THR A N 1
ATOM 3285 C CA . THR A 1 416 ? 20.166 7.924 -46.492 1.00 97.44 416 THR A CA 1
ATOM 3286 C C . THR A 1 416 ? 19.609 7.965 -45.074 1.00 97.44 416 THR A C 1
ATOM 3288 O O . THR A 1 416 ? 20.343 7.820 -44.093 1.00 97.44 416 THR A O 1
ATOM 3291 N N . PHE A 1 417 ? 18.283 8.056 -44.951 1.00 96.56 417 PHE A N 1
ATOM 3292 C CA . PHE A 1 417 ? 17.625 7.902 -43.652 1.00 96.56 417 PHE A CA 1
ATOM 3293 C C . PHE A 1 417 ? 17.937 6.541 -43.009 1.00 96.56 417 PHE A C 1
ATOM 3295 O O . PHE A 1 417 ? 18.132 6.456 -41.802 1.00 96.56 417 PHE A O 1
ATOM 3302 N N . ALA A 1 418 ? 18.057 5.476 -43.808 1.00 97.12 418 ALA A N 1
ATOM 3303 C CA . ALA A 1 418 ? 18.380 4.145 -43.303 1.00 97.12 418 ALA A CA 1
ATOM 3304 C C . ALA A 1 418 ? 19.788 4.074 -42.681 1.00 97.12 418 ALA A C 1
ATOM 3306 O O . ALA A 1 418 ? 19.946 3.481 -41.613 1.00 97.12 418 ALA A O 1
ATOM 3307 N N . SER A 1 419 ? 20.800 4.689 -43.309 1.00 95.19 419 SER A N 1
ATOM 3308 C CA . SER A 1 419 ? 22.158 4.778 -42.745 1.00 95.19 419 SER A CA 1
ATOM 3309 C C . SER A 1 419 ? 22.189 5.644 -41.487 1.00 95.19 419 SER A C 1
ATOM 3311 O O . SER A 1 419 ? 22.793 5.247 -40.493 1.00 95.19 419 SER A O 1
ATOM 3313 N N . PHE A 1 420 ? 21.470 6.772 -41.493 1.00 95.31 420 PHE A N 1
ATOM 3314 C CA . PHE A 1 420 ? 21.315 7.632 -40.319 1.00 95.31 420 PHE A CA 1
ATOM 3315 C C . PHE A 1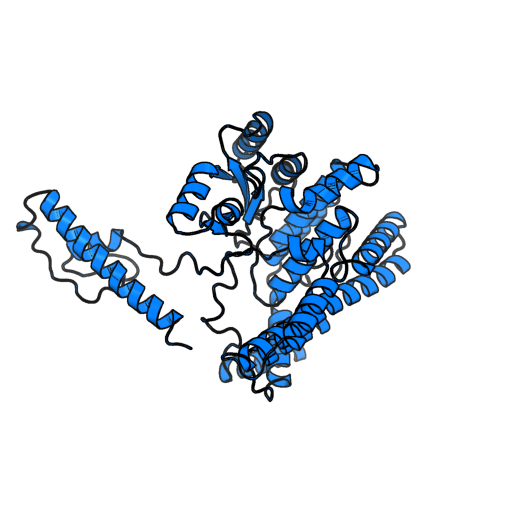 420 ? 20.670 6.886 -39.142 1.00 95.31 420 PHE A C 1
ATOM 3317 O O . PHE A 1 420 ? 21.226 6.833 -38.047 1.00 95.31 420 PHE A O 1
ATOM 3324 N N . TYR A 1 421 ? 19.527 6.239 -39.374 1.00 95.69 421 TYR A N 1
ATOM 3325 C CA . TYR A 1 421 ? 18.782 5.543 -38.330 1.00 95.69 421 TYR A CA 1
ATOM 3326 C C . TYR A 1 421 ? 19.525 4.309 -37.806 1.00 95.69 421 TYR A C 1
ATOM 3328 O O . TYR A 1 421 ? 19.463 4.006 -36.615 1.00 95.69 421 TYR A O 1
ATOM 3336 N N . ARG A 1 422 ? 20.277 3.605 -38.664 1.00 94.75 422 ARG A N 1
ATOM 3337 C CA . ARG A 1 422 ? 21.178 2.532 -38.221 1.00 94.75 422 ARG A CA 1
ATOM 3338 C C . ARG A 1 422 ? 22.219 3.068 -37.245 1.00 94.75 422 ARG A C 1
ATOM 3340 O O . ARG A 1 422 ? 22.367 2.491 -36.172 1.00 94.75 422 ARG A O 1
ATOM 3347 N N . ARG A 1 423 ? 22.867 4.186 -37.582 1.00 92.94 423 ARG A N 1
ATOM 3348 C CA . ARG A 1 423 ? 23.882 4.793 -36.722 1.00 92.94 423 ARG A CA 1
ATOM 3349 C C . ARG A 1 423 ? 23.309 5.260 -35.384 1.00 92.94 423 ARG A C 1
ATOM 3351 O O . ARG A 1 423 ? 23.889 4.979 -34.341 1.00 92.94 423 ARG A O 1
ATOM 3358 N N . TYR A 1 424 ? 22.133 5.887 -35.402 1.00 93.94 424 TYR A N 1
ATOM 3359 C CA . TYR A 1 424 ? 21.397 6.227 -34.183 1.00 93.94 424 TYR A CA 1
ATOM 3360 C C . TYR A 1 424 ? 21.155 4.993 -33.297 1.00 93.94 424 TYR A C 1
ATOM 3362 O O . TYR A 1 424 ? 21.457 5.022 -32.105 1.00 93.94 424 TYR A O 1
ATOM 3370 N N . LYS A 1 425 ? 20.664 3.886 -33.877 1.00 94.25 425 LYS A N 1
ATOM 3371 C CA . LYS A 1 425 ? 20.397 2.647 -33.130 1.00 94.25 425 LYS A CA 1
ATOM 3372 C C . LYS A 1 425 ? 21.653 2.038 -32.515 1.00 94.25 425 LYS A C 1
ATOM 3374 O O . LYS A 1 425 ? 21.566 1.500 -31.419 1.00 94.25 425 LYS A O 1
ATOM 3379 N N . GLU A 1 426 ? 22.798 2.107 -33.192 1.00 93.00 426 GLU A N 1
ATOM 3380 C CA . GLU A 1 426 ? 24.077 1.637 -32.640 1.00 93.00 426 GLU A CA 1
ATOM 3381 C C . GLU A 1 426 ? 24.462 2.415 -31.377 1.00 93.00 426 GLU A C 1
ATOM 3383 O O . GLU A 1 426 ? 24.810 1.806 -30.367 1.00 93.00 426 GLU A O 1
ATOM 3388 N N . ILE A 1 427 ? 24.341 3.746 -31.414 1.00 93.19 427 ILE A N 1
ATOM 3389 C CA . ILE A 1 427 ? 24.642 4.614 -30.268 1.00 93.19 427 ILE A CA 1
ATOM 3390 C C . ILE A 1 427 ? 23.642 4.360 -29.133 1.00 93.19 427 ILE A C 1
ATOM 3392 O O . ILE A 1 427 ? 24.050 4.127 -27.999 1.00 93.19 427 ILE A O 1
ATOM 3396 N N . ALA A 1 428 ? 22.341 4.331 -29.434 1.00 93.94 428 ALA A N 1
ATOM 3397 C CA . ALA A 1 428 ? 21.302 4.037 -28.448 1.00 93.94 428 ALA A CA 1
ATOM 3398 C C . ALA A 1 428 ? 21.505 2.659 -27.790 1.00 93.94 428 ALA A C 1
ATOM 3400 O O . ALA A 1 428 ? 21.403 2.533 -26.572 1.00 93.94 428 ALA A O 1
ATOM 3401 N N . ALA A 1 429 ? 21.859 1.632 -28.570 1.00 93.38 429 ALA A N 1
ATOM 3402 C CA . ALA A 1 429 ? 22.174 0.305 -28.044 1.00 93.38 429 ALA A CA 1
ATOM 3403 C C . ALA A 1 429 ? 23.434 0.304 -27.164 1.00 93.38 429 ALA A C 1
ATOM 3405 O O . ALA A 1 429 ? 23.488 -0.449 -26.192 1.00 93.38 429 ALA A O 1
ATOM 3406 N N . GLY A 1 430 ? 24.428 1.138 -27.485 1.00 92.50 430 GLY A N 1
ATOM 3407 C CA . GLY A 1 430 ? 25.601 1.366 -26.642 1.00 92.50 430 GLY A CA 1
ATOM 3408 C C . GLY A 1 430 ? 25.221 1.937 -25.277 1.00 92.50 430 GLY A C 1
ATOM 3409 O O . GLY A 1 430 ? 25.585 1.348 -24.264 1.00 92.50 430 GLY A O 1
ATOM 3410 N N . ILE A 1 431 ? 24.412 3.004 -25.259 1.00 92.69 431 ILE A N 1
ATOM 3411 C CA . ILE A 1 431 ? 23.905 3.622 -24.023 1.00 92.69 431 ILE A CA 1
ATOM 3412 C C . ILE A 1 431 ? 23.169 2.579 -23.171 1.00 92.69 431 ILE A C 1
ATOM 3414 O O . ILE A 1 431 ? 23.490 2.387 -22.000 1.00 92.69 431 ILE A O 1
ATOM 3418 N N . ILE A 1 432 ? 22.214 1.860 -23.775 1.00 92.25 432 ILE A N 1
ATOM 3419 C CA . ILE A 1 432 ? 21.422 0.843 -23.073 1.00 92.25 432 ILE A CA 1
ATOM 3420 C C . ILE A 1 432 ? 22.325 -0.240 -22.480 1.00 92.25 432 ILE A C 1
ATOM 3422 O O . ILE A 1 432 ? 22.184 -0.587 -21.311 1.00 92.25 432 ILE A O 1
ATOM 3426 N N . ARG A 1 433 ? 23.272 -0.771 -23.260 1.00 91.38 433 ARG A N 1
ATOM 3427 C CA . ARG A 1 433 ? 24.160 -1.845 -22.802 1.00 91.38 433 ARG A CA 1
ATOM 3428 C C . ARG A 1 433 ? 25.019 -1.408 -21.618 1.00 91.38 433 ARG A C 1
ATOM 3430 O O . ARG A 1 433 ? 25.071 -2.136 -20.631 1.00 91.38 433 ARG A O 1
ATOM 3437 N N . THR A 1 434 ? 25.676 -0.254 -21.713 1.00 90.56 434 THR A N 1
ATOM 3438 C CA . THR A 1 434 ? 26.567 0.246 -20.657 1.00 90.56 434 THR A CA 1
ATOM 3439 C C . THR A 1 434 ? 25.784 0.515 -19.373 1.00 90.56 434 THR A C 1
ATOM 3441 O O . THR A 1 434 ? 26.185 0.084 -18.292 1.00 90.56 434 THR A O 1
ATOM 3444 N N . GLN A 1 435 ? 24.608 1.134 -19.479 1.00 87.62 435 GLN A N 1
ATOM 3445 C CA . GLN A 1 435 ? 23.777 1.397 -18.308 1.00 87.62 435 GLN A CA 1
ATOM 3446 C C . GLN A 1 435 ? 23.209 0.134 -17.665 1.00 87.62 435 GLN A C 1
ATOM 3448 O O . GLN A 1 435 ? 23.207 0.027 -16.441 1.00 87.62 435 GLN A O 1
ATOM 3453 N N . LEU A 1 436 ? 22.787 -0.856 -18.456 1.00 85.38 436 LEU A N 1
ATOM 3454 C CA . LEU A 1 436 ? 22.345 -2.144 -17.917 1.00 85.38 436 LEU A CA 1
ATOM 3455 C C . LEU A 1 436 ? 23.485 -2.899 -17.225 1.00 85.38 436 LEU A C 1
ATOM 3457 O O . LEU A 1 436 ? 23.252 -3.554 -16.213 1.00 85.38 436 LEU A O 1
ATOM 3461 N N . GLN A 1 437 ? 24.720 -2.794 -17.722 1.00 84.81 437 GLN A N 1
ATOM 3462 C CA . GLN A 1 437 ? 25.882 -3.355 -17.031 1.00 84.81 437 GLN A CA 1
ATOM 3463 C C . GLN A 1 437 ? 26.125 -2.667 -15.686 1.00 84.81 437 GLN A C 1
ATOM 3465 O O . GLN A 1 437 ? 26.388 -3.356 -14.704 1.00 84.81 437 GLN A O 1
ATOM 3470 N N . HIS A 1 438 ? 26.012 -1.338 -15.613 1.00 82.19 438 HIS A N 1
ATOM 3471 C CA . HIS A 1 438 ? 26.114 -0.612 -14.343 1.00 82.19 438 HIS A CA 1
ATOM 3472 C C . HIS A 1 438 ? 25.014 -1.032 -13.366 1.00 82.19 438 HIS A C 1
ATOM 3474 O O . HIS A 1 438 ? 25.328 -1.446 -12.253 1.00 82.19 438 HIS A O 1
ATOM 3480 N N . ALA A 1 439 ? 23.756 -1.048 -13.815 1.00 76.88 439 ALA A N 1
ATOM 3481 C CA . ALA A 1 439 ? 22.627 -1.484 -12.999 1.00 76.88 439 ALA A CA 1
ATOM 3482 C C . ALA A 1 439 ? 22.803 -2.929 -12.506 1.00 76.88 439 ALA A C 1
ATOM 3484 O O . ALA A 1 439 ? 22.634 -3.200 -11.325 1.00 76.88 439 ALA A O 1
ATOM 3485 N N . SER A 1 440 ? 23.229 -3.853 -13.372 1.00 73.12 440 SER A N 1
ATOM 3486 C CA . SER A 1 440 ? 23.510 -5.237 -12.979 1.00 73.12 440 SER A CA 1
ATOM 3487 C C . SER A 1 440 ? 24.636 -5.337 -11.948 1.00 73.12 440 SER A C 1
ATOM 3489 O O . SER A 1 440 ? 24.573 -6.195 -11.075 1.00 73.12 440 SER A O 1
ATOM 3491 N N . ARG A 1 441 ? 25.678 -4.503 -12.027 1.00 70.12 441 ARG A N 1
ATOM 3492 C CA . ARG A 1 441 ? 26.743 -4.490 -11.011 1.00 70.12 441 ARG A CA 1
ATOM 3493 C C . ARG A 1 441 ? 26.226 -3.950 -9.681 1.00 70.12 441 ARG A C 1
ATOM 3495 O O . ARG A 1 441 ? 26.534 -4.525 -8.646 1.00 70.12 441 ARG A O 1
ATOM 3502 N N . ASP A 1 442 ? 25.430 -2.888 -9.708 1.00 65.38 442 ASP A N 1
ATOM 3503 C CA . ASP A 1 442 ? 24.853 -2.307 -8.495 1.00 65.38 442 ASP A CA 1
ATOM 3504 C C . ASP A 1 442 ? 23.822 -3.227 -7.824 1.00 65.38 442 ASP A C 1
ATOM 3506 O O . ASP A 1 442 ? 23.741 -3.223 -6.600 1.00 65.38 442 ASP A O 1
ATOM 3510 N N . VAL A 1 443 ? 23.088 -4.028 -8.607 1.00 61.38 443 VAL A N 1
ATOM 3511 C CA . VAL A 1 443 ? 22.084 -4.991 -8.120 1.00 61.38 443 VAL A CA 1
ATOM 3512 C C . VAL A 1 443 ? 22.690 -6.331 -7.687 1.00 61.38 443 VAL A C 1
ATOM 3514 O O . VAL A 1 443 ? 22.110 -6.980 -6.839 1.00 61.38 443 VAL A O 1
ATOM 3517 N N . TYR A 1 444 ? 23.814 -6.786 -8.255 1.00 52.81 444 TYR A N 1
ATOM 3518 C CA . TYR A 1 444 ? 24.335 -8.141 -7.977 1.00 52.81 444 TYR A CA 1
ATOM 3519 C C . TYR A 1 444 ? 25.742 -8.196 -7.354 1.00 52.81 444 TYR A C 1
ATOM 3521 O O . TYR A 1 444 ? 26.160 -9.272 -6.936 1.00 52.81 444 TYR A O 1
ATOM 3529 N N . LEU A 1 445 ? 26.510 -7.096 -7.314 1.00 44.41 445 LEU A N 1
ATOM 3530 C CA . LEU A 1 445 ? 27.898 -7.090 -6.802 1.00 44.41 445 LEU A CA 1
ATOM 3531 C C . LEU A 1 445 ? 28.102 -6.263 -5.523 1.00 44.41 445 LEU A C 1
ATOM 3533 O O . LEU A 1 445 ? 29.225 -6.195 -5.029 1.00 44.41 445 LEU A O 1
ATOM 3537 N N . LYS A 1 446 ? 27.049 -5.634 -4.987 1.00 41.38 446 LYS A N 1
ATOM 3538 C CA . LYS A 1 446 ? 27.050 -5.019 -3.645 1.00 41.38 446 LYS A CA 1
ATOM 3539 C C . LYS A 1 446 ? 26.406 -5.928 -2.578 1.00 41.38 446 LYS A C 1
ATOM 3541 O O . LYS A 1 446 ? 25.992 -5.411 -1.541 1.00 41.38 446 LYS A O 1
ATOM 3546 N N . ALA A 1 447 ? 26.358 -7.233 -2.861 1.00 35.41 447 ALA A N 1
ATOM 3547 C CA . ALA A 1 447 ? 25.955 -8.308 -1.956 1.00 35.41 447 ALA A CA 1
ATOM 3548 C C . ALA A 1 447 ? 27.117 -8.760 -1.063 1.00 35.41 447 ALA A C 1
ATOM 3550 O O . ALA A 1 447 ? 28.226 -8.976 -1.615 1.00 35.41 447 ALA A O 1
#

Radius of gyration: 24.93 Å; Cα contacts (8 Å, |Δi|>4): 645; chains: 1; bounding box: 61×54×76 Å

Sequence (447 aa):
MTRTQKLIQETAAGNSWRQRETELLRNQALRLYAAEPVHNIKHAQVECYLMEHITAEIGPNELLVGRLPVDCPFSPDEEKAFQDEAAYAKAVGRINGIDSGATYHRVLDYEKVLKIGISGILQEIAKRRAAIDVTQPDTIERAVVYQAAEIALKGAVILAERYRQMLAELADTTSDADRAGELRTLAGILARVPDQPPRSFYEALQSMWLIQFCAFLIGDFSLTGRPDQYLYPYYRHDLETGVLTPEFALELIEQLYCKNNQIYGTWPASLMVGGVDRDGRPNWNELSYLFVRAIETTKLINPSVAVCYNEDIPEDLLQLGVKIIAQGLTKPAFFNDRLIIEGLVRAGVILEDARQYIHSTCVEITPIAASNISVATPYINLCKAFEYLFHDGRKIYGDEEAIDQVTATDLSELKTFASFYRRYKEIAAGIIRTQLQHASRDVYLKA